Protein AF-A0A3M1TTT5-F1 (afdb_monomer_lite)

Radius of gyration: 32.61 Å; chains: 1; bounding box: 70×47×104 Å

Secondary structure (DSSP, 8-state):
-HHHHHHHHHHHHTT---------HHHHHHTGGGGGPPPPPTTGGG--EEEPPPEE-GGGS--------SPP-HHHHHHHHHHHHHHHS--SSS-SEEEPPTTS-HHHHHHHTT-SEEEEEEEEEEEEEEEEESS-----TTHHHHHT-TTS-GGGPPPEEEEEEEEEEEEEEETTT-PBP---HHHHEEEEE-SPPPTTTTTSGGG-SSPPPEEEE-HHHH---SS--SSTT---HHHHHHHHHHHHHHHHHHHHHHHHHHHHHHHHHHTTS-HHHHHHHH--EEEEEEE---SSS--TTHHHHHHHHHHHHHT-SPPB-TTSPBPSSPPPGGGSSSPPEEEEEEEEGGG--HHHHHHHHHHHHHH--TT-EEEEEEES-EEE-TTS-EEE-GGGGTS--EEHHHHHHHHTTS---EEEEEEE--SSSBTTEES-SSPPPTTHHHHHHHHHHTT-SEEEEEEEEES---HHHHHTTSS-HHHHHHHHIIIIIT-TTSS--BHHHHHHHHIIIIIHHHHHHSSS-EEEEEEES-TT-B--

Foldseek 3Di:
DVVVVVVVVVVCVVPPPDPPWPQDVVVLVVLVLLVLAAAQPDPLLQAAEEEEQEAEPQVVDDDDPALPLADDPRVVLSVLLQVSLCRHNVDDPDRSYYYDDNVDDRLLVCQVVVGFKYKYKYWRHWFKAWAAWPADDDFCQCVPVQVPDPPHPPVHHIFTKMFIWTWMAIFMATSQQRATQDFDPCLRIQTQDLYDDDPVCVVPPPPQSDHTDIIGDDCVQLDPDPRTDRDRPPDDSSSSNSVNVSHVSVVSNSSSNSNSVSVSVRSVVLVVDDPLVVLVRNAHEAEEFEFAQQAPQGLFLRLVLSVLVLCLLQVVDAQAELVLDHDVPTDDQNPALHRRHSHYHRAYAQRQALVNSLVSLVVQQVSGAQSYEYEYHGGAEWEQDPVRWIFAQTNRNPHDTHTLLNVLVSLVSRNHQEYEYEYNAEHDDESRYDDHLDARDPCVVVVSCCSRRVRHPWYKYKYWYWNHQHSVLQNVVSHRQQSVQLSSVSSPNLVNVVPAADLLSSQVSSQVRQQVCSVVRRVTGTHMDMDIPDRPHGSD

Structure (mmCIF, N/CA/C/O backbone):
data_AF-A0A3M1TTT5-F1
#
_entry.id   AF-A0A3M1TTT5-F1
#
loop_
_atom_site.group_PDB
_atom_site.id
_atom_site.type_symbol
_atom_site.label_atom_id
_atom_site.label_alt_id
_atom_site.label_comp_id
_atom_site.label_asym_id
_atom_site.label_entity_id
_atom_site.label_seq_id
_atom_site.pdbx_PDB_ins_code
_atom_site.Cartn_x
_atom_site.Cartn_y
_atom_site.Cartn_z
_atom_site.occupancy
_atom_site.B_iso_or_equiv
_atom_site.auth_seq_id
_atom_site.auth_comp_id
_atom_site.auth_asym_id
_atom_site.auth_atom_id
_atom_site.pdbx_PDB_model_num
ATOM 1 N N . MET A 1 1 ? 13.772 26.458 -65.124 1.00 40.12 1 MET A N 1
ATOM 2 C CA . MET A 1 1 ? 15.053 25.837 -64.714 1.00 40.12 1 MET A CA 1
ATOM 3 C C . MET A 1 1 ? 15.018 25.206 -63.315 1.00 40.12 1 MET A C 1
ATOM 5 O O . MET A 1 1 ? 15.691 24.204 -63.145 1.00 40.12 1 MET A O 1
ATOM 9 N N . GLY A 1 2 ? 14.217 25.683 -62.345 1.00 35.53 2 GLY A N 1
ATOM 10 C CA . GLY A 1 2 ? 14.184 25.102 -60.982 1.00 35.53 2 GLY A CA 1
ATOM 11 C C . GLY A 1 2 ? 13.501 23.729 -60.815 1.00 35.53 2 GLY A C 1
ATOM 12 O O . GLY A 1 2 ? 13.959 22.916 -60.024 1.00 35.53 2 GLY A O 1
ATOM 13 N N . ARG A 1 3 ? 12.447 23.409 -61.584 1.00 34.62 3 ARG A N 1
ATOM 14 C CA . ARG A 1 3 ? 11.709 22.128 -61.438 1.00 34.62 3 ARG A CA 1
ATOM 15 C C . ARG A 1 3 ? 12.432 20.916 -62.041 1.00 34.62 3 ARG A C 1
ATOM 17 O O . ARG A 1 3 ? 12.239 19.797 -61.587 1.00 34.62 3 ARG A O 1
ATOM 24 N N . THR A 1 4 ? 13.285 21.142 -63.035 1.00 40.41 4 THR A N 1
ATOM 25 C CA . THR A 1 4 ? 14.110 20.109 -63.679 1.00 40.41 4 THR A CA 1
ATOM 26 C C . THR A 1 4 ? 15.337 19.734 -62.852 1.00 40.41 4 THR A C 1
ATOM 28 O O . THR A 1 4 ? 15.767 18.591 -62.924 1.00 40.41 4 THR A O 1
ATOM 31 N N . LEU A 1 5 ? 15.863 20.653 -62.030 1.00 35.69 5 LEU A N 1
ATOM 32 C CA . LEU A 1 5 ? 16.965 20.353 -61.110 1.00 35.69 5 LEU A CA 1
ATOM 33 C C . LEU A 1 5 ? 16.491 19.484 -59.935 1.00 35.69 5 LEU A C 1
ATOM 35 O O . LEU A 1 5 ? 17.150 18.511 -59.598 1.00 35.69 5 LEU A O 1
ATOM 39 N N . ALA A 1 6 ? 15.312 19.782 -59.376 1.00 38.50 6 ALA A N 1
ATOM 40 C CA . ALA A 1 6 ? 14.711 18.991 -58.299 1.00 38.50 6 ALA A CA 1
ATOM 41 C C . ALA A 1 6 ? 14.341 17.564 -58.748 1.00 38.50 6 ALA A C 1
ATOM 43 O O . ALA A 1 6 ? 14.573 16.607 -58.019 1.00 38.50 6 ALA A O 1
ATOM 44 N N . ALA A 1 7 ? 13.824 17.405 -59.973 1.00 36.59 7 ALA A N 1
ATOM 45 C CA . ALA A 1 7 ? 13.523 16.089 -60.539 1.00 36.59 7 ALA A CA 1
ATOM 46 C C . ALA A 1 7 ? 14.791 15.294 -60.913 1.00 36.59 7 ALA A C 1
ATOM 48 O O . ALA A 1 7 ? 14.807 14.074 -60.772 1.00 36.59 7 ALA A O 1
ATOM 49 N N . ALA A 1 8 ? 15.858 15.971 -61.352 1.00 34.41 8 ALA A N 1
ATOM 50 C CA . ALA A 1 8 ? 17.150 15.339 -61.616 1.00 34.41 8 ALA A CA 1
ATOM 51 C C . ALA A 1 8 ? 17.868 14.919 -60.320 1.00 34.41 8 ALA A C 1
ATOM 53 O O . ALA A 1 8 ? 18.422 13.826 -60.283 1.00 34.41 8 ALA A O 1
ATOM 54 N N . LEU A 1 9 ? 17.792 15.717 -59.244 1.00 37.88 9 LEU A N 1
ATOM 55 C CA . LEU A 1 9 ? 18.284 15.318 -57.918 1.00 37.88 9 LEU A CA 1
ATOM 56 C C . LEU A 1 9 ? 17.505 14.117 -57.369 1.00 37.88 9 LEU A C 1
ATOM 58 O O . LEU A 1 9 ? 18.116 13.165 -56.902 1.00 37.88 9 LEU A O 1
ATOM 62 N N . ALA A 1 10 ? 16.173 14.116 -57.485 1.00 38.25 10 ALA A N 1
ATOM 63 C CA . ALA A 1 10 ? 15.342 12.995 -57.042 1.00 38.25 10 ALA A CA 1
ATOM 64 C C . ALA A 1 10 ? 15.630 11.693 -57.817 1.00 38.25 10 ALA A C 1
ATOM 66 O O . ALA A 1 10 ? 15.589 10.611 -57.241 1.00 38.25 10 ALA A O 1
ATOM 67 N N . ALA A 1 11 ? 15.960 11.785 -59.111 1.00 32.25 11 ALA A N 1
ATOM 68 C CA . ALA A 1 11 ? 16.322 10.627 -59.930 1.00 32.25 11 ALA A CA 1
ATOM 69 C C . ALA A 1 11 ? 17.745 10.105 -59.650 1.00 32.25 11 ALA A C 1
ATOM 71 O O . ALA A 1 11 ? 17.974 8.903 -59.753 1.00 32.25 11 ALA A O 1
ATOM 72 N N . VAL A 1 12 ? 18.687 10.977 -59.267 1.00 36.09 12 VAL A N 1
ATOM 73 C CA . VAL A 1 12 ? 20.035 10.578 -58.817 1.00 36.09 12 VAL A CA 1
ATOM 74 C C . VAL A 1 12 ? 19.982 9.956 -57.414 1.00 36.09 12 VAL A C 1
ATOM 76 O O . VAL A 1 12 ? 20.612 8.926 -57.194 1.00 36.09 12 VAL A O 1
ATOM 79 N N . LEU A 1 13 ? 19.142 10.485 -56.515 1.00 40.03 13 LEU A N 1
ATOM 80 C CA . LEU A 1 13 ? 18.870 9.911 -55.186 1.00 40.03 13 LEU A CA 1
ATOM 81 C C . LEU A 1 13 ? 18.169 8.540 -55.254 1.00 40.03 13 LEU A C 1
ATOM 83 O O . LEU A 1 13 ? 18.365 7.709 -54.377 1.00 40.03 13 LEU A O 1
ATOM 87 N N . ALA A 1 14 ? 17.387 8.273 -56.305 1.00 34.38 14 ALA A N 1
ATOM 88 C CA . ALA A 1 14 ? 16.720 6.983 -56.505 1.00 34.38 14 ALA A CA 1
ATOM 89 C C . ALA A 1 14 ? 17.584 5.923 -57.225 1.00 34.38 14 ALA A C 1
ATOM 91 O O . ALA A 1 14 ? 17.205 4.753 -57.247 1.00 34.38 14 ALA A O 1
ATOM 92 N N . ALA A 1 15 ? 18.711 6.310 -57.839 1.00 31.56 15 ALA A N 1
ATOM 93 C CA . ALA A 1 15 ? 19.535 5.431 -58.682 1.00 31.56 15 ALA A CA 1
ATOM 94 C C . ALA A 1 15 ? 20.978 5.214 -58.174 1.00 31.56 15 ALA A C 1
ATOM 96 O O . ALA A 1 15 ? 21.680 4.353 -58.704 1.00 31.56 15 ALA A O 1
ATOM 97 N N . GLY A 1 16 ? 21.420 5.948 -57.148 1.00 32.41 16 GLY A N 1
ATOM 98 C CA . GLY A 1 16 ? 22.697 5.741 -56.457 1.00 32.41 16 GLY A CA 1
ATOM 99 C C . GLY A 1 16 ? 22.561 4.763 -55.292 1.00 32.41 16 GLY A C 1
ATOM 100 O O . GLY A 1 16 ? 22.555 5.167 -54.136 1.00 32.41 16 GLY A O 1
ATOM 101 N N . GLY A 1 17 ? 22.413 3.474 -55.590 1.00 37.72 17 GLY A N 1
ATOM 102 C CA . GLY A 1 17 ? 22.441 2.433 -54.568 1.00 37.72 17 GLY A CA 1
ATOM 103 C C . GLY A 1 17 ? 23.834 2.293 -53.954 1.00 37.72 17 GLY A C 1
ATOM 104 O O . GLY A 1 17 ? 24.741 1.870 -54.660 1.00 37.72 17 GLY A O 1
ATOM 105 N N . SER A 1 18 ? 23.925 2.627 -52.660 1.00 37.81 18 SER A N 1
ATOM 106 C CA . SER A 1 18 ? 24.825 2.127 -51.599 1.00 37.81 18 SER A CA 1
ATOM 107 C C . SER A 1 18 ? 25.364 3.251 -50.699 1.00 37.81 18 SER A C 1
ATOM 109 O O . SER A 1 18 ? 26.575 3.406 -50.561 1.00 37.81 18 SER A O 1
ATOM 111 N N . GLY A 1 19 ? 24.466 4.037 -50.095 1.00 43.31 19 GLY A N 1
ATOM 112 C CA . GLY A 1 19 ? 24.723 4.590 -48.761 1.00 43.31 19 GLY A CA 1
ATOM 113 C C . GLY A 1 19 ? 24.428 3.477 -47.757 1.00 43.31 19 GLY A C 1
ATOM 114 O O . GLY A 1 19 ? 23.334 2.911 -47.778 1.00 43.31 19 GLY A O 1
ATOM 115 N N . CYS A 1 20 ? 25.422 3.069 -46.973 1.00 56.12 20 CYS A N 1
ATOM 116 C CA . CYS A 1 20 ? 25.383 1.902 -46.087 1.00 56.12 20 CYS A CA 1
ATOM 117 C C . CYS A 1 20 ? 24.674 2.198 -44.754 1.00 56.12 20 CYS A C 1
ATOM 119 O O . CYS A 1 20 ? 25.108 1.718 -43.708 1.00 56.12 20 CYS A O 1
ATOM 121 N N . SER A 1 21 ? 23.578 2.963 -44.779 1.00 63.19 21 SER A N 1
ATOM 122 C CA . SER A 1 21 ? 22.769 3.193 -43.583 1.00 63.19 21 SER A CA 1
ATOM 123 C C . SER A 1 21 ? 22.287 1.858 -43.026 1.00 63.19 21 SER A C 1
ATOM 125 O O . SER A 1 21 ? 21.679 1.047 -43.733 1.00 63.19 21 SER A O 1
ATOM 127 N N . SER A 1 22 ? 22.571 1.609 -41.749 1.00 71.38 22 SER A N 1
ATOM 128 C CA . SER A 1 22 ? 22.100 0.404 -41.062 1.00 71.38 22 SER A CA 1
ATOM 129 C C . SER A 1 22 ? 20.701 0.586 -40.465 1.00 71.38 22 SER A C 1
ATOM 131 O O . SER A 1 22 ? 20.235 -0.278 -39.720 1.00 71.38 22 SER A O 1
ATOM 133 N N . TYR A 1 23 ? 20.042 1.718 -40.732 1.00 76.62 23 TYR A N 1
ATOM 134 C CA . TYR A 1 23 ? 18.715 2.014 -40.210 1.00 76.62 23 TYR A CA 1
ATOM 135 C C . TYR A 1 23 ? 17.638 1.255 -41.000 1.00 76.62 23 TYR A C 1
ATOM 137 O O . TYR A 1 23 ? 17.335 1.579 -42.146 1.00 76.62 23 TYR A O 1
ATOM 145 N N . ASP A 1 24 ? 17.031 0.244 -40.368 1.00 76.75 24 ASP A N 1
ATOM 146 C CA . ASP A 1 24 ? 15.890 -0.503 -40.917 1.00 76.75 24 ASP A CA 1
ATOM 147 C C . ASP A 1 24 ? 14.604 -0.185 -40.122 1.00 76.75 24 ASP A C 1
ATOM 149 O O . ASP A 1 24 ? 14.334 -0.815 -39.091 1.00 76.75 24 ASP A O 1
ATOM 153 N N . PRO A 1 25 ? 13.747 0.744 -40.592 1.00 71.94 25 PRO A N 1
ATOM 154 C CA . PRO A 1 25 ? 12.461 1.015 -39.944 1.00 71.94 25 PRO A CA 1
ATOM 155 C C . PRO A 1 25 ? 11.514 -0.198 -39.996 1.00 71.94 25 PRO A C 1
ATOM 157 O O . PRO A 1 25 ? 10.607 -0.326 -39.169 1.00 71.94 25 PRO A O 1
ATOM 160 N N . GLY A 1 26 ? 11.722 -1.121 -40.939 1.00 70.88 26 GLY A N 1
ATOM 161 C CA . GLY A 1 26 ? 10.991 -2.377 -41.026 1.00 70.88 26 GLY A CA 1
ATOM 162 C C . GLY A 1 26 ? 11.345 -3.341 -39.894 1.00 70.88 26 GLY A C 1
ATOM 163 O O . GLY A 1 26 ? 10.442 -3.991 -39.371 1.00 70.88 26 GLY A O 1
ATOM 164 N N . ALA A 1 27 ? 12.614 -3.424 -39.479 1.00 71.62 27 ALA A N 1
ATOM 165 C CA . ALA A 1 27 ? 13.032 -4.208 -38.308 1.00 71.62 27 ALA A CA 1
ATOM 166 C C . ALA A 1 27 ? 12.340 -3.702 -37.040 1.00 71.62 27 ALA A C 1
ATOM 168 O O . ALA A 1 27 ? 11.742 -4.480 -36.290 1.00 71.62 27 ALA A O 1
ATOM 169 N N . LEU A 1 28 ? 12.285 -2.375 -36.889 1.00 71.00 28 LEU A N 1
ATOM 170 C CA . LEU A 1 28 ? 11.508 -1.741 -35.836 1.00 71.00 28 LEU A CA 1
ATOM 171 C C . LEU A 1 28 ? 10.019 -2.121 -35.927 1.00 71.00 28 LEU A C 1
ATOM 173 O O . LEU A 1 28 ? 9.412 -2.470 -34.924 1.00 71.00 28 LEU A O 1
ATOM 177 N N . ALA A 1 29 ? 9.397 -2.158 -37.099 1.00 71.69 29 ALA A N 1
ATOM 178 C CA . ALA A 1 29 ? 7.999 -2.588 -37.187 1.00 71.69 29 ALA A CA 1
ATOM 179 C C . ALA A 1 29 ? 7.780 -4.078 -36.827 1.00 71.69 29 ALA A C 1
ATOM 181 O O . ALA A 1 29 ? 6.723 -4.422 -36.296 1.00 71.69 29 ALA A O 1
ATOM 182 N N . ARG A 1 30 ? 8.758 -4.959 -37.094 1.00 77.50 30 ARG A N 1
ATOM 183 C CA . ARG A 1 30 ? 8.648 -6.415 -36.858 1.00 77.50 30 ARG A CA 1
ATOM 184 C C . ARG A 1 30 ? 8.734 -6.811 -35.380 1.00 77.50 30 ARG A C 1
ATOM 186 O O . ARG A 1 30 ? 8.112 -7.800 -34.998 1.00 77.50 30 ARG A O 1
ATOM 193 N N . GLY A 1 31 ? 9.451 -6.052 -34.547 1.00 74.06 31 GLY A N 1
ATOM 194 C CA . GLY A 1 31 ? 9.535 -6.320 -33.102 1.00 74.06 31 GLY A CA 1
ATOM 195 C C . GLY A 1 31 ? 10.307 -7.595 -32.750 1.00 74.06 31 GLY A C 1
ATOM 196 O O . GLY A 1 31 ? 9.989 -8.256 -31.760 1.00 74.06 31 GLY A O 1
ATOM 197 N N . GLU A 1 32 ? 11.289 -7.968 -33.572 1.00 79.31 32 GLU A N 1
ATOM 198 C CA . GLU A 1 32 ? 12.109 -9.174 -33.390 1.00 79.31 32 GLU A CA 1
ATOM 199 C C . GLU A 1 32 ? 12.866 -9.151 -32.056 1.00 79.31 32 GLU A C 1
ATOM 201 O O . GLU A 1 32 ? 13.060 -10.189 -31.435 1.00 79.31 32 GLU A O 1
ATOM 206 N N . GLU A 1 33 ? 13.191 -7.968 -31.538 1.00 81.62 33 GLU A N 1
ATOM 207 C CA . GLU A 1 33 ? 13.900 -7.790 -30.272 1.00 81.62 33 GLU A CA 1
ATOM 208 C C . GLU A 1 33 ? 13.086 -8.254 -29.060 1.00 81.62 33 GLU A C 1
ATOM 210 O O . GLU A 1 33 ? 13.661 -8.492 -28.006 1.00 81.62 33 GLU A O 1
ATOM 215 N N . PHE A 1 34 ? 11.764 -8.421 -29.177 1.00 83.38 34 PHE A N 1
ATOM 216 C CA . PHE A 1 34 ? 10.951 -9.002 -28.105 1.00 83.38 34 PHE A CA 1
ATOM 217 C C . PHE A 1 34 ? 11.060 -10.529 -28.029 1.00 83.38 34 PHE A C 1
ATOM 219 O O . PHE A 1 34 ? 10.626 -11.111 -27.038 1.00 83.38 34 PHE A O 1
ATOM 226 N N . SER A 1 35 ? 11.607 -11.205 -29.049 1.00 83.75 35 SER A N 1
ATOM 227 C CA . SER A 1 35 ? 11.670 -12.674 -29.076 1.00 83.75 35 SER A CA 1
ATOM 228 C C . SER A 1 35 ? 12.642 -13.265 -28.058 1.00 83.75 35 SER A C 1
ATOM 230 O O . SER A 1 35 ? 12.571 -14.455 -27.787 1.00 83.75 35 SER A O 1
ATOM 232 N N . VAL A 1 36 ? 13.552 -12.452 -27.518 1.00 86.62 36 VAL A N 1
ATOM 233 C CA . VAL A 1 36 ? 14.502 -12.853 -26.467 1.00 86.62 36 VAL A CA 1
ATOM 234 C C . VAL A 1 36 ? 13.852 -12.941 -25.082 1.00 86.62 36 VAL A C 1
ATOM 236 O O . VAL A 1 36 ? 14.466 -13.454 -24.149 1.00 86.62 36 VAL A O 1
ATOM 239 N N . LEU A 1 37 ? 12.638 -12.399 -24.923 1.00 88.69 37 LEU A N 1
ATOM 240 C CA . LEU A 1 37 ? 11.894 -12.447 -23.671 1.00 88.69 37 LEU A CA 1
ATOM 241 C C . LEU A 1 37 ? 11.118 -13.756 -23.575 1.00 88.69 37 LEU A C 1
ATOM 243 O O . LEU A 1 37 ? 10.230 -14.031 -24.383 1.00 88.69 37 LEU A O 1
ATOM 247 N N . GLU A 1 38 ? 11.429 -14.520 -22.536 1.00 87.56 38 GLU A N 1
ATOM 248 C CA . GLU A 1 38 ? 10.729 -15.754 -22.199 1.00 87.56 38 GLU A CA 1
ATOM 249 C C . GLU A 1 38 ? 9.602 -15.482 -21.188 1.00 87.56 38 GLU A C 1
ATOM 251 O O . GLU A 1 38 ? 9.787 -14.685 -20.257 1.00 87.56 38 GLU A O 1
ATOM 256 N N . PRO A 1 39 ? 8.445 -16.154 -21.318 1.00 87.69 39 PRO A N 1
ATOM 257 C CA . PRO A 1 39 ? 7.373 -16.051 -20.340 1.00 87.69 39 PRO A CA 1
ATOM 258 C C . PRO A 1 39 ? 7.798 -16.637 -18.988 1.00 87.69 39 PRO A C 1
ATOM 260 O O . PRO A 1 39 ? 8.446 -17.686 -18.907 1.00 87.69 39 PRO A O 1
ATOM 263 N N . LEU A 1 40 ? 7.380 -15.993 -17.899 1.00 86.44 40 LEU A N 1
ATOM 264 C CA . LEU A 1 40 ? 7.573 -16.515 -16.549 1.00 86.44 40 LEU A CA 1
ATOM 265 C C . LEU A 1 40 ? 6.772 -17.808 -16.362 1.00 86.44 40 LEU A C 1
ATOM 267 O O . LEU A 1 40 ? 5.547 -17.838 -16.477 1.00 86.44 40 LEU A O 1
ATOM 271 N N . ALA A 1 41 ? 7.464 -18.889 -16.010 1.00 75.06 41 ALA A N 1
ATOM 272 C CA . ALA A 1 41 ? 6.819 -20.150 -15.673 1.00 75.06 41 ALA A CA 1
ATOM 273 C C . ALA A 1 41 ? 6.150 -20.100 -14.284 1.00 75.06 41 ALA A C 1
ATOM 275 O O . ALA A 1 41 ? 6.622 -19.439 -13.360 1.00 75.06 41 ALA A O 1
ATOM 276 N N . GLY A 1 42 ? 5.090 -20.890 -14.095 1.00 73.56 42 GLY A N 1
ATOM 277 C CA . GLY A 1 42 ? 4.490 -21.118 -12.777 1.00 73.56 42 GLY A CA 1
ATOM 278 C C . GLY A 1 42 ? 3.528 -20.017 -12.320 1.00 73.56 42 GLY A C 1
ATOM 279 O O . GLY A 1 42 ? 2.703 -19.548 -13.100 1.00 73.56 42 GLY A O 1
ATOM 280 N N . LYS A 1 43 ? 3.562 -19.681 -11.022 1.00 66.12 43 LYS A N 1
ATOM 281 C CA . LYS A 1 43 ? 2.658 -18.682 -10.421 1.00 66.12 43 LYS A CA 1
ATOM 282 C C . LYS A 1 43 ? 3.047 -17.249 -10.800 1.00 66.12 43 LYS A C 1
ATOM 284 O O . LYS A 1 43 ? 2.143 -16.475 -11.082 1.00 66.12 43 LYS A O 1
ATOM 289 N N . GLY A 1 44 ? 4.342 -16.942 -10.912 1.00 63.34 44 GLY A N 1
ATOM 290 C CA . GLY A 1 44 ? 4.828 -15.610 -11.276 1.00 63.34 44 GLY A CA 1
ATOM 291 C C . GLY A 1 44 ? 4.349 -15.104 -12.637 1.00 63.34 44 GLY A C 1
ATOM 292 O O . GLY A 1 44 ? 4.094 -13.916 -12.792 1.00 63.34 44 GLY A O 1
ATOM 293 N N . GLY A 1 45 ? 4.127 -15.993 -13.610 1.00 70.31 45 GLY A N 1
ATOM 294 C CA . GLY A 1 45 ? 3.567 -15.619 -14.916 1.00 70.31 45 GLY A CA 1
ATOM 295 C C . GLY A 1 45 ? 2.085 -15.235 -14.892 1.00 70.31 45 GLY A C 1
ATOM 296 O O . GLY A 1 45 ? 1.565 -14.794 -15.909 1.00 70.31 45 GLY A O 1
ATOM 297 N N . ARG A 1 46 ? 1.396 -15.408 -13.754 1.00 81.50 46 ARG A N 1
ATOM 298 C CA . ARG A 1 46 ? -0.027 -15.066 -13.589 1.00 81.50 46 ARG A CA 1
ATOM 299 C C . ARG A 1 46 ? -0.249 -13.667 -13.031 1.00 81.50 46 ARG A C 1
ATOM 301 O O . ARG A 1 46 ? -1.402 -13.258 -12.938 1.00 81.50 46 ARG A O 1
ATOM 308 N N . HIS A 1 47 ? 0.818 -12.975 -12.633 1.00 87.06 47 HIS A N 1
ATOM 309 C CA . HIS A 1 47 ? 0.689 -11.626 -12.111 1.00 87.06 47 HIS A CA 1
ATOM 310 C C . HIS A 1 47 ? 0.163 -10.679 -13.180 1.00 87.06 47 HIS A C 1
ATOM 312 O O . HIS A 1 47 ? 0.637 -10.679 -14.319 1.00 87.06 47 HIS A O 1
ATOM 318 N N . ARG A 1 48 ? -0.792 -9.845 -12.779 1.00 92.00 48 ARG A N 1
ATOM 319 C CA . ARG A 1 48 ? -1.273 -8.725 -13.578 1.00 92.00 48 ARG A CA 1
ATOM 320 C C . ARG A 1 48 ? -0.484 -7.473 -13.206 1.00 92.00 48 ARG A C 1
ATOM 322 O O . ARG A 1 48 ? -0.366 -7.140 -12.027 1.00 92.00 48 ARG A O 1
ATOM 329 N N . VAL A 1 49 ? 0.068 -6.783 -14.197 1.00 94.44 49 VAL A N 1
ATOM 330 C CA . VAL A 1 49 ? 0.974 -5.644 -14.019 1.00 94.44 49 VAL A CA 1
ATOM 331 C C . VAL A 1 49 ? 0.380 -4.395 -14.659 1.00 94.44 49 VAL A C 1
ATOM 333 O O . VAL A 1 49 ? 0.091 -4.379 -15.850 1.00 94.44 49 VAL A O 1
ATOM 336 N N . LEU A 1 50 ? 0.252 -3.319 -13.892 1.00 96.75 50 LEU A N 1
ATOM 337 C CA . LEU A 1 50 ? -0.092 -2.007 -14.424 1.00 96.75 50 LEU A CA 1
ATOM 338 C C . LEU A 1 50 ? 1.181 -1.171 -14.602 1.00 96.75 50 LEU A C 1
ATOM 340 O O . LEU A 1 50 ? 1.943 -0.966 -13.659 1.00 96.75 50 LEU A O 1
ATOM 344 N N . VAL A 1 51 ? 1.431 -0.678 -15.811 1.00 97.38 51 VAL A N 1
ATOM 345 C CA . VAL A 1 51 ? 2.554 0.215 -16.113 1.00 97.38 51 VAL A CA 1
ATOM 346 C C . VAL A 1 51 ? 2.124 1.649 -15.822 1.00 97.38 51 VAL A C 1
ATOM 348 O O . VAL A 1 51 ? 1.232 2.184 -16.483 1.00 97.38 51 VAL A O 1
ATOM 351 N N . ALA A 1 52 ? 2.745 2.277 -14.827 1.00 96.44 52 ALA A N 1
ATOM 352 C CA . ALA A 1 52 ? 2.509 3.678 -14.508 1.00 96.44 52 ALA A CA 1
ATOM 353 C C . ALA A 1 52 ? 3.085 4.597 -15.606 1.00 96.44 52 ALA A C 1
ATOM 355 O O . ALA A 1 52 ? 4.009 4.199 -16.327 1.00 96.44 52 ALA A O 1
ATOM 356 N N . PRO A 1 53 ? 2.597 5.846 -15.730 1.00 95.25 53 PRO A N 1
ATOM 357 C CA . PRO A 1 53 ? 3.173 6.810 -16.658 1.00 95.25 53 PRO A CA 1
ATOM 358 C C . PRO A 1 53 ? 4.663 7.019 -16.374 1.00 95.25 53 PRO A C 1
ATOM 360 O O . PRO A 1 53 ? 5.068 7.231 -15.226 1.00 95.25 53 PRO A O 1
ATOM 363 N N . VAL A 1 54 ? 5.480 6.973 -17.427 1.00 95.38 54 VAL A N 1
ATOM 364 C CA . VAL A 1 54 ? 6.927 7.169 -17.313 1.00 95.38 54 VAL A CA 1
ATOM 365 C C . VAL A 1 54 ? 7.211 8.601 -16.867 1.00 95.38 54 VAL A C 1
ATOM 367 O O . VAL A 1 54 ? 6.734 9.554 -17.485 1.00 95.38 54 VAL A O 1
ATOM 370 N N . ARG A 1 55 ? 8.010 8.758 -15.807 1.00 92.94 55 ARG A N 1
ATOM 371 C CA . ARG A 1 55 ? 8.415 10.077 -15.300 1.00 92.94 55 ARG A CA 1
ATOM 372 C C . ARG A 1 55 ? 9.749 10.499 -15.902 1.00 92.94 55 ARG A C 1
ATOM 374 O O . ARG A 1 55 ? 10.687 9.705 -15.962 1.00 92.94 55 ARG A O 1
ATOM 381 N N . ASP A 1 56 ? 9.844 11.761 -16.294 1.00 89.56 56 ASP A N 1
ATOM 382 C CA . ASP A 1 56 ? 11.100 12.378 -16.712 1.00 89.56 56 ASP A CA 1
ATOM 383 C C . ASP A 1 56 ? 11.825 12.949 -15.487 1.00 89.56 56 ASP A C 1
ATOM 385 O O . ASP A 1 56 ? 11.343 13.893 -14.864 1.00 89.56 56 ASP A O 1
ATOM 389 N N . ALA A 1 57 ? 12.959 12.352 -15.124 1.00 83.38 57 ALA A N 1
ATOM 390 C CA . ALA A 1 57 ? 13.791 12.757 -13.992 1.00 83.38 57 ALA A CA 1
ATOM 391 C C . ALA A 1 57 ? 15.175 13.258 -14.448 1.00 83.38 57 ALA A C 1
ATOM 393 O O . ALA A 1 57 ? 16.109 13.321 -13.646 1.00 83.38 57 ALA A O 1
ATOM 394 N N . ARG A 1 58 ? 15.328 13.626 -15.732 1.00 79.75 58 ARG A N 1
ATOM 395 C CA . ARG A 1 58 ? 16.603 14.095 -16.306 1.00 79.75 58 ARG A CA 1
ATOM 396 C C . ARG A 1 58 ? 17.124 15.381 -15.650 1.00 79.75 58 ARG A C 1
ATOM 398 O O . ARG A 1 58 ? 18.329 15.588 -15.613 1.00 79.75 58 ARG A O 1
ATOM 405 N N . GLY A 1 59 ? 16.239 16.213 -15.092 1.00 61.50 59 GLY A N 1
ATOM 406 C CA . GLY A 1 59 ? 16.597 17.446 -14.373 1.00 61.50 59 GLY A CA 1
ATOM 407 C C . GLY A 1 59 ? 17.064 17.254 -12.922 1.00 61.50 59 GLY A C 1
ATOM 408 O O . GLY A 1 59 ? 17.479 18.221 -12.292 1.00 61.50 59 GLY A O 1
ATOM 409 N N . GLU A 1 60 ? 16.991 16.033 -12.385 1.00 64.88 60 GLU A N 1
ATOM 410 C CA . GLU A 1 60 ? 17.447 15.688 -11.027 1.00 64.88 60 GLU A CA 1
ATOM 411 C C . GLU A 1 60 ? 18.854 15.059 -11.013 1.00 64.88 60 GLU A C 1
ATOM 413 O O . GLU A 1 60 ? 19.381 14.741 -9.948 1.00 64.88 60 GLU A O 1
ATOM 418 N N . ALA A 1 61 ? 19.441 14.813 -12.187 1.00 52.53 61 ALA A N 1
ATOM 419 C CA . ALA A 1 61 ? 20.758 14.205 -12.333 1.00 52.53 61 ALA A CA 1
ATOM 420 C C . ALA A 1 61 ? 21.888 15.247 -12.208 1.00 52.53 61 ALA A C 1
ATOM 422 O O . ALA A 1 61 ? 21.700 16.421 -12.525 1.00 52.53 61 ALA A O 1
ATOM 423 N N . GLU A 1 62 ? 23.075 14.803 -11.771 1.00 48.53 62 GLU A N 1
ATOM 424 C CA . GLU A 1 62 ? 24.318 15.586 -11.855 1.00 48.53 62 GLU A CA 1
ATOM 425 C C . GLU A 1 62 ? 24.485 16.140 -13.286 1.00 48.53 62 GLU A C 1
ATOM 427 O O . GLU A 1 62 ? 24.244 15.395 -14.244 1.00 48.53 62 GLU A O 1
ATOM 432 N N . PRO A 1 63 ? 24.883 17.414 -13.456 1.00 44.62 63 PRO A N 1
ATOM 433 C CA . PRO A 1 63 ? 24.963 18.077 -14.753 1.00 44.62 63 PRO A CA 1
ATOM 434 C C . PRO A 1 63 ? 26.139 17.531 -15.577 1.00 44.62 63 PRO A C 1
ATOM 436 O O . PRO A 1 63 ? 27.170 18.178 -15.736 1.00 44.62 63 PRO A O 1
ATOM 439 N N . ALA A 1 64 ? 25.991 16.328 -16.124 1.00 49.97 64 ALA A N 1
ATOM 440 C CA . ALA A 1 64 ? 26.656 15.981 -17.368 1.00 49.97 64 ALA A CA 1
ATOM 441 C C . ALA A 1 64 ? 25.936 16.747 -18.482 1.00 49.97 64 ALA A C 1
ATOM 443 O O . ALA A 1 64 ? 24.708 16.833 -18.466 1.00 49.97 64 ALA A O 1
ATOM 444 N N . GLU A 1 65 ? 26.683 17.323 -19.422 1.00 53.06 65 GLU A N 1
ATOM 445 C CA . GLU A 1 65 ? 26.143 18.023 -20.591 1.00 53.06 65 GLU A CA 1
ATOM 446 C C . GLU A 1 65 ? 25.228 17.078 -21.393 1.00 53.06 65 GLU A C 1
ATOM 448 O O . GLU A 1 65 ? 25.673 16.348 -22.278 1.00 53.06 65 GLU A O 1
ATOM 453 N N . LEU A 1 66 ? 23.939 17.043 -21.045 1.00 55.53 66 LEU A N 1
ATOM 454 C CA . LEU A 1 66 ? 22.907 16.401 -21.844 1.00 55.53 66 LEU A CA 1
ATOM 455 C C . LEU A 1 66 ? 22.823 17.200 -23.138 1.00 55.53 66 LEU A C 1
ATOM 457 O O . LEU A 1 66 ? 22.335 18.333 -23.141 1.00 55.53 66 LEU A O 1
ATOM 461 N N . ARG A 1 67 ? 23.270 16.602 -24.244 1.00 62.09 67 ARG A N 1
ATOM 462 C CA . ARG A 1 67 ? 23.112 17.191 -25.579 1.00 62.09 67 ARG A CA 1
ATOM 463 C C . ARG A 1 67 ? 21.630 17.299 -25.934 1.00 62.09 67 ARG A C 1
ATOM 465 O O . ARG A 1 67 ? 21.264 18.101 -26.783 1.00 62.09 67 ARG A O 1
ATOM 472 N N . SER A 1 68 ? 20.778 16.543 -25.226 1.00 64.75 68 SER A N 1
ATOM 473 C CA . SER A 1 68 ? 19.319 16.530 -25.378 1.00 64.75 68 SER A CA 1
ATOM 474 C C . SER A 1 68 ? 18.901 16.181 -26.807 1.00 64.75 68 SER A C 1
ATOM 476 O O . SER A 1 68 ? 17.834 16.589 -27.266 1.00 64.75 68 SER A O 1
ATOM 478 N N . ALA A 1 69 ? 19.736 15.398 -27.498 1.00 75.38 69 ALA A N 1
ATOM 479 C CA . ALA A 1 69 ? 19.542 15.030 -28.892 1.00 75.38 69 ALA A CA 1
ATOM 480 C C . ALA A 1 69 ? 18.288 14.160 -29.053 1.00 75.38 69 ALA A C 1
ATOM 482 O O . ALA A 1 69 ? 17.534 14.294 -30.016 1.00 75.38 69 ALA A O 1
ATOM 483 N N . MET A 1 70 ? 18.017 13.295 -28.069 1.00 88.25 70 MET A N 1
ATOM 484 C CA . MET A 1 70 ? 16.819 12.460 -28.040 1.00 88.25 70 MET A CA 1
ATOM 485 C C . MET A 1 70 ? 15.688 13.093 -27.221 1.00 88.25 70 MET A C 1
ATOM 487 O O . MET A 1 70 ? 15.777 13.283 -26.003 1.00 88.25 70 MET A O 1
ATOM 491 N N . ARG A 1 71 ? 14.554 13.341 -27.884 1.00 88.81 71 ARG A N 1
ATOM 492 C CA . ARG A 1 71 ? 13.305 13.735 -27.219 1.00 88.81 71 ARG A CA 1
ATOM 493 C C . ARG A 1 71 ? 12.643 12.510 -26.595 1.00 88.81 71 ARG A C 1
ATOM 495 O O . ARG A 1 71 ? 12.372 11.541 -27.288 1.00 88.81 71 ARG A O 1
ATOM 502 N N . LEU A 1 72 ? 12.360 12.553 -25.296 1.00 90.19 72 LEU A N 1
ATOM 503 C CA . LEU A 1 72 ? 11.659 11.468 -24.611 1.00 90.19 72 LEU A CA 1
ATOM 504 C C . LEU A 1 72 ? 10.167 11.475 -24.980 1.00 90.19 72 LEU A C 1
ATOM 506 O O . LEU A 1 72 ? 9.450 12.407 -24.617 1.00 90.19 72 LEU A O 1
ATOM 510 N N . ASP A 1 73 ? 9.690 10.410 -25.624 1.00 93.50 73 ASP A N 1
ATOM 511 C CA . ASP A 1 73 ? 8.261 10.109 -25.753 1.00 93.50 73 ASP A CA 1
ATOM 512 C C . ASP A 1 73 ? 7.844 9.137 -24.634 1.00 93.50 73 ASP A C 1
ATOM 514 O O . ASP A 1 73 ? 7.903 7.911 -24.764 1.00 93.50 73 ASP A O 1
ATOM 518 N N . ALA A 1 74 ? 7.479 9.703 -23.479 1.00 93.50 74 ALA A N 1
ATOM 519 C CA . ALA A 1 74 ? 7.095 8.937 -22.293 1.00 93.50 74 ALA A CA 1
ATOM 520 C C . ALA A 1 74 ? 5.875 8.013 -22.526 1.00 93.50 74 ALA A C 1
ATOM 522 O O . ALA A 1 74 ? 5.953 6.843 -22.133 1.00 93.50 74 ALA A O 1
ATOM 523 N N . PRO A 1 75 ? 4.781 8.456 -23.185 1.00 95.56 75 PRO A N 1
ATOM 524 C CA . PRO A 1 75 ? 3.676 7.571 -23.560 1.00 95.56 75 PRO A CA 1
ATOM 525 C C . PRO A 1 75 ? 4.105 6.408 -24.458 1.00 95.56 75 PRO A C 1
ATOM 527 O O . PRO A 1 75 ? 3.703 5.267 -24.213 1.00 95.56 75 PRO A O 1
ATOM 530 N N . ALA A 1 76 ? 4.946 6.658 -25.466 1.00 94.75 76 ALA A N 1
ATOM 531 C CA . ALA A 1 76 ? 5.446 5.585 -26.315 1.00 94.75 76 ALA A CA 1
ATOM 532 C C . ALA A 1 76 ? 6.306 4.595 -25.517 1.00 94.75 76 ALA A C 1
ATOM 534 O O . ALA A 1 76 ? 6.173 3.385 -25.709 1.00 94.75 76 ALA A O 1
ATOM 535 N N . LEU A 1 77 ? 7.166 5.070 -24.603 1.00 95.81 77 LEU A N 1
ATOM 536 C CA . LEU A 1 77 ? 7.995 4.200 -23.755 1.00 95.81 77 LEU A CA 1
ATOM 537 C C . LEU A 1 77 ? 7.147 3.337 -22.819 1.00 95.81 77 LEU A C 1
ATOM 539 O O . LEU A 1 77 ? 7.408 2.139 -22.711 1.00 95.81 77 LEU A O 1
ATOM 543 N N . ALA A 1 78 ? 6.087 3.889 -22.225 1.00 96.50 78 ALA A N 1
ATOM 544 C CA . ALA A 1 78 ? 5.117 3.103 -21.461 1.00 96.50 78 ALA A CA 1
ATOM 545 C C . ALA A 1 78 ? 4.455 2.013 -22.327 1.00 96.50 78 ALA A C 1
ATOM 547 O O . ALA A 1 78 ? 4.318 0.867 -21.893 1.00 96.50 78 ALA A O 1
ATOM 548 N N . ALA A 1 79 ? 4.096 2.336 -23.575 1.00 95.44 79 ALA A N 1
ATOM 549 C CA . ALA A 1 79 ? 3.497 1.379 -24.503 1.00 95.44 79 ALA A CA 1
ATOM 550 C C . ALA A 1 79 ? 4.462 0.250 -24.912 1.00 95.44 79 ALA A C 1
ATOM 552 O O . ALA A 1 79 ? 4.032 -0.901 -25.025 1.00 95.44 79 ALA A O 1
ATOM 553 N N . GLU A 1 80 ? 5.751 0.548 -25.110 1.00 95.25 80 GLU A N 1
ATOM 554 C CA . GLU A 1 80 ? 6.767 -0.477 -25.390 1.00 95.25 80 GLU A CA 1
ATOM 555 C C . GLU A 1 80 ? 7.073 -1.331 -24.153 1.00 95.25 80 GLU A C 1
ATOM 557 O O . GLU A 1 80 ? 7.192 -2.549 -24.277 1.00 95.25 80 GLU A O 1
ATOM 562 N N . LEU A 1 81 ? 7.116 -0.742 -22.949 1.00 96.56 81 LEU A N 1
ATOM 563 C CA . LEU A 1 81 ? 7.219 -1.496 -21.692 1.00 96.56 81 LEU A CA 1
ATOM 564 C C . LEU A 1 81 ? 6.049 -2.469 -21.536 1.00 96.56 81 LEU A C 1
ATOM 566 O O . LEU A 1 81 ? 6.271 -3.645 -21.256 1.00 96.56 81 LEU A O 1
ATOM 570 N N . ARG A 1 82 ? 4.816 -2.014 -21.794 1.00 96.19 82 ARG A N 1
ATOM 571 C CA . ARG A 1 82 ? 3.619 -2.869 -21.806 1.00 96.19 82 ARG A CA 1
ATOM 572 C C . ARG A 1 82 ? 3.792 -4.044 -22.774 1.00 96.19 82 ARG A C 1
ATOM 574 O O . ARG A 1 82 ? 3.641 -5.185 -22.358 1.00 96.19 82 ARG A O 1
ATOM 581 N N . ARG A 1 83 ? 4.175 -3.786 -24.033 1.00 93.75 83 ARG A N 1
ATOM 582 C CA . ARG A 1 83 ? 4.404 -4.837 -25.053 1.00 93.75 83 ARG A CA 1
ATOM 583 C C . ARG A 1 83 ? 5.482 -5.842 -24.645 1.00 93.75 83 ARG A C 1
ATOM 585 O O . ARG A 1 83 ? 5.320 -7.039 -24.867 1.00 93.75 83 ARG A O 1
ATOM 592 N N . ALA A 1 84 ? 6.578 -5.367 -24.056 1.00 93.94 84 ALA A N 1
ATOM 593 C CA . ALA A 1 84 ? 7.655 -6.221 -23.571 1.00 93.94 84 ALA A CA 1
ATOM 594 C C . ALA A 1 84 ? 7.178 -7.116 -22.415 1.00 93.94 84 ALA A C 1
ATOM 596 O O . ALA A 1 84 ? 7.419 -8.322 -22.408 1.00 93.94 84 ALA A O 1
ATOM 597 N N . LEU A 1 85 ? 6.452 -6.540 -21.457 1.00 94.69 85 LEU A N 1
ATOM 598 C CA . LEU A 1 85 ? 5.912 -7.254 -20.302 1.00 94.69 85 LEU A CA 1
ATOM 599 C C . LEU A 1 85 ? 4.815 -8.252 -20.682 1.00 94.69 85 LEU A C 1
ATOM 601 O O . LEU A 1 85 ? 4.753 -9.305 -20.061 1.00 94.69 85 LEU A O 1
ATOM 605 N N . GLU A 1 86 ? 4.007 -7.999 -21.717 1.00 93.06 86 GLU A N 1
ATOM 606 C CA . GLU A 1 86 ? 3.028 -8.973 -22.238 1.00 93.06 86 GLU A CA 1
ATOM 607 C C . GLU A 1 86 ? 3.688 -10.300 -22.656 1.00 93.06 86 GLU A C 1
ATOM 609 O O . GLU A 1 86 ? 3.057 -11.355 -22.593 1.00 93.06 86 GLU A O 1
ATOM 614 N N . ARG A 1 87 ? 4.970 -10.281 -23.055 1.00 91.56 87 ARG A N 1
ATOM 615 C CA . ARG A 1 87 ? 5.736 -11.510 -23.328 1.00 91.56 87 ARG A CA 1
ATOM 616 C C . ARG A 1 87 ? 6.140 -12.251 -22.059 1.00 91.56 87 ARG A C 1
ATOM 618 O O . ARG A 1 87 ? 6.177 -13.476 -22.060 1.00 91.56 87 ARG A O 1
ATOM 625 N N . VAL A 1 88 ? 6.446 -11.509 -20.998 1.00 91.69 88 VAL A N 1
ATOM 626 C CA . VAL A 1 88 ? 6.879 -12.043 -19.700 1.00 91.69 88 VAL A CA 1
ATOM 627 C C . VAL A 1 88 ? 5.689 -12.577 -18.897 1.00 91.69 88 VAL A C 1
ATOM 629 O O . VAL A 1 88 ? 5.789 -13.635 -18.277 1.00 91.69 88 VAL A O 1
ATOM 632 N N . PHE A 1 89 ? 4.563 -11.870 -18.937 1.00 91.31 89 PHE A N 1
ATOM 633 C CA . PHE A 1 89 ? 3.310 -12.199 -18.264 1.00 91.31 89 PHE A CA 1
ATOM 634 C C . PHE A 1 89 ? 2.259 -12.524 -19.326 1.00 91.31 89 PHE A C 1
ATOM 636 O O . PHE A 1 89 ? 1.443 -11.661 -19.647 1.00 91.31 89 PHE A O 1
ATOM 643 N N . PRO A 1 90 ? 2.275 -13.723 -19.932 1.00 78.62 90 PRO A N 1
ATOM 644 C CA . PRO A 1 90 ? 1.285 -14.075 -20.940 1.00 78.62 90 PRO A CA 1
ATOM 645 C C . PRO A 1 90 ? -0.110 -14.100 -20.299 1.00 78.62 90 PRO A C 1
ATOM 647 O O . PRO A 1 90 ? -0.383 -14.907 -19.410 1.00 78.62 90 PRO A O 1
ATOM 650 N N . GLY A 1 91 ? -0.978 -13.184 -20.730 1.00 68.88 91 GLY A N 1
ATOM 651 C CA . GLY A 1 91 ? -2.365 -13.114 -20.275 1.00 68.88 91 GLY A CA 1
ATOM 652 C C . GLY A 1 91 ? -3.173 -14.352 -20.672 1.00 68.88 91 GLY A C 1
ATOM 653 O O . GLY A 1 91 ? -2.820 -15.076 -21.606 1.00 68.88 91 GLY A O 1
ATOM 654 N N . GLY A 1 92 ? -4.254 -14.598 -19.931 1.00 69.94 92 GLY A N 1
ATOM 655 C CA . GLY A 1 92 ? -5.302 -15.540 -20.326 1.00 69.94 92 GLY A CA 1
ATOM 656 C C . GLY A 1 92 ? -6.305 -14.856 -21.257 1.00 69.94 92 GLY A C 1
ATOM 657 O O . GLY A 1 92 ? -5.918 -14.200 -22.218 1.00 69.94 92 GLY A O 1
ATOM 658 N N . ASP A 1 93 ? -7.596 -14.969 -20.941 1.00 64.25 93 ASP A N 1
ATOM 659 C CA . ASP A 1 93 ? -8.659 -14.261 -21.674 1.00 64.25 93 ASP A CA 1
ATOM 660 C C . ASP A 1 93 ? -8.693 -12.746 -21.373 1.00 64.25 93 ASP A C 1
ATOM 662 O O . ASP A 1 93 ? -9.220 -11.967 -22.165 1.00 64.25 93 ASP A O 1
ATOM 666 N N . GLU A 1 94 ? -8.110 -12.319 -20.247 1.00 71.19 94 GLU A N 1
ATOM 667 C CA . GLU A 1 94 ? -7.972 -10.913 -19.847 1.00 71.19 94 GLU A CA 1
ATOM 668 C C . GLU A 1 94 ? -6.523 -10.421 -20.000 1.00 71.19 94 GLU A C 1
ATOM 670 O O . GLU A 1 94 ? -5.581 -11.201 -19.793 1.00 71.19 94 GLU A O 1
ATOM 675 N N . PRO A 1 95 ? -6.320 -9.126 -20.316 1.00 76.31 95 PRO A N 1
ATOM 676 C CA . PRO A 1 95 ? -4.989 -8.547 -20.396 1.00 76.31 95 PRO A CA 1
ATOM 677 C C . PRO A 1 95 ? -4.300 -8.604 -19.027 1.00 76.31 95 PRO A C 1
ATOM 679 O O . PRO A 1 95 ? -4.802 -8.131 -18.003 1.00 76.31 95 PRO A O 1
ATOM 682 N N . SER A 1 96 ? -3.114 -9.202 -19.025 1.00 86.06 96 SER A N 1
ATOM 683 C CA . SER A 1 96 ? -2.216 -9.253 -17.874 1.00 86.06 96 SER A CA 1
ATOM 684 C C . SER A 1 96 ? -1.441 -7.956 -17.689 1.00 86.06 96 SER A C 1
ATOM 686 O O . SER A 1 96 ? -0.967 -7.706 -16.587 1.00 86.06 96 SER A O 1
ATOM 688 N N . VAL A 1 97 ? -1.289 -7.135 -18.733 1.00 93.19 97 VAL A N 1
ATOM 689 C CA . VAL A 1 97 ? -0.498 -5.905 -18.669 1.00 93.19 97 VAL A CA 1
ATOM 690 C C . VAL A 1 97 ? -1.206 -4.751 -19.369 1.00 93.19 97 VAL A C 1
ATOM 692 O O . VAL A 1 97 ? -1.506 -4.822 -20.560 1.00 93.19 97 VAL A O 1
ATOM 695 N N . GLU A 1 98 ? -1.401 -3.649 -18.651 1.00 95.56 98 GLU A N 1
ATOM 696 C CA . GLU A 1 98 ? -1.985 -2.412 -19.182 1.00 95.56 98 GLU A CA 1
ATOM 697 C C . GLU A 1 98 ? -1.168 -1.184 -18.775 1.00 95.56 98 GLU A C 1
ATOM 699 O O . GLU A 1 98 ? -0.282 -1.263 -17.926 1.00 95.56 98 GLU A O 1
ATOM 704 N N . VAL A 1 99 ? -1.440 -0.044 -19.412 1.00 96.06 99 VAL A N 1
ATOM 705 C CA . VAL A 1 99 ? -0.860 1.254 -19.040 1.00 96.06 99 VAL A CA 1
ATOM 706 C C . VAL A 1 99 ? -1.923 2.042 -18.287 1.00 96.06 99 VAL A C 1
ATOM 708 O O . VAL A 1 99 ? -3.053 2.147 -18.758 1.00 96.06 99 VAL A O 1
ATOM 711 N N . ALA A 1 100 ? -1.554 2.585 -17.131 1.00 95.25 100 ALA A N 1
ATOM 712 C CA . ALA A 1 100 ? -2.441 3.393 -16.305 1.00 95.25 100 ALA A CA 1
ATOM 713 C C . ALA A 1 100 ? -2.847 4.698 -17.010 1.00 95.25 100 ALA A C 1
ATOM 715 O O . ALA A 1 100 ? -2.051 5.300 -17.737 1.00 95.25 100 ALA A O 1
ATOM 716 N N . ASP A 1 101 ? -4.056 5.181 -16.723 1.00 92.62 101 ASP A N 1
ATOM 717 C CA . ASP A 1 101 ? -4.471 6.533 -17.086 1.00 92.62 101 ASP A CA 1
ATOM 718 C C . ASP A 1 101 ? -3.550 7.547 -16.381 1.00 92.62 101 ASP A C 1
ATOM 720 O O . ASP A 1 101 ? -3.412 7.493 -15.153 1.00 92.62 101 ASP A O 1
ATOM 724 N N . PRO A 1 102 ? -2.907 8.476 -17.112 1.00 89.69 102 PRO A N 1
ATOM 725 C CA . PRO A 1 102 ? -1.997 9.451 -16.520 1.00 89.69 102 PRO A CA 1
ATOM 726 C C . PRO A 1 102 ? -2.673 10.483 -15.609 1.00 89.69 102 PRO A C 1
ATOM 728 O O . PRO A 1 102 ? -1.976 11.202 -14.895 1.00 89.69 102 PRO A O 1
ATOM 731 N N . THR A 1 103 ? -4.002 10.590 -15.634 1.00 89.75 103 THR A N 1
ATOM 732 C CA . THR A 1 103 ? -4.772 11.550 -14.829 1.00 89.75 103 THR A CA 1
ATOM 733 C C . THR A 1 103 ? -5.099 11.052 -13.423 1.00 89.75 103 THR A C 1
ATOM 735 O O . THR A 1 103 ? -5.482 11.856 -12.572 1.00 89.75 103 THR A O 1
ATOM 738 N N . LEU A 1 104 ? -4.925 9.754 -13.157 1.00 87.44 104 LEU A N 1
ATOM 739 C CA . LEU A 1 104 ? -5.280 9.113 -11.892 1.00 87.44 104 LEU A CA 1
ATOM 740 C C . LEU A 1 104 ? -4.060 8.420 -11.255 1.00 87.44 104 LEU A C 1
ATOM 742 O O . LEU A 1 104 ? -3.139 8.005 -11.962 1.00 87.44 104 LEU A O 1
ATOM 746 N N . PRO A 1 105 ? -4.028 8.225 -9.924 1.00 87.75 105 PRO A N 1
ATOM 747 C CA . PRO A 1 105 ? -2.950 7.483 -9.273 1.00 87.75 105 PRO A CA 1
ATOM 748 C C . PRO A 1 105 ? -2.884 6.026 -9.757 1.00 87.75 105 PRO A C 1
ATOM 750 O O . PRO A 1 105 ? -3.858 5.281 -9.662 1.00 87.75 105 PRO A O 1
ATOM 753 N N . ALA A 1 106 ? -1.719 5.588 -10.244 1.00 90.31 106 ALA A N 1
ATOM 754 C CA . ALA A 1 106 ? -1.551 4.234 -10.783 1.00 90.31 106 ALA A CA 1
ATOM 755 C C . ALA A 1 106 ? -1.806 3.134 -9.733 1.00 90.31 106 ALA A C 1
ATOM 757 O O . ALA A 1 106 ? -2.362 2.093 -10.061 1.00 90.31 106 ALA A O 1
ATOM 758 N N . ALA A 1 107 ? -1.450 3.366 -8.465 1.00 86.00 107 ALA A N 1
ATOM 759 C CA . ALA A 1 107 ? -1.679 2.404 -7.384 1.00 86.00 107 ALA A CA 1
ATOM 760 C C . ALA A 1 107 ? -3.167 2.179 -7.063 1.00 86.00 107 ALA A C 1
ATOM 762 O O . ALA A 1 107 ? -3.557 1.071 -6.696 1.00 86.00 107 ALA A O 1
ATOM 763 N N . GLU A 1 108 ? -3.995 3.215 -7.203 1.00 85.88 108 GLU A N 1
ATOM 764 C CA . GLU A 1 108 ? -5.445 3.134 -7.008 1.00 85.88 108 GLU A CA 1
ATOM 765 C C . GLU A 1 108 ? -6.095 2.397 -8.180 1.00 85.88 108 GLU A C 1
ATOM 767 O O . GLU A 1 108 ? -6.794 1.408 -7.971 1.00 85.88 108 GLU A O 1
ATOM 772 N N . GLN A 1 109 ? -5.746 2.784 -9.413 1.00 91.69 109 GLN A N 1
ATOM 773 C CA . GLN A 1 109 ? -6.194 2.100 -10.629 1.00 91.69 109 GLN A CA 1
ATOM 774 C C . GLN A 1 109 ? -5.815 0.616 -10.633 1.00 91.69 109 GLN A C 1
ATOM 776 O O . GLN A 1 109 ? -6.622 -0.233 -11.006 1.00 91.69 109 GLN A O 1
ATOM 781 N N . ALA A 1 110 ? -4.593 0.290 -10.206 1.00 90.88 110 ALA A N 1
ATOM 782 C CA . ALA A 1 110 ? -4.126 -1.086 -10.133 1.00 90.88 110 ALA A CA 1
ATOM 783 C C . ALA A 1 110 ? -4.976 -1.903 -9.160 1.00 90.88 110 ALA A C 1
ATOM 785 O O . ALA A 1 110 ? -5.440 -2.986 -9.506 1.00 90.88 110 ALA A O 1
ATOM 786 N N . TRP A 1 111 ? -5.230 -1.357 -7.972 1.00 86.25 111 TRP A N 1
ATOM 787 C CA . TRP A 1 111 ? -6.058 -2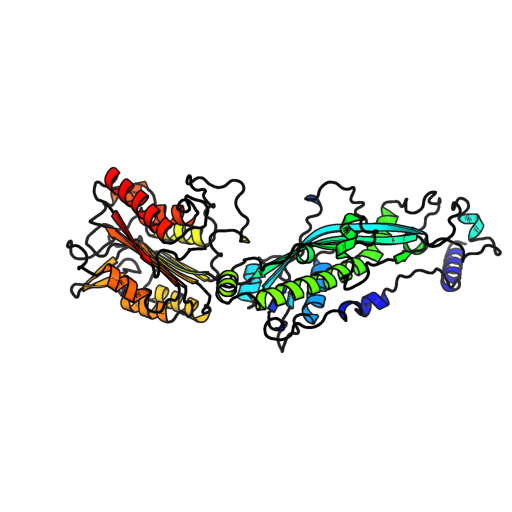.016 -6.973 1.00 86.25 111 TRP A CA 1
ATOM 788 C C . TRP A 1 111 ? -7.501 -2.224 -7.455 1.00 86.25 111 TRP A C 1
ATOM 790 O O . TRP A 1 111 ? -8.020 -3.337 -7.378 1.00 86.25 111 TRP A O 1
ATOM 800 N N . GLU A 1 112 ? -8.144 -1.185 -7.993 1.00 86.75 112 GLU A N 1
ATOM 801 C CA . GLU A 1 112 ? -9.528 -1.269 -8.477 1.00 86.75 112 GLU A CA 1
ATOM 802 C C . GLU A 1 112 ? -9.674 -2.165 -9.713 1.00 86.75 112 GLU A C 1
ATOM 804 O O . GLU A 1 112 ? -10.667 -2.882 -9.844 1.00 86.75 112 GLU A O 1
ATOM 809 N N . GLY A 1 113 ? -8.668 -2.167 -10.590 1.00 88.25 113 GLY A N 1
ATOM 810 C CA . GLY A 1 113 ? -8.602 -3.015 -11.778 1.00 88.25 113 GLY A CA 1
ATOM 811 C C . GLY A 1 113 ? -8.205 -4.468 -11.498 1.00 88.25 113 GLY A C 1
ATOM 812 O O . GLY A 1 113 ? -8.191 -5.284 -12.424 1.00 88.25 113 GLY A O 1
ATOM 813 N N . GLY A 1 114 ? -7.883 -4.815 -10.245 1.00 87.81 114 GLY A N 1
ATOM 814 C CA . GLY A 1 114 ? -7.451 -6.158 -9.851 1.00 87.81 114 GLY A CA 1
ATOM 815 C C . GLY A 1 114 ? -6.074 -6.545 -10.400 1.00 87.81 114 GLY A C 1
ATOM 816 O O . GLY A 1 114 ? -5.852 -7.711 -10.729 1.00 87.81 114 GLY A O 1
ATOM 817 N N . TYR A 1 115 ? -5.185 -5.567 -10.568 1.00 90.69 115 TYR A N 1
ATOM 818 C CA . TYR A 1 115 ? -3.774 -5.772 -10.877 1.00 90.69 115 TYR A CA 1
ATOM 819 C C . TYR A 1 115 ? -2.999 -6.096 -9.598 1.00 90.69 115 TYR A C 1
ATOM 821 O O . TYR A 1 115 ? -3.297 -5.564 -8.531 1.00 90.69 115 TYR A O 1
ATOM 829 N N . ASP A 1 116 ? -1.983 -6.950 -9.702 1.00 88.81 116 ASP A N 1
ATOM 830 C CA . ASP A 1 116 ? -1.157 -7.357 -8.562 1.00 88.81 116 ASP A CA 1
ATOM 831 C C . ASP A 1 116 ? 0.020 -6.404 -8.337 1.00 88.81 116 ASP A C 1
ATOM 833 O O . ASP A 1 116 ? 0.435 -6.173 -7.200 1.00 88.81 116 ASP A O 1
ATOM 837 N N . LEU A 1 117 ? 0.582 -5.872 -9.427 1.00 92.62 117 LEU A N 1
ATOM 838 C CA . LEU A 1 117 ? 1.832 -5.118 -9.427 1.00 92.62 117 LEU A CA 1
ATOM 839 C C . LEU A 1 117 ? 1.697 -3.802 -10.196 1.00 92.62 117 LEU A C 1
ATOM 841 O O . LEU A 1 117 ? 0.977 -3.723 -11.189 1.00 92.62 117 LEU A O 1
ATOM 845 N N . VAL A 1 118 ? 2.460 -2.793 -9.779 1.00 95.12 118 VAL A N 1
ATOM 846 C CA . VAL A 1 118 ? 2.606 -1.510 -10.475 1.00 95.12 118 VAL A CA 1
ATOM 847 C C . VAL A 1 118 ? 4.067 -1.306 -10.846 1.00 95.12 118 VAL A C 1
ATOM 849 O O . VAL A 1 118 ? 4.931 -1.304 -9.972 1.00 95.12 118 VAL A O 1
ATOM 852 N N . LEU A 1 119 ? 4.353 -1.126 -12.133 1.00 96.81 119 LEU A N 1
ATOM 853 C CA . LEU A 1 119 ? 5.683 -0.753 -12.605 1.00 96.81 119 LEU A CA 1
ATOM 854 C C . LEU A 1 119 ? 5.774 0.768 -12.732 1.00 96.81 119 LEU A C 1
ATOM 856 O O . LEU A 1 119 ? 5.155 1.352 -13.619 1.00 96.81 119 LEU A O 1
ATOM 860 N N . GLU A 1 120 ? 6.593 1.397 -11.895 1.00 95.50 120 GLU A N 1
ATOM 861 C CA . GLU A 1 120 ? 7.038 2.772 -12.098 1.00 95.50 120 GLU A CA 1
ATOM 862 C C . GLU A 1 120 ? 8.385 2.792 -12.822 1.00 95.50 120 GLU A C 1
ATOM 864 O O . GLU A 1 120 ? 9.304 2.041 -12.486 1.00 95.50 120 GLU A O 1
ATOM 869 N N . ALA A 1 121 ? 8.517 3.691 -13.795 1.00 95.38 121 ALA A N 1
ATOM 870 C CA . ALA A 1 121 ? 9.752 3.898 -14.533 1.00 95.38 121 ALA A CA 1
ATOM 871 C C . ALA A 1 121 ? 10.107 5.391 -14.560 1.00 95.38 121 ALA A C 1
ATOM 873 O O . ALA A 1 121 ? 9.268 6.234 -14.896 1.00 95.38 121 ALA A O 1
ATOM 874 N N . ARG A 1 122 ? 11.348 5.723 -14.191 1.00 94.50 122 ARG A N 1
ATOM 875 C CA . ARG A 1 122 ? 11.878 7.092 -14.167 1.00 94.50 122 ARG A CA 1
ATOM 876 C C . ARG A 1 122 ? 13.095 7.194 -15.071 1.00 94.50 122 ARG A C 1
ATOM 878 O O . ARG A 1 122 ? 14.073 6.473 -14.896 1.00 94.50 122 ARG A O 1
ATOM 885 N N . VAL A 1 123 ? 13.045 8.095 -16.041 1.00 93.12 123 VAL A N 1
ATOM 886 C CA . VAL A 1 123 ? 14.134 8.304 -16.997 1.00 93.12 123 VAL A CA 1
ATOM 887 C C . VAL A 1 123 ? 15.152 9.259 -16.383 1.00 93.12 123 VAL A C 1
ATOM 889 O O . VAL A 1 123 ? 14.847 10.428 -16.163 1.00 93.12 123 VAL A O 1
ATOM 892 N N . ARG A 1 124 ? 16.358 8.759 -16.097 1.00 89.25 124 ARG A N 1
ATOM 893 C CA . ARG A 1 124 ? 17.476 9.547 -15.546 1.00 89.25 124 ARG A CA 1
ATOM 894 C C . ARG A 1 124 ? 18.384 10.086 -16.645 1.00 89.25 124 ARG A C 1
ATOM 896 O O . ARG A 1 124 ? 18.865 11.208 -16.545 1.00 89.25 124 ARG A O 1
ATOM 903 N N . ARG A 1 125 ? 18.593 9.298 -17.703 1.00 88.81 125 ARG A N 1
ATOM 904 C CA . ARG A 1 125 ? 19.363 9.685 -18.892 1.00 88.81 125 ARG A CA 1
ATOM 905 C C . ARG A 1 125 ? 18.679 9.163 -20.148 1.00 88.81 125 ARG A C 1
ATOM 907 O O . ARG A 1 125 ? 18.186 8.037 -20.143 1.00 88.81 125 ARG A O 1
ATOM 914 N N . TRP A 1 126 ? 18.635 9.984 -21.193 1.00 91.44 126 TRP A N 1
ATOM 915 C CA . TRP A 1 126 ? 18.013 9.650 -22.475 1.00 91.44 126 TRP A CA 1
ATOM 916 C C . TRP A 1 126 ? 18.668 10.471 -23.579 1.00 91.44 126 TRP A C 1
ATOM 918 O O . TRP A 1 126 ? 18.237 11.593 -23.843 1.00 91.44 126 TRP A O 1
ATOM 928 N N . ASP A 1 127 ? 19.761 9.963 -24.145 1.00 90.19 127 ASP A N 1
ATOM 929 C CA . ASP A 1 127 ? 20.523 10.719 -25.137 1.00 90.19 127 ASP A CA 1
ATOM 930 C C . ASP A 1 127 ? 21.163 9.835 -26.212 1.00 90.19 127 ASP A C 1
ATOM 932 O O . ASP A 1 127 ? 21.379 8.632 -26.016 1.00 90.19 127 ASP A O 1
ATOM 936 N N . ALA A 1 128 ? 21.483 10.471 -27.338 1.00 89.62 128 ALA A N 1
ATOM 937 C CA . ALA A 1 128 ? 22.285 9.892 -28.405 1.00 89.62 128 ALA A CA 1
ATOM 938 C C . ALA A 1 128 ? 23.765 10.222 -28.185 1.00 89.62 128 ALA A C 1
ATOM 940 O O . ALA A 1 128 ? 24.122 11.275 -27.655 1.00 89.62 128 ALA A O 1
ATOM 941 N N . VAL A 1 129 ? 24.641 9.315 -28.605 1.00 89.06 129 VAL A N 1
ATOM 942 C CA . VAL A 1 129 ? 26.092 9.453 -28.460 1.00 89.06 129 VAL A CA 1
ATOM 943 C C . VAL A 1 129 ? 26.781 9.117 -29.772 1.00 89.06 129 VAL A C 1
ATOM 945 O O . VAL A 1 129 ? 26.423 8.151 -30.444 1.00 89.06 129 VAL A O 1
ATOM 948 N N . PHE A 1 130 ? 27.784 9.911 -30.130 1.00 87.56 130 PHE A N 1
ATOM 949 C CA . PHE A 1 130 ? 28.716 9.568 -31.198 1.00 87.56 130 PHE A CA 1
ATOM 950 C C . PHE A 1 130 ? 29.705 8.523 -30.671 1.00 87.56 130 PHE A C 1
ATOM 952 O O . PHE A 1 130 ? 30.195 8.653 -29.547 1.00 87.56 130 PHE A O 1
ATOM 959 N N . LEU A 1 131 ? 29.964 7.479 -31.455 1.00 84.69 131 LEU A N 1
ATOM 960 C CA . LEU A 1 131 ? 30.836 6.371 -31.070 1.00 84.69 131 LEU A CA 1
ATOM 961 C C . LEU A 1 131 ? 32.154 6.411 -31.836 1.00 84.69 131 LEU A C 1
ATOM 963 O O . LEU A 1 131 ? 33.213 6.389 -31.215 1.00 84.69 131 LEU A O 1
ATOM 967 N N . ASP A 1 132 ? 32.080 6.412 -33.166 1.00 82.31 132 ASP A N 1
ATOM 968 C CA . ASP A 1 132 ? 33.246 6.342 -34.049 1.00 82.31 132 ASP A CA 1
ATOM 969 C C . ASP A 1 132 ? 32.840 6.645 -35.505 1.00 82.31 132 ASP A C 1
ATOM 971 O O . ASP A 1 132 ? 31.688 6.963 -35.789 1.00 82.31 132 ASP A O 1
ATOM 975 N N . THR A 1 133 ? 33.766 6.489 -36.445 1.00 74.94 133 THR A N 1
ATOM 9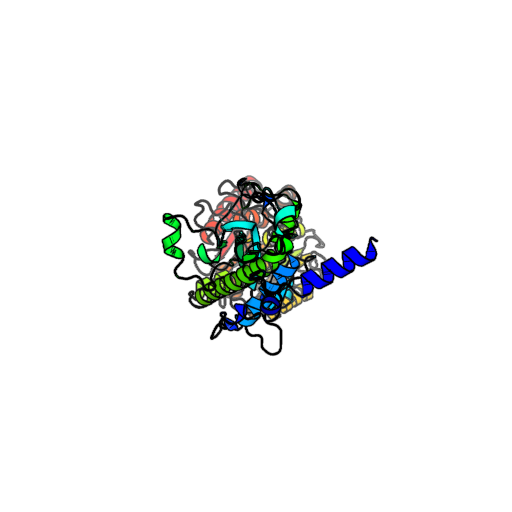76 C CA . THR A 1 133 ? 33.515 6.469 -37.892 1.00 74.94 133 THR A CA 1
ATOM 977 C C . THR A 1 133 ? 33.899 5.111 -38.483 1.00 74.94 133 THR A C 1
ATOM 979 O O . THR A 1 133 ? 34.869 4.494 -38.049 1.00 74.94 133 THR A O 1
ATOM 982 N N . ASN A 1 134 ? 33.162 4.612 -39.479 1.00 65.69 134 ASN A N 1
ATOM 983 C CA . ASN A 1 134 ? 33.402 3.278 -40.058 1.00 65.69 134 ASN A CA 1
ATOM 984 C C . ASN A 1 134 ? 34.349 3.271 -41.288 1.00 65.69 134 ASN A C 1
ATOM 986 O O . ASN A 1 134 ? 34.355 2.303 -42.053 1.00 65.69 134 ASN A O 1
ATOM 990 N N . GLY A 1 135 ? 35.185 4.303 -41.478 1.00 61.78 135 GLY A N 1
ATOM 991 C CA . GLY A 1 135 ? 36.009 4.466 -42.685 1.00 61.78 135 GLY A CA 1
ATOM 992 C C . GLY A 1 135 ? 37.182 5.450 -42.567 1.00 61.78 135 GLY A C 1
ATOM 993 O O . GLY A 1 135 ? 37.554 5.887 -41.483 1.00 61.78 135 GLY A O 1
ATOM 994 N N . TRP A 1 136 ? 37.806 5.788 -43.704 1.00 55.53 136 TRP A N 1
ATOM 995 C CA . TRP A 1 136 ? 38.887 6.782 -43.765 1.00 55.53 136 TRP A CA 1
ATOM 996 C C . TRP A 1 136 ? 38.294 8.191 -43.829 1.00 55.53 136 TRP A C 1
ATOM 998 O O . TRP A 1 136 ? 37.744 8.586 -44.854 1.00 55.53 136 TRP A O 1
ATOM 1008 N N . TRP A 1 137 ? 38.446 8.969 -42.760 1.00 51.28 137 TRP A N 1
ATOM 1009 C CA . TRP A 1 137 ? 37.984 10.354 -42.730 1.00 51.28 137 TRP A CA 1
ATOM 1010 C C . TRP A 1 137 ? 38.975 11.283 -43.460 1.00 51.28 137 TRP A C 1
ATOM 1012 O O . TRP A 1 137 ? 40.075 11.550 -42.970 1.00 51.28 137 TRP A O 1
ATOM 1022 N N . LEU A 1 138 ? 38.605 11.770 -44.651 1.00 55.47 138 LEU A N 1
ATOM 1023 C CA . LEU A 1 138 ? 39.222 12.956 -45.259 1.00 55.47 138 LEU A CA 1
ATOM 1024 C C . LEU A 1 138 ? 38.337 14.175 -44.947 1.00 55.47 138 LEU A C 1
ATOM 1026 O O . LEU A 1 138 ? 37.129 14.080 -45.158 1.00 55.47 138 LEU A O 1
ATOM 1030 N N . PRO A 1 139 ? 38.902 15.323 -44.520 1.00 51.59 139 PRO A N 1
ATOM 1031 C CA . PRO A 1 139 ? 38.125 16.528 -44.254 1.00 51.59 139 PRO A CA 1
ATOM 1032 C C . PRO A 1 139 ? 37.244 16.871 -45.453 1.00 51.59 139 PRO A C 1
ATOM 1034 O O . PRO A 1 139 ? 37.746 17.041 -46.570 1.00 51.59 139 PRO A O 1
ATOM 1037 N N . ASN A 1 140 ? 35.940 17.000 -45.217 1.00 47.12 140 ASN A N 1
ATOM 1038 C CA . ASN A 1 140 ? 34.907 17.197 -46.235 1.00 47.12 140 ASN A CA 1
ATOM 1039 C C . ASN A 1 140 ? 34.924 18.629 -46.832 1.00 47.12 140 ASN A C 1
ATOM 1041 O O . ASN A 1 140 ? 33.899 19.192 -47.201 1.00 47.12 140 ASN A O 1
ATOM 1045 N N . ALA A 1 141 ? 36.109 19.237 -46.966 1.00 44.47 141 ALA A N 1
ATOM 1046 C CA . ALA A 1 141 ? 36.358 20.619 -47.392 1.00 44.47 141 ALA A CA 1
ATOM 1047 C C . ALA A 1 141 ? 35.924 20.936 -48.839 1.00 44.47 141 ALA A C 1
ATOM 1049 O O . ALA A 1 141 ? 36.135 22.042 -49.337 1.00 44.47 141 ALA A O 1
ATOM 1050 N N . LEU A 1 142 ? 35.375 19.953 -49.552 1.00 48.03 142 LEU A N 1
ATOM 1051 C CA . LEU A 1 142 ? 35.074 20.007 -50.977 1.00 48.03 142 LEU A CA 1
ATOM 1052 C C . LEU A 1 142 ? 33.724 19.343 -51.301 1.00 48.03 142 LEU A C 1
ATOM 1054 O O . LEU A 1 142 ? 33.561 18.851 -52.411 1.00 48.03 142 LEU A O 1
ATOM 1058 N N . PHE A 1 143 ? 32.756 19.330 -50.374 1.00 47.28 143 PHE A N 1
ATOM 1059 C CA . PHE A 1 143 ? 31.424 18.700 -50.507 1.00 47.28 143 PHE A CA 1
ATOM 1060 C C . PHE A 1 143 ? 30.770 18.862 -51.907 1.00 47.28 143 PHE A C 1
ATOM 1062 O O . PHE A 1 143 ? 30.273 17.901 -52.493 1.00 47.28 143 PHE A O 1
ATOM 1069 N N . LEU A 1 144 ? 30.877 20.048 -52.529 1.00 46.75 144 LEU A N 1
ATOM 1070 C CA . LEU A 1 144 ? 30.381 20.322 -53.892 1.00 46.75 144 LEU A CA 1
ATOM 1071 C C . LEU A 1 144 ? 31.260 19.793 -55.043 1.00 46.75 144 LEU A C 1
ATOM 1073 O O . LEU A 1 144 ? 30.768 19.614 -56.152 1.00 46.75 144 LEU A O 1
ATOM 1077 N N . ALA A 1 145 ? 32.552 19.558 -54.842 1.00 50.03 145 ALA A N 1
ATOM 1078 C CA . ALA A 1 145 ? 33.425 19.016 -55.884 1.00 50.03 145 ALA A CA 1
ATOM 1079 C C . ALA A 1 145 ? 33.262 17.496 -56.049 1.00 50.03 145 ALA A C 1
ATOM 1081 O O . ALA A 1 145 ? 33.467 16.982 -57.146 1.00 50.03 145 ALA A O 1
ATOM 1082 N N . TRP A 1 146 ? 32.867 16.781 -54.991 1.00 50.81 146 TRP A N 1
ATOM 1083 C CA . TRP A 1 146 ? 32.807 15.314 -54.987 1.00 50.81 146 TRP A CA 1
ATOM 1084 C C . TRP A 1 146 ? 31.515 14.750 -55.585 1.00 50.81 146 TRP A C 1
ATOM 1086 O O . TRP A 1 146 ? 31.579 13.803 -56.363 1.00 50.81 146 TRP A O 1
ATOM 1096 N N . TYR A 1 147 ? 30.357 15.359 -55.307 1.00 50.31 147 TYR A N 1
ATOM 1097 C CA . TYR A 1 147 ? 29.063 14.878 -55.822 1.00 50.31 147 TYR A CA 1
ATOM 1098 C C . TYR A 1 147 ? 28.878 15.113 -57.333 1.00 50.31 147 TYR A C 1
ATOM 1100 O O . TYR A 1 147 ? 28.102 14.427 -57.994 1.00 50.31 147 TYR A O 1
ATOM 1108 N N . PHE A 1 148 ? 29.603 16.088 -57.894 1.00 51.84 148 PHE A N 1
ATOM 1109 C CA . PHE A 1 148 ? 29.498 16.494 -59.299 1.00 51.84 148 PHE A CA 1
ATOM 1110 C C . PHE A 1 148 ? 30.669 16.002 -60.171 1.00 51.84 148 PHE A C 1
ATOM 1112 O O . PHE A 1 148 ? 30.690 16.288 -61.371 1.00 51.84 148 PHE A O 1
ATOM 1119 N N . TRP A 1 149 ? 31.625 15.245 -59.609 1.00 48.69 149 TRP A N 1
ATOM 1120 C CA . TRP A 1 149 ? 32.752 14.671 -60.352 1.00 48.69 149 TRP A CA 1
ATOM 1121 C C . TRP A 1 149 ? 32.577 13.155 -60.573 1.00 48.69 149 TRP A C 1
ATOM 1123 O O . TRP A 1 149 ? 32.566 12.392 -59.609 1.00 48.69 149 TRP A O 1
ATOM 1133 N N . PRO A 1 150 ? 32.514 12.660 -61.824 1.00 49.03 150 PRO A N 1
ATOM 1134 C CA . PRO A 1 150 ? 32.137 11.273 -62.133 1.00 49.03 150 PRO A CA 1
ATOM 1135 C C . PRO A 1 150 ? 33.227 10.211 -61.851 1.00 49.03 150 PRO A C 1
ATOM 1137 O O . PRO A 1 150 ? 33.179 9.124 -62.419 1.00 49.03 150 PRO A O 1
ATOM 1140 N N . ILE A 1 151 ? 34.239 10.507 -61.023 1.00 46.25 151 ILE A N 1
ATOM 1141 C CA . ILE A 1 151 ? 35.421 9.639 -60.800 1.00 46.25 151 ILE A CA 1
ATOM 1142 C C . ILE A 1 151 ? 35.781 9.501 -59.299 1.00 46.25 151 ILE A C 1
ATOM 1144 O O . ILE A 1 151 ? 36.826 8.959 -58.952 1.00 46.25 151 ILE A O 1
ATOM 1148 N N . GLY A 1 152 ? 34.942 9.984 -58.377 1.00 51.47 152 GLY A N 1
ATOM 1149 C CA . GLY A 1 152 ? 35.182 9.856 -56.934 1.00 51.47 152 GLY A CA 1
ATOM 1150 C C . GLY A 1 152 ? 34.620 8.550 -56.345 1.00 51.47 152 GLY A C 1
ATOM 1151 O O . GLY A 1 152 ? 33.501 8.161 -56.697 1.00 51.47 152 GLY A O 1
ATOM 1152 N N . PRO A 1 153 ? 35.343 7.862 -55.441 1.00 48.91 153 PRO A N 1
ATOM 1153 C CA . PRO A 1 153 ? 34.837 6.686 -54.750 1.00 48.91 153 PRO A CA 1
ATOM 1154 C C . PRO A 1 153 ? 33.785 7.103 -53.704 1.00 48.91 153 PRO A C 1
ATOM 1156 O O . PRO A 1 153 ? 34.080 7.265 -52.531 1.00 48.91 153 PRO A O 1
ATOM 1159 N N . HIS A 1 154 ? 32.541 7.270 -54.136 1.00 47.16 154 HIS A N 1
ATOM 1160 C CA . HIS A 1 154 ? 31.355 7.521 -53.305 1.00 47.16 154 HIS A CA 1
ATOM 1161 C C . HIS A 1 154 ? 31.146 6.449 -52.212 1.00 47.16 154 HIS A C 1
ATOM 1163 O O . HIS A 1 154 ? 30.607 6.747 -51.160 1.00 47.16 154 HIS A O 1
ATOM 1169 N N . TRP A 1 155 ? 31.672 5.239 -52.416 1.00 51.38 155 TRP A N 1
ATOM 1170 C CA . TRP A 1 155 ? 31.795 4.133 -51.448 1.00 51.38 155 TRP A CA 1
ATOM 1171 C C . TRP A 1 155 ? 32.943 4.263 -50.407 1.00 51.38 155 TRP A C 1
ATOM 1173 O O . TRP A 1 155 ? 33.258 3.287 -49.735 1.00 51.38 155 TRP A O 1
ATOM 1183 N N . VAL A 1 156 ? 33.626 5.417 -50.304 1.00 48.91 156 VAL A N 1
ATOM 1184 C CA . VAL A 1 156 ? 34.736 5.682 -49.344 1.00 48.91 156 VAL A CA 1
ATOM 1185 C C . VAL A 1 156 ? 34.378 6.784 -48.330 1.00 48.91 156 VAL A C 1
ATOM 1187 O O . VAL A 1 156 ? 35.202 7.160 -47.501 1.00 48.91 156 VAL A O 1
ATOM 1190 N N . ILE A 1 157 ? 33.150 7.303 -48.364 1.00 52.50 157 ILE A N 1
ATOM 1191 C CA . ILE A 1 157 ? 32.677 8.272 -47.370 1.00 52.50 157 ILE A CA 1
ATOM 1192 C C . ILE A 1 157 ? 32.493 7.524 -46.042 1.00 52.50 157 ILE A C 1
ATOM 1194 O O . ILE A 1 157 ? 31.887 6.458 -46.021 1.00 52.50 157 ILE A O 1
ATOM 1198 N N . ALA A 1 158 ? 33.099 8.032 -44.967 1.00 56.41 158 ALA A N 1
ATOM 1199 C CA . ALA A 1 158 ? 32.993 7.425 -43.647 1.00 56.41 158 ALA A CA 1
ATOM 1200 C C . ALA A 1 158 ? 31.605 7.724 -43.070 1.00 56.41 158 ALA A C 1
ATOM 1202 O O . ALA A 1 158 ? 31.282 8.895 -42.875 1.00 56.41 158 ALA A O 1
ATOM 1203 N N . ASP A 1 159 ? 30.814 6.689 -42.787 1.00 69.38 159 ASP A N 1
ATOM 1204 C CA . ASP A 1 159 ? 29.582 6.867 -42.026 1.00 69.38 159 ASP A CA 1
ATOM 1205 C C . ASP A 1 159 ? 29.952 7.111 -40.563 1.00 69.38 159 ASP A C 1
ATOM 1207 O O . ASP A 1 159 ? 30.901 6.523 -40.017 1.00 69.38 159 ASP A O 1
ATOM 1211 N N . GLU A 1 160 ? 29.174 7.968 -39.916 1.00 79.56 160 GLU A N 1
ATOM 1212 C CA . GLU A 1 160 ? 29.295 8.184 -38.487 1.00 79.56 160 GLU A CA 1
ATOM 1213 C C . GLU A 1 160 ? 28.499 7.103 -37.755 1.00 79.56 160 GLU A C 1
ATOM 1215 O O . GLU A 1 160 ? 27.346 6.797 -38.070 1.00 79.56 160 GLU A O 1
ATOM 1220 N N . LEU A 1 161 ? 29.150 6.480 -36.779 1.00 85.06 161 LEU A N 1
ATOM 1221 C CA . LEU A 1 161 ? 28.559 5.467 -35.933 1.00 85.06 161 LEU A CA 1
ATOM 1222 C C . LEU A 1 161 ? 28.029 6.138 -34.674 1.00 85.06 161 LEU A C 1
ATOM 1224 O O . LEU A 1 161 ? 28.790 6.683 -33.874 1.00 85.06 161 LEU A O 1
ATOM 1228 N N . TYR A 1 162 ? 26.727 6.026 -34.465 1.00 88.19 162 TYR A N 1
ATOM 1229 C CA . TYR A 1 162 ? 26.057 6.532 -33.280 1.00 88.19 162 TYR A CA 1
ATOM 1230 C C . TYR A 1 162 ? 25.496 5.393 -32.443 1.00 88.19 162 TYR A C 1
ATOM 1232 O O . TYR A 1 162 ? 25.304 4.266 -32.901 1.00 88.19 162 TYR A O 1
ATOM 1240 N N . GLY A 1 163 ? 25.200 5.701 -31.194 1.00 90.56 163 GLY A N 1
ATOM 1241 C CA . GLY A 1 163 ? 24.458 4.825 -30.314 1.00 90.56 163 GLY A CA 1
ATOM 1242 C C . GLY A 1 163 ? 23.705 5.624 -29.273 1.00 90.56 163 GLY A C 1
ATOM 1243 O O . GLY A 1 163 ? 23.478 6.823 -29.416 1.00 90.56 163 GLY A O 1
ATOM 1244 N N . VAL A 1 164 ? 23.319 4.939 -28.209 1.00 91.25 164 VAL A N 1
ATOM 1245 C CA . VAL A 1 164 ? 22.474 5.497 -27.151 1.00 91.25 164 VAL A CA 1
ATOM 1246 C C . VAL A 1 164 ? 23.170 5.412 -25.798 1.00 91.25 164 VAL A C 1
ATOM 1248 O O . VAL A 1 164 ? 23.938 4.475 -25.547 1.00 91.25 164 VAL A O 1
ATOM 1251 N N . ASP A 1 165 ? 22.873 6.373 -24.928 1.00 90.25 165 ASP A N 1
ATOM 1252 C CA . ASP A 1 165 ? 23.159 6.328 -23.495 1.00 90.25 165 ASP A CA 1
ATOM 1253 C C . ASP A 1 165 ? 21.869 6.642 -22.733 1.00 90.25 165 ASP A C 1
ATOM 1255 O O . ASP A 1 165 ? 21.445 7.792 -22.594 1.00 90.25 165 ASP A O 1
ATOM 1259 N N . CYS A 1 166 ? 21.199 5.576 -22.307 1.00 90.62 166 CYS A N 1
ATOM 1260 C CA . CYS A 1 166 ? 19.929 5.629 -21.602 1.00 90.62 166 CYS A CA 1
ATOM 1261 C C . CYS A 1 166 ? 20.063 4.965 -20.229 1.00 90.62 166 CYS A C 1
ATOM 1263 O O . CYS A 1 166 ? 20.660 3.894 -20.103 1.00 90.62 166 CYS A O 1
ATOM 1265 N N . ASP A 1 167 ? 19.470 5.581 -19.210 1.00 91.00 167 ASP A N 1
ATOM 1266 C CA . ASP A 1 167 ? 19.407 5.064 -17.841 1.00 91.00 167 ASP A CA 1
ATOM 1267 C C . ASP A 1 167 ? 17.972 5.203 -17.330 1.00 91.00 167 ASP A C 1
ATOM 1269 O O . ASP A 1 167 ? 17.460 6.316 -17.150 1.00 91.00 167 ASP A O 1
ATOM 1273 N N . LEU A 1 168 ? 17.321 4.056 -17.155 1.00 92.25 168 LEU A N 1
ATOM 1274 C CA . LEU A 1 168 ? 15.952 3.930 -16.686 1.00 92.25 168 LEU A CA 1
ATOM 1275 C C . LEU A 1 168 ? 15.958 3.334 -15.279 1.00 92.25 168 LEU A C 1
ATOM 1277 O O . LEU A 1 168 ? 16.400 2.206 -15.066 1.00 92.25 168 LEU A O 1
ATOM 1281 N N . GLU A 1 169 ? 15.435 4.084 -14.318 1.00 94.12 169 GLU A N 1
ATOM 1282 C CA . GLU A 1 169 ? 15.241 3.616 -12.954 1.00 94.12 169 GLU A CA 1
ATOM 1283 C C . GLU A 1 169 ? 13.853 2.978 -12.815 1.00 94.12 169 GLU A C 1
ATOM 1285 O O . GLU A 1 169 ? 12.836 3.635 -13.039 1.00 94.12 169 GLU A O 1
ATOM 1290 N N . LEU A 1 170 ? 13.807 1.698 -12.450 1.00 94.56 170 LEU A N 1
ATOM 1291 C CA . LEU A 1 170 ? 12.585 0.923 -12.275 1.00 94.56 170 LEU A CA 1
ATOM 1292 C C . LEU A 1 170 ? 12.242 0.736 -10.800 1.00 94.56 170 LEU A C 1
ATOM 1294 O O . LEU A 1 170 ? 13.110 0.517 -9.956 1.00 94.56 170 LEU A O 1
ATOM 1298 N N . SER A 1 171 ? 10.950 0.759 -10.497 1.00 93.19 171 SER A N 1
ATOM 1299 C CA . SER A 1 171 ? 10.390 0.359 -9.206 1.00 93.19 171 SER A CA 1
ATOM 1300 C C . SER A 1 171 ? 9.154 -0.499 -9.445 1.00 93.19 171 SER A C 1
ATOM 1302 O O . SER A 1 171 ? 8.269 -0.120 -10.205 1.00 93.19 171 SER A O 1
ATOM 1304 N N . LEU A 1 172 ? 9.106 -1.675 -8.821 1.00 93.62 172 LEU A N 1
ATOM 1305 C CA . LEU A 1 172 ? 7.984 -2.603 -8.942 1.00 93.62 172 LEU A CA 1
ATOM 1306 C C . LEU A 1 172 ? 7.267 -2.661 -7.600 1.00 93.62 172 LEU A C 1
ATOM 1308 O O . LEU A 1 172 ? 7.830 -3.176 -6.640 1.00 93.62 172 LEU A O 1
ATOM 1312 N N . LEU A 1 173 ? 6.060 -2.118 -7.523 1.00 91.94 173 LEU A N 1
ATOM 1313 C CA . LEU A 1 173 ? 5.283 -2.024 -6.291 1.00 91.94 173 LEU A CA 1
ATOM 1314 C C . LEU A 1 173 ? 4.190 -3.095 -6.265 1.00 91.94 173 LEU A C 1
ATOM 1316 O O . LEU A 1 173 ? 3.633 -3.438 -7.304 1.00 91.94 173 LEU A O 1
ATOM 1320 N N . SER A 1 174 ? 3.840 -3.591 -5.081 1.00 89.50 174 SER A N 1
ATOM 1321 C CA . SER A 1 174 ? 2.593 -4.336 -4.873 1.00 89.50 174 SER A CA 1
ATOM 1322 C C . SER A 1 174 ? 1.402 -3.381 -4.961 1.00 89.50 174 SER A C 1
ATOM 1324 O O . SER A 1 174 ? 1.392 -2.351 -4.291 1.00 89.50 174 SER A O 1
ATOM 1326 N N . ALA A 1 175 ? 0.374 -3.714 -5.740 1.00 88.19 175 ALA A N 1
ATOM 1327 C CA . ALA A 1 175 ? -0.824 -2.880 -5.853 1.00 88.19 175 ALA A CA 1
ATOM 1328 C C . ALA A 1 175 ? -1.570 -2.747 -4.513 1.00 88.19 175 ALA A C 1
ATOM 1330 O O . ALA A 1 175 ? -2.131 -1.692 -4.217 1.00 88.19 175 ALA A O 1
ATOM 1331 N N . GLY A 1 176 ? -1.545 -3.799 -3.685 1.00 83.00 176 GLY A N 1
ATOM 1332 C CA . GLY A 1 176 ? -2.237 -3.842 -2.395 1.00 83.00 176 GLY A CA 1
ATOM 1333 C C . GLY A 1 176 ? -1.543 -3.054 -1.289 1.00 83.00 176 GLY A C 1
ATOM 1334 O O . GLY A 1 176 ? -2.199 -2.310 -0.566 1.00 83.00 176 GLY A O 1
ATOM 1335 N N . SER A 1 177 ? -0.223 -3.179 -1.163 1.00 82.88 177 SER A N 1
ATOM 1336 C CA . SER A 1 177 ? 0.530 -2.551 -0.067 1.00 82.88 177 SER A CA 1
ATOM 1337 C C . SER A 1 177 ? 1.278 -1.278 -0.475 1.00 82.88 177 SER A C 1
ATOM 1339 O O . SER A 1 177 ? 1.768 -0.565 0.397 1.00 82.88 177 SER A O 1
ATOM 1341 N N . GLU A 1 178 ? 1.418 -1.028 -1.782 1.00 86.12 178 GLU A N 1
ATOM 1342 C CA . GLU A 1 178 ? 2.300 -0.012 -2.384 1.00 86.12 178 GLU A CA 1
ATOM 1343 C C . GLU A 1 178 ? 3.787 -0.180 -2.034 1.00 86.12 178 GLU A C 1
ATOM 1345 O O . GLU A 1 178 ? 4.605 0.697 -2.305 1.00 86.12 178 GLU A O 1
ATOM 1350 N N . ARG A 1 179 ? 4.170 -1.328 -1.461 1.00 85.19 179 ARG A N 1
ATOM 1351 C CA . ARG A 1 179 ? 5.561 -1.612 -1.104 1.00 85.19 179 ARG A CA 1
ATOM 1352 C C . ARG A 1 179 ? 6.354 -2.098 -2.315 1.00 85.19 179 ARG A C 1
ATOM 1354 O O . ARG A 1 179 ? 5.839 -2.917 -3.083 1.00 85.19 179 ARG A O 1
ATOM 1361 N N . PRO A 1 180 ? 7.617 -1.668 -2.461 1.00 88.12 180 PRO A N 1
ATOM 1362 C CA . PRO A 1 180 ? 8.494 -2.136 -3.510 1.00 88.12 180 PRO A CA 1
ATOM 1363 C C . PRO A 1 180 ? 8.876 -3.590 -3.270 1.00 88.12 180 PRO A C 1
ATOM 1365 O O . PRO A 1 180 ? 9.266 -3.995 -2.174 1.00 88.12 180 PRO A O 1
ATOM 1368 N N . LEU A 1 181 ? 8.796 -4.375 -4.334 1.00 89.00 181 LEU A N 1
ATOM 1369 C CA . LEU A 1 181 ? 9.414 -5.684 -4.403 1.00 89.00 181 LEU A CA 1
ATOM 1370 C C . LEU A 1 181 ? 10.945 -5.515 -4.426 1.00 89.00 181 LEU A C 1
ATOM 1372 O O . LEU A 1 181 ? 11.458 -4.513 -4.932 1.00 89.00 181 LEU A O 1
ATOM 1376 N N . PRO A 1 182 ? 11.704 -6.493 -3.902 1.00 83.00 182 PRO A N 1
ATOM 1377 C CA . PRO A 1 182 ? 13.154 -6.388 -3.791 1.00 83.00 182 PRO A CA 1
ATOM 1378 C C . PRO A 1 182 ? 13.844 -6.519 -5.159 1.00 83.00 182 PRO A C 1
ATOM 1380 O O . PRO A 1 182 ? 14.206 -7.619 -5.598 1.00 83.00 182 PRO A O 1
ATOM 1383 N N . LEU A 1 183 ? 14.066 -5.380 -5.816 1.00 80.62 183 LEU A N 1
ATOM 1384 C CA . LEU A 1 183 ? 14.938 -5.252 -6.984 1.00 80.62 183 LEU A CA 1
ATOM 1385 C C . LEU A 1 183 ? 16.393 -5.098 -6.529 1.00 80.62 183 LEU A C 1
ATOM 1387 O O . LEU A 1 183 ? 16.691 -4.398 -5.563 1.00 80.62 183 LEU A O 1
ATOM 1391 N N . ARG A 1 184 ? 17.323 -5.742 -7.240 1.00 84.44 184 ARG A N 1
ATOM 1392 C CA . ARG A 1 184 ? 18.762 -5.471 -7.074 1.00 84.44 184 ARG A CA 1
ATOM 1393 C C . ARG A 1 184 ? 19.165 -4.286 -7.949 1.00 84.44 184 ARG A C 1
ATOM 1395 O O . ARG A 1 184 ? 18.519 -4.039 -8.958 1.00 84.44 184 ARG A O 1
ATOM 1402 N N . GLU A 1 185 ? 20.271 -3.617 -7.626 1.00 79.31 185 GLU A N 1
ATOM 1403 C CA . GLU A 1 185 ? 20.823 -2.510 -8.433 1.00 79.31 185 GLU A CA 1
ATOM 1404 C C . GLU A 1 185 ? 20.795 -2.735 -9.964 1.00 79.31 185 GLU A C 1
ATOM 1406 O O . GLU A 1 185 ? 20.242 -1.882 -10.654 1.00 79.31 185 GLU A O 1
ATOM 1411 N N . PRO A 1 186 ? 21.257 -3.873 -10.532 1.00 76.44 186 PRO A N 1
ATOM 1412 C CA . PRO A 1 186 ? 21.200 -4.091 -11.985 1.00 76.44 186 PRO A CA 1
ATOM 1413 C C . PRO A 1 186 ? 19.780 -4.224 -12.565 1.00 76.44 186 PRO A C 1
ATOM 1415 O O . PRO A 1 186 ? 19.590 -4.050 -13.762 1.00 76.44 186 PRO A O 1
ATOM 1418 N N . GLU A 1 187 ? 18.779 -4.555 -11.748 1.00 83.50 187 GLU A N 1
ATOM 1419 C CA . GLU A 1 187 ? 17.368 -4.608 -12.163 1.00 83.50 187 GLU A CA 1
ATOM 1420 C C . GLU A 1 187 ? 16.678 -3.258 -11.970 1.00 83.50 187 GLU A C 1
ATOM 1422 O O . GLU A 1 187 ? 15.785 -2.896 -12.731 1.00 83.50 187 GLU A O 1
ATOM 1427 N N . ARG A 1 188 ? 17.100 -2.516 -10.942 1.00 87.69 188 ARG A N 1
ATOM 1428 C CA . ARG A 1 188 ? 16.613 -1.176 -10.636 1.00 87.69 188 ARG A CA 1
ATOM 1429 C C . ARG A 1 188 ? 17.125 -0.158 -11.649 1.00 87.69 188 ARG A C 1
ATOM 1431 O O . ARG A 1 188 ? 16.371 0.725 -12.024 1.00 87.69 188 ARG A O 1
ATOM 1438 N N . ARG A 1 189 ? 18.382 -0.251 -12.086 1.00 89.38 189 ARG A N 1
ATOM 1439 C CA . ARG A 1 189 ? 19.022 0.680 -13.031 1.00 89.38 189 ARG A CA 1
ATOM 1440 C C . ARG A 1 189 ? 19.232 -0.005 -14.375 1.00 89.38 189 ARG A C 1
ATOM 1442 O O . ARG A 1 189 ? 20.279 -0.594 -14.639 1.00 89.38 189 ARG A O 1
ATOM 1449 N N . VAL A 1 190 ? 18.225 0.082 -15.235 1.00 89.56 190 VAL A N 1
ATOM 1450 C CA . VAL A 1 190 ? 18.265 -0.473 -16.586 1.00 89.56 190 VAL A CA 1
ATOM 1451 C C . VAL A 1 190 ? 19.007 0.492 -17.497 1.00 89.56 190 VAL A C 1
ATOM 1453 O O . VAL A 1 190 ? 18.474 1.511 -17.934 1.00 89.56 190 VAL A O 1
ATOM 1456 N N . ARG A 1 191 ? 20.263 0.152 -17.786 1.00 89.56 191 ARG A N 1
ATOM 1457 C CA . ARG A 1 191 ? 21.131 0.940 -18.660 1.00 89.56 191 ARG A CA 1
ATOM 1458 C C . ARG A 1 191 ? 21.168 0.345 -20.060 1.00 89.56 191 ARG A C 1
ATOM 1460 O O . ARG A 1 191 ? 21.302 -0.869 -20.222 1.00 89.56 191 ARG A O 1
ATOM 1467 N N . VAL A 1 192 ? 21.091 1.206 -21.068 1.00 89.44 192 VAL A N 1
ATOM 1468 C CA . VAL A 1 192 ? 21.368 0.880 -22.471 1.00 89.44 192 VAL A CA 1
ATOM 1469 C C . VAL A 1 192 ? 22.458 1.842 -22.922 1.00 89.44 192 VAL A C 1
ATOM 1471 O O . VAL A 1 192 ? 22.178 3.009 -23.182 1.00 89.44 192 VAL A O 1
ATOM 1474 N N . ARG A 1 193 ? 23.709 1.373 -22.945 1.00 88.25 193 ARG A N 1
ATOM 1475 C CA . ARG A 1 193 ? 24.882 2.195 -23.263 1.00 88.25 193 ARG A CA 1
ATOM 1476 C C . ARG A 1 193 ? 25.664 1.586 -24.405 1.00 88.25 193 ARG A C 1
ATOM 1478 O O . ARG A 1 193 ? 26.022 0.418 -24.355 1.00 88.25 193 ARG A O 1
ATOM 1485 N N . SER A 1 194 ? 25.919 2.392 -25.425 1.00 86.69 194 SER A N 1
ATOM 1486 C CA . SER A 1 194 ? 26.638 1.956 -26.630 1.00 86.69 194 SER A CA 1
ATOM 1487 C C . SER A 1 194 ? 28.126 2.307 -26.590 1.00 86.69 194 SER A C 1
ATOM 1489 O O . SER A 1 194 ? 28.923 1.694 -27.311 1.00 86.69 194 SER A O 1
ATOM 1491 N N . LEU A 1 195 ? 28.482 3.260 -25.720 1.00 80.38 195 LEU A N 1
ATOM 1492 C CA . LEU A 1 195 ? 29.853 3.577 -25.330 1.00 80.38 195 LEU A CA 1
ATOM 1493 C C . LEU A 1 195 ? 30.481 2.381 -24.610 1.00 80.38 195 LEU A C 1
ATOM 1495 O O . LEU A 1 195 ? 29.788 1.631 -23.920 1.00 80.38 195 LEU A O 1
ATOM 1499 N N . ALA A 1 196 ? 31.789 2.197 -24.792 1.00 64.44 196 ALA A N 1
ATOM 1500 C CA . ALA A 1 196 ? 32.518 1.158 -24.080 1.00 64.44 196 ALA A CA 1
ATOM 1501 C C . ALA A 1 196 ? 32.420 1.410 -22.561 1.00 64.44 196 ALA A C 1
ATOM 1503 O O . ALA A 1 196 ? 32.593 2.556 -22.143 1.00 64.44 196 ALA A O 1
ATOM 1504 N N . PRO A 1 197 ? 32.122 0.382 -21.747 1.00 58.25 197 PRO A N 1
ATOM 1505 C CA . PRO A 1 197 ? 32.165 0.521 -20.297 1.00 58.25 197 PRO A CA 1
ATOM 1506 C C . PRO A 1 197 ? 33.600 0.830 -19.849 1.00 58.25 197 PRO A C 1
ATOM 1508 O O . PRO A 1 197 ? 34.554 0.329 -20.449 1.00 58.25 197 PRO A O 1
ATOM 1511 N N . ASP A 1 198 ? 33.760 1.609 -18.779 1.00 54.59 198 ASP A N 1
ATOM 1512 C CA . ASP A 1 198 ? 35.062 1.778 -18.125 1.00 54.59 198 ASP A CA 1
ATOM 1513 C C . ASP A 1 198 ? 35.600 0.409 -17.635 1.00 54.59 198 ASP A C 1
ATOM 1515 O O . ASP A 1 198 ? 34.836 -0.548 -17.443 1.00 54.59 198 ASP A O 1
ATOM 1519 N N . GLU A 1 199 ? 36.917 0.285 -17.411 1.00 48.03 199 GLU A N 1
ATOM 1520 C CA . GLU A 1 199 ? 37.560 -0.983 -16.997 1.00 48.03 199 GLU A CA 1
ATOM 1521 C C . GLU A 1 199 ? 36.923 -1.598 -15.727 1.00 48.03 199 GLU A C 1
ATOM 1523 O O . GLU A 1 199 ? 36.890 -2.822 -15.584 1.00 48.03 199 GLU A O 1
ATOM 1528 N N . GLU A 1 200 ? 36.336 -0.778 -14.846 1.00 48.31 200 GLU A N 1
ATOM 1529 C CA . GLU A 1 200 ? 35.626 -1.211 -13.631 1.00 48.31 200 GLU A CA 1
ATOM 1530 C C . GLU A 1 200 ? 34.183 -1.719 -13.883 1.00 48.31 200 GLU A C 1
ATOM 1532 O O . GLU A 1 200 ? 33.697 -2.564 -13.129 1.00 48.31 200 GLU A O 1
ATOM 1537 N N . GLU A 1 201 ? 33.497 -1.287 -14.953 1.00 49.81 201 GLU A N 1
ATOM 1538 C CA . GLU A 1 201 ? 32.112 -1.699 -15.290 1.00 49.81 201 GLU A CA 1
ATOM 1539 C C . GLU A 1 201 ? 32.052 -2.997 -16.131 1.00 49.81 201 GLU A C 1
ATOM 1541 O O . GLU A 1 201 ? 31.003 -3.641 -16.245 1.00 49.81 201 GLU A O 1
ATOM 1546 N N . SER A 1 202 ? 33.188 -3.441 -16.678 1.00 47.28 202 SER A N 1
ATOM 1547 C CA . SER A 1 202 ? 33.285 -4.587 -17.598 1.00 47.28 202 SER A CA 1
ATOM 1548 C C . SER A 1 202 ? 32.940 -5.951 -16.972 1.00 47.28 202 SER A C 1
ATOM 1550 O O . SER A 1 202 ? 32.625 -6.900 -17.691 1.00 47.28 202 SER A O 1
ATOM 1552 N N . ALA A 1 203 ? 32.931 -6.071 -15.640 1.00 42.81 203 ALA A N 1
ATOM 1553 C CA . ALA A 1 203 ? 32.592 -7.319 -14.945 1.00 42.81 203 ALA A CA 1
ATOM 1554 C C . ALA A 1 203 ? 31.091 -7.693 -15.019 1.00 42.81 203 ALA A C 1
ATOM 1556 O O . ALA A 1 203 ? 30.743 -8.847 -14.766 1.00 42.81 203 ALA A O 1
ATOM 1557 N N . GLY A 1 204 ? 30.206 -6.748 -15.375 1.00 43.16 204 GLY A N 1
ATOM 1558 C CA . GLY A 1 204 ? 28.755 -6.961 -15.512 1.00 43.16 204 GLY A CA 1
ATOM 1559 C C . GLY A 1 204 ? 28.237 -7.083 -16.954 1.00 43.16 204 GLY A C 1
ATOM 1560 O O . GLY A 1 204 ? 27.095 -7.489 -17.154 1.00 43.16 204 GLY A O 1
ATOM 1561 N N . ALA A 1 205 ? 29.064 -6.770 -17.958 1.00 45.47 205 ALA A N 1
ATOM 1562 C CA . ALA A 1 205 ? 28.669 -6.691 -19.372 1.00 45.47 205 ALA A CA 1
ATOM 1563 C C . ALA A 1 205 ? 28.446 -8.060 -20.057 1.00 45.47 205 ALA A C 1
ATOM 1565 O O . ALA A 1 205 ? 27.960 -8.123 -21.183 1.00 45.47 205 ALA A O 1
ATOM 1566 N N . ALA A 1 206 ? 28.787 -9.170 -19.395 1.00 41.38 206 ALA A N 1
ATOM 1567 C CA . ALA A 1 206 ? 28.688 -10.516 -19.967 1.00 41.38 206 ALA A CA 1
ATOM 1568 C C . ALA A 1 206 ? 27.254 -11.100 -20.007 1.00 41.38 206 ALA A C 1
ATOM 1570 O O . ALA A 1 206 ? 27.060 -12.153 -20.608 1.00 41.38 206 ALA A O 1
ATOM 1571 N N . ASP A 1 207 ? 26.263 -10.439 -19.388 1.00 50.12 207 ASP A N 1
ATOM 1572 C CA . ASP A 1 207 ? 24.858 -10.895 -19.280 1.00 50.12 207 ASP A CA 1
ATOM 1573 C C . ASP A 1 207 ? 23.875 -9.931 -19.986 1.00 50.12 207 ASP A C 1
ATOM 1575 O O . ASP A 1 207 ? 22.737 -9.734 -19.550 1.00 50.12 207 ASP A O 1
ATOM 1579 N N . GLU A 1 208 ? 24.315 -9.261 -21.058 1.00 63.53 208 GLU A N 1
ATOM 1580 C CA . GLU A 1 208 ? 23.445 -8.373 -21.835 1.00 63.53 208 GLU A CA 1
ATOM 1581 C C . GLU A 1 208 ? 22.537 -9.165 -22.789 1.00 63.53 208 GLU A C 1
ATOM 1583 O O . GLU A 1 208 ? 22.980 -9.740 -23.780 1.00 63.53 208 GLU A O 1
ATOM 1588 N N . LEU A 1 209 ? 21.232 -9.149 -22.498 1.00 72.94 209 LEU A N 1
ATOM 1589 C CA . LEU A 1 209 ? 20.182 -9.847 -23.258 1.00 72.94 209 LEU A CA 1
ATOM 1590 C C . LEU A 1 209 ? 20.090 -9.416 -24.736 1.00 72.94 209 LEU A C 1
ATOM 1592 O O . LEU A 1 209 ? 19.692 -10.196 -25.596 1.00 72.94 209 LEU A O 1
ATOM 1596 N N . LEU A 1 210 ? 20.437 -8.158 -25.011 1.00 79.12 210 LEU A N 1
ATOM 1597 C CA . LEU A 1 210 ? 20.523 -7.557 -26.340 1.00 79.12 210 LEU A CA 1
ATOM 1598 C C . LEU A 1 210 ? 21.765 -6.678 -26.377 1.00 79.12 210 LEU A C 1
ATOM 1600 O O . LEU A 1 210 ? 21.950 -5.874 -25.461 1.00 79.12 210 LEU A O 1
ATOM 1604 N N . ALA A 1 211 ? 22.554 -6.763 -27.447 1.00 81.31 211 ALA A N 1
ATOM 1605 C CA . ALA A 1 211 ? 23.650 -5.827 -27.674 1.00 81.31 211 ALA A CA 1
ATOM 1606 C C . ALA A 1 211 ? 23.114 -4.378 -27.723 1.00 81.31 211 ALA A C 1
ATOM 1608 O O . ALA A 1 211 ? 22.000 -4.154 -28.213 1.00 81.31 211 ALA A O 1
ATOM 1609 N N . PRO A 1 212 ? 23.857 -3.389 -27.200 1.00 81.25 212 PRO A N 1
ATOM 1610 C CA . PRO A 1 212 ? 23.429 -2.002 -27.249 1.00 81.25 212 PRO A CA 1
ATOM 1611 C C . PRO A 1 212 ? 23.403 -1.525 -28.708 1.00 81.25 212 PRO A C 1
ATOM 1613 O O . PRO A 1 212 ? 24.259 -1.929 -29.503 1.00 81.25 212 PRO A O 1
ATOM 1616 N N . PRO A 1 213 ? 22.411 -0.704 -29.087 1.00 84.19 213 PRO A N 1
ATOM 1617 C CA . PRO A 1 213 ? 22.189 -0.367 -30.481 1.00 84.19 213 PRO A CA 1
ATOM 1618 C C . PRO A 1 213 ? 23.316 0.518 -31.011 1.00 84.19 213 PRO A C 1
ATOM 1620 O O . PRO A 1 213 ? 23.692 1.515 -30.398 1.00 84.19 213 PRO A O 1
ATOM 1623 N N . ARG A 1 214 ? 23.837 0.155 -32.181 1.00 86.81 214 ARG A N 1
ATOM 1624 C CA . ARG A 1 214 ? 24.827 0.934 -32.922 1.00 86.81 214 ARG A CA 1
ATOM 1625 C C . ARG A 1 214 ? 24.298 1.155 -34.325 1.00 86.81 214 ARG A C 1
ATOM 1627 O O . ARG A 1 214 ? 23.930 0.189 -34.990 1.00 86.81 214 ARG A O 1
ATOM 1634 N N . LEU A 1 215 ? 24.235 2.411 -34.741 1.00 86.06 215 LEU A N 1
ATOM 1635 C CA . LEU A 1 215 ? 23.614 2.826 -35.987 1.00 86.06 215 LEU A CA 1
ATOM 1636 C C . LEU A 1 215 ? 24.624 3.609 -36.819 1.00 86.06 215 LEU A C 1
ATOM 1638 O O . LEU A 1 215 ? 25.094 4.656 -36.379 1.00 86.06 215 LEU A O 1
ATOM 1642 N N . ALA A 1 216 ? 24.974 3.077 -37.988 1.00 84.44 216 ALA A N 1
ATOM 1643 C CA . ALA A 1 216 ? 25.743 3.808 -38.985 1.00 84.44 216 ALA A CA 1
ATOM 1644 C C . ALA A 1 216 ? 24.776 4.706 -39.761 1.00 84.44 216 ALA A C 1
ATOM 1646 O O . ALA A 1 216 ? 23.812 4.195 -40.341 1.00 84.44 216 ALA A O 1
ATOM 1647 N N . LEU A 1 217 ? 25.015 6.016 -39.715 1.00 81.50 217 LEU A N 1
ATOM 1648 C CA . LEU A 1 217 ? 24.207 7.028 -40.389 1.00 81.50 217 LEU A CA 1
ATOM 1649 C C . LEU A 1 217 ? 25.070 7.799 -41.382 1.00 81.50 217 LEU A C 1
ATOM 1651 O O . LEU A 1 217 ? 26.183 8.222 -41.054 1.00 81.50 217 LEU A O 1
ATOM 1655 N N . ASP A 1 218 ? 24.526 7.996 -42.579 1.00 76.81 218 ASP A N 1
ATOM 1656 C CA . ASP A 1 218 ? 25.155 8.823 -43.601 1.00 76.81 218 ASP A CA 1
ATOM 1657 C C . ASP A 1 218 ? 24.759 10.311 -43.461 1.00 76.81 218 ASP A C 1
ATOM 1659 O O . ASP A 1 218 ? 23.955 10.705 -42.609 1.00 76.81 218 ASP A O 1
ATOM 1663 N N . ASP A 1 219 ? 25.342 11.167 -44.306 1.00 71.50 219 ASP A N 1
ATOM 1664 C CA . ASP A 1 219 ? 25.092 12.617 -44.315 1.00 71.50 219 ASP A CA 1
ATOM 1665 C C . ASP A 1 219 ? 23.638 12.993 -44.668 1.00 71.50 219 ASP A C 1
ATOM 1667 O O . ASP A 1 219 ? 23.184 14.091 -44.339 1.00 71.50 219 ASP A O 1
ATOM 1671 N N . LEU A 1 220 ? 22.893 12.115 -45.351 1.00 71.62 220 LEU A N 1
ATOM 1672 C CA . LEU A 1 220 ? 21.478 12.340 -45.657 1.00 71.62 220 LEU A CA 1
ATOM 1673 C C . LEU A 1 220 ? 20.609 12.025 -44.436 1.00 71.62 220 LEU A C 1
ATOM 1675 O O . LEU A 1 220 ? 19.643 12.745 -44.166 1.00 71.62 220 LEU A O 1
ATOM 1679 N N . ASP A 1 221 ? 20.982 10.992 -43.685 1.00 75.94 221 ASP A N 1
ATOM 1680 C CA . ASP A 1 221 ? 20.267 10.527 -42.503 1.00 75.94 221 ASP A CA 1
ATOM 1681 C C . ASP A 1 221 ? 20.443 11.436 -41.284 1.00 75.94 221 ASP A C 1
ATOM 1683 O O . ASP A 1 221 ? 19.492 11.590 -40.519 1.00 75.94 221 ASP A O 1
ATOM 1687 N N . ARG A 1 222 ? 21.622 12.044 -41.086 1.00 75.25 222 ARG A N 1
ATOM 1688 C CA . ARG A 1 222 ? 21.911 12.935 -39.938 1.00 75.25 222 ARG A CA 1
ATOM 1689 C C . ARG A 1 222 ? 21.642 14.421 -40.198 1.00 75.25 222 ARG A C 1
ATOM 1691 O O . ARG A 1 222 ? 21.687 15.205 -39.259 1.00 75.25 222 ARG A O 1
ATOM 1698 N N . GLY A 1 223 ? 21.375 14.795 -41.450 1.00 70.88 223 GLY A N 1
ATOM 1699 C CA . GLY A 1 223 ? 21.115 16.173 -41.873 1.00 70.88 223 GLY A CA 1
ATOM 1700 C C . GLY A 1 223 ? 22.250 16.761 -42.713 1.00 70.88 223 GLY A C 1
ATOM 1701 O O . GLY A 1 223 ? 23.425 16.664 -42.356 1.00 70.88 223 GLY A O 1
ATOM 1702 N N . LEU A 1 224 ? 21.875 17.388 -43.837 1.00 64.69 224 LEU A N 1
ATOM 1703 C CA . LEU A 1 224 ? 22.806 17.886 -44.854 1.00 64.69 224 LEU A CA 1
ATOM 1704 C C . LEU A 1 224 ? 23.753 18.952 -44.301 1.00 64.69 224 LEU A C 1
ATOM 1706 O O . LEU A 1 224 ? 23.354 20.087 -44.043 1.00 64.69 224 LEU A O 1
ATOM 1710 N N . ASP A 1 225 ? 25.035 18.618 -44.266 1.00 62.66 225 ASP A N 1
ATOM 1711 C CA . ASP A 1 225 ? 26.090 19.547 -43.897 1.00 62.66 225 ASP A CA 1
ATOM 1712 C C . ASP A 1 225 ? 26.702 20.222 -45.135 1.00 62.66 225 ASP A C 1
ATOM 1714 O O . ASP A 1 225 ? 27.679 19.760 -45.725 1.00 62.66 225 ASP A O 1
ATOM 1718 N N . LEU A 1 226 ? 26.098 21.333 -45.567 1.00 54.34 226 LEU A N 1
ATOM 1719 C CA . LEU A 1 226 ? 26.519 22.045 -46.781 1.00 54.34 226 LEU A CA 1
ATOM 1720 C C . LEU A 1 226 ? 27.911 22.693 -46.678 1.00 54.34 226 LEU A C 1
ATOM 1722 O O . LEU A 1 226 ? 28.501 23.007 -47.716 1.00 54.34 226 LEU A O 1
ATOM 1726 N N . PHE A 1 227 ? 28.419 22.928 -45.464 1.00 54.22 227 PHE A N 1
ATOM 1727 C CA . PHE A 1 227 ? 29.697 23.612 -45.226 1.00 54.22 227 PHE A CA 1
ATOM 1728 C C . PHE A 1 227 ? 30.786 22.698 -44.656 1.00 54.22 227 PHE A C 1
ATOM 1730 O O . PHE A 1 227 ? 31.947 23.113 -44.604 1.00 54.22 227 PHE A O 1
ATOM 1737 N N . GLY A 1 228 ? 30.430 21.452 -44.351 1.00 52.47 228 GLY A N 1
ATOM 1738 C CA . GLY A 1 228 ? 31.331 20.396 -43.937 1.00 52.47 228 GLY A CA 1
ATOM 1739 C C . GLY A 1 228 ? 31.700 20.498 -42.462 1.00 52.47 228 GLY A C 1
ATOM 1740 O O . GLY A 1 228 ? 32.274 21.484 -41.998 1.00 52.47 228 GLY A O 1
ATOM 1741 N N . THR A 1 229 ? 31.456 19.409 -41.749 1.00 54.72 229 THR A N 1
ATOM 1742 C CA . THR A 1 229 ? 31.933 19.169 -40.396 1.00 54.72 229 THR A CA 1
ATOM 1743 C C . THR A 1 229 ? 33.418 18.855 -40.505 1.00 54.72 229 THR A C 1
ATOM 1745 O O . THR A 1 229 ? 33.837 17.895 -41.158 1.00 54.72 229 THR A O 1
ATOM 1748 N N . TRP A 1 230 ? 34.249 19.708 -39.906 1.00 55.62 230 TRP A N 1
ATOM 1749 C CA . TRP A 1 230 ? 35.703 19.521 -39.875 1.00 55.62 230 TRP A CA 1
ATOM 1750 C C . TRP A 1 230 ? 36.140 18.498 -38.820 1.00 55.62 230 TRP A C 1
ATOM 1752 O O . TRP A 1 230 ? 37.321 18.174 -38.759 1.00 55.62 230 TRP A O 1
ATOM 1762 N N . THR A 1 231 ? 35.207 17.982 -38.017 1.00 65.50 231 THR A N 1
ATOM 1763 C CA . THR A 1 231 ? 35.450 16.984 -36.974 1.00 65.50 231 THR A CA 1
ATOM 1764 C C . THR A 1 231 ? 34.263 16.010 -36.934 1.00 65.50 231 THR A C 1
ATOM 1766 O O . THR A 1 231 ? 33.128 16.482 -36.867 1.00 65.50 231 THR A O 1
ATOM 1769 N N . PRO A 1 232 ? 34.477 14.680 -36.970 1.00 69.19 232 PRO A N 1
ATOM 1770 C CA . PRO A 1 232 ? 33.402 13.706 -36.768 1.00 69.19 232 PRO A CA 1
ATOM 1771 C C . PRO A 1 232 ? 32.653 13.926 -35.450 1.00 69.19 232 PRO A C 1
ATOM 1773 O O . PRO A 1 232 ? 33.281 14.204 -34.426 1.00 69.19 232 PRO A O 1
ATOM 1776 N N . GLY A 1 233 ? 31.326 13.787 -35.465 1.00 70.88 233 GLY A N 1
ATOM 1777 C CA . GLY A 1 233 ? 30.490 13.938 -34.270 1.00 70.88 233 GLY A CA 1
ATOM 1778 C C . GLY A 1 233 ? 30.305 15.378 -33.765 1.00 70.88 233 GLY A C 1
ATOM 1779 O O . GLY A 1 233 ? 29.661 15.574 -32.728 1.00 70.88 233 GLY A O 1
ATOM 1780 N N . ASP A 1 234 ? 30.832 16.379 -34.479 1.00 77.94 234 ASP A N 1
ATOM 1781 C CA . ASP A 1 234 ? 30.663 17.816 -34.204 1.00 77.94 234 ASP A CA 1
ATOM 1782 C C . ASP A 1 234 ? 29.410 18.368 -34.905 1.00 77.94 234 ASP A C 1
ATOM 1784 O O . ASP A 1 234 ? 29.474 19.277 -35.728 1.00 77.94 234 ASP A O 1
ATOM 1788 N N . LEU A 1 235 ? 28.266 17.734 -34.636 1.00 78.00 235 LEU A N 1
ATOM 1789 C CA . LEU A 1 235 ? 26.978 18.100 -35.227 1.00 78.00 235 LEU A CA 1
ATOM 1790 C C . LEU A 1 235 ? 26.367 19.330 -34.552 1.00 78.00 235 LEU A C 1
ATOM 1792 O O . LEU A 1 235 ? 26.506 19.516 -33.337 1.00 78.00 235 LEU A O 1
ATOM 1796 N N . ASP A 1 236 ? 25.598 20.102 -35.318 1.00 81.38 236 ASP A N 1
ATOM 1797 C CA . ASP A 1 236 ? 24.723 21.130 -34.758 1.00 81.38 236 ASP A CA 1
ATOM 1798 C C . ASP A 1 236 ? 23.473 20.539 -34.066 1.00 81.38 236 ASP A C 1
ATOM 1800 O O . ASP A 1 236 ? 23.237 19.327 -34.046 1.00 81.38 236 ASP A O 1
ATOM 1804 N N . GLU A 1 237 ? 22.670 21.403 -33.438 1.00 81.88 237 GLU A N 1
ATOM 1805 C CA . GLU A 1 237 ? 21.474 21.001 -32.685 1.00 81.88 237 GLU A CA 1
ATOM 1806 C C . GLU A 1 237 ? 20.398 20.341 -33.572 1.00 81.88 237 GLU A C 1
ATOM 1808 O O . GLU A 1 237 ? 19.719 19.410 -33.131 1.00 81.88 237 GLU A O 1
ATOM 1813 N N . GLU A 1 238 ? 20.243 20.785 -34.824 1.00 82.19 238 GLU A N 1
ATOM 1814 C CA . GLU A 1 238 ? 19.246 20.241 -35.754 1.00 82.19 238 GLU A CA 1
ATOM 1815 C C . GLU A 1 238 ? 19.649 18.834 -36.206 1.00 82.19 238 GLU A C 1
ATOM 1817 O O . GLU A 1 238 ? 18.835 17.907 -36.167 1.00 82.19 238 GLU A O 1
ATOM 1822 N N . GLN A 1 239 ? 20.928 18.654 -36.529 1.00 84.94 239 GLN A N 1
ATOM 1823 C CA . GLN A 1 239 ? 21.510 17.363 -36.875 1.00 84.94 239 GLN A CA 1
ATOM 1824 C C . GLN A 1 239 ? 21.447 16.375 -35.701 1.00 84.94 239 GLN A C 1
ATOM 1826 O O . GLN A 1 239 ? 21.006 15.235 -35.868 1.00 84.94 239 GLN A O 1
ATOM 1831 N N . TRP A 1 240 ? 21.791 16.806 -34.480 1.00 86.88 240 TRP A N 1
ATOM 1832 C CA . TRP A 1 240 ? 21.616 15.977 -33.280 1.00 86.88 240 TRP A CA 1
ATOM 1833 C C . TRP A 1 240 ? 20.151 15.597 -33.052 1.00 86.88 240 TRP A C 1
ATOM 1835 O O . TRP A 1 240 ? 19.862 14.447 -32.716 1.00 86.88 240 TRP A O 1
ATOM 1845 N N . SER A 1 241 ? 19.213 16.517 -33.284 1.00 86.25 241 SER A N 1
ATOM 1846 C CA . SER A 1 241 ? 17.779 16.222 -33.203 1.00 86.25 241 SER A CA 1
ATOM 1847 C C . SER A 1 241 ? 17.336 15.194 -34.254 1.00 86.25 241 SER A C 1
ATOM 1849 O O . SER A 1 241 ? 16.445 14.380 -33.980 1.00 86.25 241 SER A O 1
ATOM 1851 N N . GLN A 1 242 ? 17.925 15.205 -35.453 1.00 86.88 242 GLN A N 1
ATOM 1852 C CA . GLN A 1 242 ? 17.635 14.226 -36.502 1.00 86.88 242 GLN A CA 1
ATOM 1853 C C . GLN A 1 242 ? 18.173 12.837 -36.133 1.00 86.88 242 GLN A C 1
ATOM 1855 O O . GLN A 1 242 ? 17.410 11.867 -36.129 1.00 86.88 242 GLN A O 1
ATOM 1860 N N . VAL A 1 243 ? 19.440 12.752 -35.714 1.00 88.38 243 VAL A N 1
ATOM 1861 C CA . VAL A 1 243 ? 20.059 11.518 -35.194 1.00 88.38 243 VAL A CA 1
ATOM 1862 C C . VAL A 1 243 ? 19.247 10.954 -34.026 1.00 88.38 243 VAL A C 1
ATOM 1864 O O . VAL A 1 243 ? 18.924 9.763 -33.992 1.00 88.38 243 VAL A O 1
ATOM 1867 N N . GLY A 1 244 ? 18.840 11.818 -33.094 1.00 89.50 244 GLY A N 1
ATOM 1868 C CA . GLY A 1 244 ? 18.003 11.438 -31.965 1.00 89.50 244 GLY A CA 1
ATOM 1869 C C . GLY A 1 244 ? 16.642 10.886 -32.387 1.00 89.50 244 GLY A C 1
ATOM 1870 O O . GLY A 1 244 ? 16.185 9.909 -31.805 1.00 89.50 244 GLY A O 1
ATOM 1871 N N . THR A 1 245 ? 16.017 11.432 -33.434 1.00 90.06 245 THR A N 1
ATOM 1872 C CA . THR A 1 245 ? 14.730 10.934 -33.960 1.00 90.06 245 THR A CA 1
ATOM 1873 C C . THR A 1 245 ? 14.841 9.511 -34.519 1.00 90.06 245 THR A C 1
ATOM 1875 O O . THR A 1 245 ? 13.910 8.719 -34.369 1.00 90.06 245 THR A O 1
ATOM 1878 N N . LEU A 1 246 ? 15.976 9.161 -35.131 1.00 90.38 246 LEU A N 1
ATOM 1879 C CA . LEU A 1 246 ? 16.222 7.816 -35.662 1.00 90.38 246 LEU A CA 1
ATOM 1880 C C . LEU A 1 246 ? 16.547 6.807 -34.552 1.00 90.38 246 LEU A C 1
ATOM 1882 O O . LEU A 1 246 ? 16.068 5.671 -34.582 1.00 90.38 246 LEU A O 1
ATOM 1886 N N . LEU A 1 247 ? 17.339 7.220 -33.560 1.00 90.94 247 LEU A N 1
ATOM 1887 C CA . LEU A 1 247 ? 17.775 6.355 -32.461 1.00 90.94 247 LEU A CA 1
ATOM 1888 C C . LEU A 1 247 ? 16.713 6.152 -31.382 1.00 90.94 247 LEU A C 1
ATOM 1890 O O . LEU A 1 247 ? 16.683 5.092 -30.758 1.00 90.94 247 LEU A O 1
ATOM 1894 N N . GLU A 1 248 ? 15.838 7.128 -31.149 1.00 91.81 248 GLU A N 1
ATOM 1895 C CA . GLU A 1 248 ? 14.889 7.096 -30.036 1.00 91.81 248 GLU A CA 1
ATOM 1896 C C . GLU A 1 248 ? 13.950 5.878 -30.056 1.00 91.81 248 GLU A C 1
ATOM 1898 O O . GLU A 1 248 ? 13.849 5.216 -29.017 1.00 91.81 248 GLU A O 1
ATOM 1903 N N . PRO A 1 249 ? 13.349 5.471 -31.193 1.00 92.44 249 PRO A N 1
ATOM 1904 C CA . PRO A 1 249 ? 12.520 4.270 -31.229 1.00 92.44 249 PRO A CA 1
ATOM 1905 C C . PRO A 1 249 ? 13.293 2.990 -30.886 1.00 92.44 249 PRO A C 1
ATOM 1907 O O . PRO A 1 249 ? 12.746 2.095 -30.235 1.00 92.44 249 PRO A O 1
ATOM 1910 N N . ILE A 1 250 ? 14.567 2.914 -31.291 1.00 90.44 250 ILE A N 1
ATOM 1911 C CA . ILE A 1 250 ? 15.461 1.787 -30.995 1.00 90.44 250 ILE A CA 1
ATOM 1912 C C . ILE A 1 250 ? 15.809 1.792 -29.501 1.00 90.44 250 ILE A C 1
ATOM 1914 O O . ILE A 1 250 ? 15.656 0.776 -28.820 1.00 90.44 250 ILE A O 1
ATOM 1918 N N . ALA A 1 251 ? 16.209 2.947 -28.965 1.00 91.44 251 ALA A N 1
ATOM 1919 C CA . ALA A 1 251 ? 16.537 3.131 -27.554 1.00 91.44 251 ALA A CA 1
ATOM 1920 C C . ALA A 1 251 ? 15.371 2.727 -26.649 1.00 91.44 251 ALA A C 1
ATOM 1922 O O . ALA A 1 251 ? 15.535 1.929 -25.724 1.00 91.44 251 ALA A O 1
ATOM 1923 N N . ARG A 1 252 ? 14.172 3.225 -26.973 1.00 92.88 252 ARG A N 1
ATOM 1924 C CA . ARG A 1 252 ? 12.925 2.920 -26.277 1.00 92.88 252 ARG A CA 1
ATOM 1925 C C . ARG A 1 252 ? 12.665 1.421 -26.220 1.00 92.88 252 ARG A C 1
ATOM 1927 O O . ARG A 1 252 ? 12.360 0.891 -25.153 1.00 92.88 252 ARG A O 1
ATOM 1934 N N . ARG A 1 253 ? 12.817 0.727 -27.349 1.00 91.94 253 ARG A N 1
ATOM 1935 C CA . ARG A 1 253 ? 12.621 -0.722 -27.413 1.00 91.94 253 ARG A CA 1
ATOM 1936 C C . ARG A 1 253 ? 13.650 -1.489 -26.596 1.00 91.94 253 ARG A C 1
ATOM 1938 O O . ARG A 1 253 ? 13.269 -2.362 -25.822 1.00 91.94 253 ARG A O 1
ATOM 1945 N N . HIS A 1 254 ? 14.932 -1.164 -26.739 1.00 92.00 254 HIS A N 1
ATOM 1946 C CA . HIS A 1 254 ? 15.991 -1.827 -25.976 1.00 92.00 254 HIS A CA 1
ATOM 1947 C C . HIS A 1 254 ? 15.799 -1.615 -24.469 1.00 92.00 254 HIS A C 1
ATOM 1949 O O . HIS A 1 254 ? 15.923 -2.567 -23.696 1.00 92.00 254 HIS A O 1
ATOM 1955 N N . ALA A 1 255 ? 15.430 -0.399 -24.051 1.00 92.56 255 ALA A N 1
ATOM 1956 C CA . ALA A 1 255 ? 15.101 -0.095 -22.663 1.00 92.56 255 ALA A CA 1
ATOM 1957 C C . ALA A 1 255 ? 13.889 -0.905 -22.179 1.00 92.56 255 ALA A C 1
ATOM 1959 O O . ALA A 1 255 ? 13.937 -1.477 -21.091 1.00 92.56 255 ALA A O 1
ATOM 1960 N N . ALA A 1 256 ? 12.839 -1.024 -22.997 1.00 94.56 256 ALA A N 1
ATOM 1961 C CA . ALA A 1 256 ? 11.655 -1.808 -22.665 1.00 94.56 256 ALA A CA 1
ATOM 1962 C C . ALA A 1 256 ? 11.952 -3.309 -22.523 1.00 94.56 256 ALA A C 1
ATOM 1964 O O . ALA A 1 256 ? 11.512 -3.927 -21.555 1.00 94.56 256 ALA A O 1
ATOM 1965 N N . VAL A 1 257 ? 12.740 -3.894 -23.433 1.00 92.81 257 VAL A N 1
ATOM 1966 C CA . VAL A 1 257 ? 13.141 -5.310 -23.363 1.00 92.81 257 VAL A CA 1
ATOM 1967 C C . VAL A 1 257 ? 13.996 -5.575 -22.127 1.00 92.81 257 VAL A C 1
ATOM 1969 O O . VAL A 1 257 ? 13.688 -6.479 -21.348 1.00 92.81 257 VAL A O 1
ATOM 1972 N N . ARG A 1 258 ? 15.043 -4.769 -21.894 1.00 92.19 258 ARG A N 1
ATOM 1973 C CA . ARG A 1 258 ? 15.886 -4.922 -20.697 1.00 92.19 258 ARG A CA 1
ATOM 1974 C C . ARG A 1 258 ? 15.076 -4.691 -19.414 1.00 92.19 258 ARG A C 1
ATOM 1976 O O . ARG A 1 258 ? 15.266 -5.419 -18.442 1.00 92.19 258 ARG A O 1
ATOM 1983 N N . GLY A 1 259 ? 14.132 -3.750 -19.430 1.00 93.38 259 GLY A N 1
ATOM 1984 C CA . GLY A 1 259 ? 13.224 -3.483 -18.317 1.00 93.38 259 GLY A CA 1
ATOM 1985 C C . GLY A 1 259 ? 12.283 -4.642 -18.007 1.00 93.38 259 GLY A C 1
ATOM 1986 O O . GLY A 1 259 ? 12.197 -5.067 -16.858 1.00 93.38 259 GLY A O 1
ATOM 1987 N N . ALA A 1 260 ? 11.645 -5.227 -19.020 1.00 93.88 260 ALA A N 1
ATOM 1988 C CA . ALA A 1 260 ? 10.804 -6.407 -18.841 1.00 93.88 260 ALA A CA 1
ATOM 1989 C C . ALA A 1 260 ? 11.605 -7.610 -18.318 1.00 93.88 260 ALA A C 1
ATOM 1991 O O . ALA A 1 260 ? 11.139 -8.313 -17.423 1.00 93.88 260 ALA A O 1
ATOM 1992 N N . ALA A 1 261 ? 12.836 -7.812 -18.800 1.00 91.75 261 ALA A N 1
ATOM 1993 C CA . ALA A 1 261 ? 13.723 -8.851 -18.279 1.00 91.75 261 ALA A CA 1
ATOM 1994 C C . ALA A 1 261 ? 14.114 -8.610 -16.808 1.00 91.75 261 ALA A C 1
ATOM 1996 O O . ALA A 1 261 ? 14.144 -9.554 -16.014 1.00 91.75 261 ALA A O 1
ATOM 1997 N N . ALA A 1 262 ? 14.379 -7.359 -16.419 1.00 91.31 262 ALA A N 1
ATOM 1998 C CA . ALA A 1 262 ? 14.643 -6.988 -15.029 1.00 91.31 262 ALA A CA 1
ATOM 1999 C C . ALA A 1 262 ? 13.433 -7.271 -14.124 1.00 91.31 262 ALA A C 1
ATOM 2001 O O . ALA A 1 262 ? 13.583 -7.898 -13.072 1.00 91.31 262 ALA A O 1
ATOM 2002 N N . VAL A 1 263 ? 12.226 -6.903 -14.568 1.00 92.69 263 VAL A N 1
ATOM 2003 C CA . VAL A 1 263 ? 10.967 -7.225 -13.876 1.00 92.69 263 VAL A CA 1
ATOM 2004 C C . VAL A 1 263 ? 10.776 -8.739 -13.763 1.00 92.69 263 VAL A C 1
ATOM 2006 O O . VAL A 1 263 ? 10.447 -9.229 -12.685 1.00 92.69 263 VAL A O 1
ATOM 2009 N N . ALA A 1 264 ? 11.057 -9.502 -14.824 1.00 91.19 264 ALA A N 1
ATOM 2010 C CA . ALA A 1 264 ? 10.973 -10.960 -14.800 1.00 91.19 264 ALA A CA 1
ATOM 2011 C C . ALA A 1 264 ? 11.897 -11.573 -13.732 1.00 91.19 264 ALA A C 1
ATOM 2013 O O . ALA A 1 264 ? 11.469 -12.416 -12.939 1.00 91.19 264 ALA A O 1
ATOM 2014 N N . LYS A 1 265 ? 13.157 -11.116 -13.667 1.00 89.56 265 LYS A N 1
ATOM 2015 C CA . LYS A 1 265 ? 14.132 -11.539 -12.646 1.00 89.56 265 LYS A CA 1
ATOM 2016 C C . LYS A 1 265 ? 13.657 -11.168 -11.230 1.00 89.56 265 LYS A C 1
ATOM 2018 O O . LYS A 1 265 ? 13.780 -11.992 -10.318 1.00 89.56 265 LYS A O 1
ATOM 2023 N N . ALA A 1 266 ? 13.079 -9.978 -11.050 1.00 89.56 266 ALA A N 1
ATOM 2024 C CA . ALA A 1 266 ? 12.548 -9.514 -9.769 1.00 89.56 266 ALA A CA 1
ATOM 2025 C C . ALA A 1 266 ? 11.346 -10.350 -9.294 1.00 89.56 266 ALA A C 1
ATOM 2027 O O . ALA A 1 266 ? 11.340 -10.816 -8.154 1.00 89.56 266 ALA A O 1
ATOM 2028 N N . VAL A 1 267 ? 10.375 -10.626 -10.169 1.00 90.12 267 VAL A N 1
ATOM 2029 C CA . VAL A 1 267 ? 9.204 -11.460 -9.844 1.00 90.12 267 VAL A CA 1
ATOM 2030 C C . VAL A 1 267 ? 9.606 -12.909 -9.570 1.00 90.12 267 VAL A C 1
ATOM 2032 O O . VAL A 1 267 ? 9.188 -13.487 -8.569 1.00 90.12 267 VAL A O 1
ATOM 2035 N N . ALA A 1 268 ? 10.501 -13.491 -10.374 1.00 87.88 268 ALA A N 1
ATOM 2036 C CA . ALA A 1 268 ? 11.009 -14.840 -10.120 1.00 87.88 268 ALA A CA 1
ATOM 2037 C C . ALA A 1 268 ? 11.741 -14.957 -8.770 1.00 87.88 268 ALA A C 1
ATOM 2039 O O . ALA A 1 268 ? 11.769 -16.033 -8.168 1.00 87.88 268 ALA A O 1
ATOM 2040 N N . ARG A 1 269 ? 12.364 -13.871 -8.293 1.00 87.81 269 ARG A N 1
ATOM 2041 C CA . ARG A 1 269 ? 12.949 -13.807 -6.948 1.00 87.81 269 ARG A CA 1
ATOM 2042 C C . ARG A 1 269 ? 11.874 -13.680 -5.881 1.00 87.81 269 ARG A C 1
ATOM 2044 O O . ARG A 1 269 ? 11.948 -14.402 -4.893 1.00 87.81 269 ARG A O 1
ATOM 2051 N N . PHE A 1 270 ? 10.907 -12.790 -6.084 1.00 87.06 270 PHE A N 1
ATOM 2052 C CA . PHE A 1 270 ? 9.774 -12.608 -5.185 1.00 87.06 270 PHE A CA 1
ATOM 2053 C C . PHE A 1 270 ? 9.050 -13.939 -4.914 1.00 87.06 270 PHE A C 1
ATOM 2055 O O . PHE A 1 270 ? 8.833 -14.304 -3.761 1.00 87.06 270 PHE A O 1
ATOM 2062 N N . ASP A 1 271 ? 8.817 -14.743 -5.953 1.00 85.06 271 ASP A N 1
ATOM 2063 C CA . ASP A 1 271 ? 8.210 -16.077 -5.847 1.00 85.06 271 ASP A CA 1
ATOM 2064 C C . ASP A 1 271 ? 8.993 -17.060 -4.958 1.00 85.06 271 ASP A C 1
ATOM 2066 O O . ASP A 1 271 ? 8.418 -18.019 -4.432 1.00 85.06 271 ASP A O 1
ATOM 2070 N N . ARG A 1 272 ? 10.298 -16.835 -4.768 1.00 87.25 272 ARG A N 1
ATOM 2071 C CA . ARG A 1 272 ? 11.183 -17.672 -3.941 1.00 87.25 272 ARG A CA 1
ATOM 2072 C C . ARG A 1 272 ? 11.324 -17.176 -2.504 1.00 87.25 272 ARG A C 1
ATOM 2074 O O . ARG A 1 272 ? 11.957 -17.874 -1.714 1.00 87.25 272 ARG A O 1
ATOM 2081 N N . LEU A 1 273 ? 10.783 -16.002 -2.172 1.00 87.31 273 LEU A N 1
ATOM 2082 C CA . LEU A 1 273 ? 10.767 -15.508 -0.796 1.00 87.31 273 LEU A CA 1
ATOM 2083 C C . LEU A 1 273 ? 9.949 -16.444 0.099 1.00 87.31 273 LEU A C 1
ATOM 2085 O O . LEU A 1 273 ? 9.085 -17.192 -0.376 1.00 87.31 273 LEU A O 1
ATOM 2089 N N . ASP A 1 274 ? 10.224 -16.401 1.399 1.00 88.50 274 ASP A N 1
ATOM 2090 C CA . ASP A 1 274 ? 9.395 -17.113 2.360 1.00 88.50 274 ASP A CA 1
ATOM 2091 C C . ASP A 1 274 ? 7.981 -16.507 2.427 1.00 88.50 274 ASP A C 1
ATOM 2093 O O . ASP A 1 274 ? 7.741 -15.358 2.047 1.00 88.50 274 ASP A O 1
ATOM 2097 N N . GLU A 1 275 ? 7.014 -17.301 2.886 1.00 82.12 275 GLU A N 1
ATOM 2098 C CA . GLU A 1 275 ? 5.614 -16.869 2.915 1.00 82.12 275 GLU A CA 1
ATOM 2099 C C . GLU A 1 275 ? 5.385 -15.676 3.855 1.00 82.12 275 GLU A C 1
ATOM 2101 O O . GLU A 1 275 ? 4.556 -14.826 3.552 1.00 82.12 275 GLU A O 1
ATOM 2106 N N . ARG A 1 276 ? 6.153 -15.533 4.946 1.00 79.25 276 ARG A N 1
ATOM 2107 C CA . ARG A 1 276 ? 5.994 -14.400 5.877 1.00 79.25 276 ARG A CA 1
ATOM 2108 C C . ARG A 1 276 ? 6.421 -13.085 5.234 1.00 79.25 276 ARG A C 1
ATOM 2110 O O . ARG A 1 276 ? 5.772 -12.057 5.432 1.00 79.25 276 ARG A O 1
ATOM 2117 N N . GLU A 1 277 ? 7.509 -13.110 4.475 1.00 81.44 277 GLU A N 1
ATOM 2118 C CA . GLU A 1 277 ? 8.025 -11.955 3.757 1.00 81.44 277 GLU A CA 1
ATOM 2119 C C . GLU A 1 277 ? 7.118 -11.577 2.584 1.00 81.44 277 GLU A C 1
ATOM 2121 O O . GLU A 1 277 ? 6.819 -10.394 2.409 1.00 81.44 277 GLU A O 1
ATOM 2126 N N . LYS A 1 278 ? 6.595 -12.565 1.845 1.00 82.75 278 LYS A N 1
ATOM 2127 C CA . LYS A 1 278 ? 5.570 -12.331 0.816 1.00 82.75 278 LYS A CA 1
ATOM 2128 C C . LYS A 1 278 ? 4.311 -11.716 1.402 1.00 82.75 278 LYS A C 1
ATOM 2130 O O . LYS A 1 278 ? 3.848 -10.706 0.886 1.00 82.75 278 LYS A O 1
ATOM 2135 N N . GLU A 1 279 ? 3.785 -12.276 2.492 1.00 79.62 279 GLU A N 1
ATOM 2136 C CA . GLU A 1 279 ? 2.631 -11.710 3.192 1.00 79.62 279 GLU A CA 1
ATOM 2137 C C . GLU A 1 279 ? 2.897 -10.253 3.576 1.00 79.62 279 GLU A C 1
ATOM 2139 O O . GLU A 1 279 ? 2.078 -9.391 3.293 1.00 79.62 279 GLU A O 1
ATOM 2144 N N . ARG A 1 280 ? 4.070 -9.939 4.141 1.00 78.38 280 ARG A N 1
ATOM 2145 C CA . ARG A 1 280 ? 4.439 -8.563 4.514 1.00 78.38 280 ARG A CA 1
ATOM 2146 C C . ARG A 1 280 ? 4.496 -7.605 3.315 1.00 78.38 280 ARG A C 1
ATOM 2148 O O . ARG A 1 280 ? 4.181 -6.424 3.471 1.00 78.38 280 ARG A O 1
ATOM 2155 N N . LEU A 1 281 ? 4.949 -8.074 2.155 1.00 80.62 281 LEU A N 1
ATOM 2156 C CA . LEU A 1 281 ? 5.033 -7.270 0.933 1.00 80.62 281 LEU A CA 1
ATOM 2157 C C . LEU A 1 281 ? 3.681 -7.137 0.226 1.00 80.62 281 LEU A C 1
ATOM 2159 O O . LEU A 1 281 ? 3.452 -6.129 -0.431 1.00 80.62 281 LEU A O 1
ATOM 2163 N N . LEU A 1 282 ? 2.786 -8.116 0.347 1.00 82.88 282 LEU A N 1
ATOM 2164 C CA . LEU A 1 282 ? 1.495 -8.122 -0.346 1.00 82.88 282 LEU A CA 1
ATOM 2165 C C . LEU A 1 282 ? 0.331 -7.595 0.495 1.00 82.88 282 LEU A C 1
ATOM 2167 O O . LEU A 1 282 ? -0.653 -7.157 -0.090 1.00 82.88 282 LEU A O 1
ATOM 2171 N N . ALA A 1 283 ? 0.433 -7.639 1.826 1.00 84.12 283 ALA A N 1
ATOM 2172 C CA . ALA A 1 283 ? -0.655 -7.307 2.739 1.00 84.12 283 ALA A CA 1
ATOM 2173 C C . ALA A 1 283 ? -1.201 -5.898 2.488 1.00 84.12 283 ALA A C 1
ATOM 2175 O O . ALA A 1 283 ? -0.528 -4.900 2.763 1.00 84.12 283 ALA A O 1
ATOM 2176 N N . ALA A 1 284 ? -2.442 -5.827 2.011 1.00 86.94 284 ALA A N 1
ATOM 2177 C CA . ALA A 1 284 ? -3.203 -4.592 2.004 1.00 86.94 284 ALA A CA 1
ATOM 2178 C C . ALA A 1 284 ? -3.759 -4.314 3.408 1.00 86.94 284 ALA A C 1
ATOM 2180 O O . ALA A 1 284 ? -4.031 -5.232 4.188 1.00 86.94 284 ALA A O 1
ATOM 2181 N N . THR A 1 285 ? -3.978 -3.037 3.715 1.00 87.75 285 THR A N 1
ATOM 2182 C CA . THR A 1 285 ? -4.691 -2.628 4.930 1.00 87.75 285 THR A CA 1
ATOM 2183 C C . THR A 1 285 ? -6.140 -2.300 4.577 1.00 87.75 285 THR A C 1
ATOM 2185 O O . THR A 1 285 ? -6.411 -1.498 3.685 1.00 87.75 285 THR A O 1
ATOM 2188 N N . HIS A 1 286 ? -7.091 -2.879 5.302 1.00 91.44 286 HIS A N 1
ATOM 2189 C CA . HIS A 1 286 ? -8.512 -2.527 5.245 1.00 91.44 286 HIS A CA 1
ATOM 2190 C C . HIS A 1 286 ? -8.926 -1.946 6.588 1.00 91.44 286 HIS A C 1
ATOM 2192 O O . HIS A 1 286 ? -8.472 -2.431 7.623 1.00 91.44 286 HIS A O 1
ATOM 2198 N N . ALA A 1 287 ? -9.784 -0.930 6.599 1.00 93.50 287 ALA A N 1
ATOM 2199 C CA . ALA A 1 287 ? -10.156 -0.248 7.829 1.00 93.50 287 ALA A CA 1
ATOM 2200 C C . ALA A 1 287 ? -11.644 0.106 7.896 1.00 93.50 287 ALA A C 1
ATOM 2202 O O . ALA A 1 287 ? -12.230 0.622 6.946 1.00 93.50 287 ALA A O 1
ATOM 2203 N N . VAL A 1 288 ? -12.241 -0.110 9.065 1.00 96.69 288 VAL A N 1
ATOM 2204 C CA . VAL A 1 288 ? -13.538 0.460 9.442 1.00 96.69 288 VAL A CA 1
ATOM 2205 C C . VAL A 1 288 ? -13.302 1.328 10.669 1.00 96.69 288 VAL A C 1
ATOM 2207 O O . VAL A 1 288 ? -12.912 0.830 11.725 1.00 96.69 288 VAL A O 1
ATOM 2210 N N . VAL A 1 289 ? -13.490 2.633 10.503 1.00 97.19 289 VAL A N 1
ATOM 2211 C CA . VAL A 1 289 ? -13.190 3.664 11.495 1.00 97.19 289 VAL A CA 1
ATOM 2212 C C . VAL A 1 289 ? -14.494 4.359 11.857 1.00 97.19 289 VAL A C 1
ATOM 2214 O O . VAL A 1 289 ? -15.183 4.901 10.994 1.00 97.19 289 VAL A O 1
ATOM 2217 N N . VAL A 1 290 ? -14.863 4.303 13.131 1.00 97.44 290 VAL A N 1
ATOM 2218 C CA . VAL A 1 290 ? -16.168 4.745 13.618 1.00 97.44 290 VAL A CA 1
ATOM 2219 C C . VAL A 1 290 ? -15.979 5.795 14.704 1.00 97.44 290 VAL A C 1
ATOM 2221 O O . VAL A 1 290 ? -15.299 5.540 15.696 1.00 97.44 290 VAL A O 1
ATOM 2224 N N . GLY A 1 291 ? -16.603 6.956 14.526 1.00 96.00 291 GLY A N 1
ATOM 2225 C CA . GLY A 1 291 ? -16.570 8.054 15.489 1.00 96.00 291 GLY A CA 1
ATOM 2226 C C . GLY A 1 291 ? -17.967 8.581 15.762 1.00 96.00 291 GLY A C 1
ATOM 2227 O O . GLY A 1 291 ? -18.689 8.957 14.839 1.00 96.00 291 GLY A O 1
ATOM 2228 N N . VAL A 1 292 ? -18.382 8.599 17.024 1.00 94.44 292 VAL A N 1
ATOM 2229 C CA . VAL A 1 292 ? -19.713 9.085 17.406 1.00 94.44 292 VAL A CA 1
ATOM 2230 C C . VAL A 1 292 ? -19.559 10.051 18.564 1.00 94.44 292 VAL A C 1
ATOM 2232 O O . VAL A 1 292 ? -19.227 9.626 19.664 1.00 94.44 292 VAL A O 1
ATOM 2235 N N . SER A 1 293 ? -19.821 11.331 18.322 1.00 91.94 293 SER A N 1
ATOM 2236 C CA . SER A 1 293 ? -19.857 12.390 19.337 1.00 91.94 293 SER A CA 1
ATOM 2237 C C . SER A 1 293 ? -21.291 12.852 19.629 1.00 91.94 293 SER A C 1
ATOM 2239 O O . SER A 1 293 ? -21.611 13.214 20.763 1.00 91.94 293 SER A O 1
ATOM 2241 N N . ALA A 1 294 ? -22.175 12.770 18.628 1.00 90.62 294 ALA A N 1
ATOM 2242 C CA . ALA A 1 294 ? -23.550 13.269 18.640 1.00 90.62 294 ALA A CA 1
ATOM 2243 C C . ALA A 1 294 ? -24.547 12.342 19.368 1.00 90.62 294 ALA A C 1
ATOM 2245 O O . ALA A 1 294 ? -25.534 11.889 18.789 1.00 90.62 294 ALA A O 1
ATOM 2246 N N . TYR A 1 295 ? -24.284 12.046 20.639 1.00 88.31 295 TYR A N 1
ATOM 2247 C CA . TYR A 1 295 ? -25.255 11.418 21.542 1.00 88.31 295 TYR A CA 1
ATOM 2248 C C . TYR A 1 295 ? -26.187 12.468 22.162 1.00 88.31 295 TYR A C 1
ATOM 2250 O O . TYR A 1 295 ? -25.874 13.659 22.165 1.00 88.31 295 TYR A O 1
ATOM 2258 N N . ALA A 1 296 ? -27.291 12.021 22.771 1.00 86.69 296 ALA A N 1
ATOM 2259 C CA . ALA A 1 296 ? -28.165 12.890 23.569 1.00 86.69 296 ALA A CA 1
ATOM 2260 C C . ALA A 1 296 ? -27.397 13.655 24.669 1.00 86.69 296 ALA A C 1
ATOM 2262 O O . ALA A 1 296 ? -27.633 14.841 24.887 1.00 86.69 296 ALA A O 1
ATOM 2263 N N . GLU A 1 297 ? -26.447 12.981 25.321 1.00 83.56 297 GLU A N 1
ATOM 2264 C CA . GLU A 1 297 ? -25.384 13.601 26.115 1.00 83.56 297 GLU A CA 1
ATOM 2265 C C . GLU A 1 297 ? -24.073 13.499 25.319 1.00 83.56 297 GLU A C 1
ATOM 2267 O O . GLU A 1 297 ? -23.546 12.389 25.198 1.00 83.56 297 GLU A O 1
ATOM 2272 N N . PRO A 1 298 ? -23.555 14.600 24.749 1.00 82.31 298 PRO A N 1
ATOM 2273 C CA . PRO A 1 298 ? -22.446 14.544 23.802 1.00 82.31 298 PRO A CA 1
ATOM 2274 C C . PRO A 1 298 ? -21.196 13.836 24.339 1.00 82.31 298 PRO A C 1
ATOM 2276 O O . PRO A 1 298 ? -20.797 14.025 25.483 1.00 82.31 298 PRO A O 1
ATOM 2279 N N . CYS A 1 299 ? -20.541 13.056 23.479 1.00 83.38 299 CYS A N 1
ATOM 2280 C CA . CYS A 1 299 ? -19.240 12.445 23.749 1.00 83.38 299 CYS A CA 1
ATOM 2281 C C . CYS A 1 299 ? -18.163 13.261 23.027 1.00 83.38 299 CYS A C 1
ATOM 2283 O O . CYS A 1 299 ? -17.884 13.025 21.850 1.00 83.38 299 CYS A O 1
ATOM 2285 N N . ALA A 1 300 ? -17.601 14.261 23.706 1.00 81.69 300 ALA A N 1
ATOM 2286 C CA . ALA A 1 300 ? -16.704 15.237 23.090 1.00 81.69 300 ALA A CA 1
ATOM 2287 C C . ALA A 1 300 ? -15.503 14.585 22.369 1.00 81.69 300 ALA A C 1
ATOM 2289 O O . ALA A 1 300 ? -14.833 13.703 22.913 1.00 81.69 300 ALA A O 1
ATOM 2290 N N . GLY A 1 301 ? -15.247 15.037 21.136 1.00 85.69 301 GLY A N 1
ATOM 2291 C CA . GLY A 1 301 ? -14.061 14.698 20.340 1.00 85.69 301 GLY A CA 1
ATOM 2292 C C . GLY A 1 301 ? -14.050 13.313 19.687 1.00 85.69 301 GLY A C 1
ATOM 2293 O O . GLY A 1 301 ? -13.110 13.010 18.969 1.00 85.69 301 GLY A O 1
ATOM 2294 N N . ALA A 1 302 ? -15.061 12.463 19.890 1.00 90.00 302 ALA A N 1
ATOM 2295 C CA . ALA A 1 302 ? -15.039 11.083 19.391 1.00 90.00 302 ALA A CA 1
ATOM 2296 C C . ALA A 1 302 ? -15.110 10.946 17.852 1.00 90.00 302 ALA A C 1
ATOM 2298 O O . ALA A 1 302 ? -14.603 9.981 17.287 1.00 90.00 302 ALA A O 1
ATOM 2299 N N . ASP A 1 303 ? -15.731 11.892 17.155 1.00 93.19 303 ASP A N 1
ATOM 2300 C CA . ASP A 1 303 ? -15.677 11.996 15.692 1.00 93.19 303 ASP A CA 1
ATOM 2301 C C . ASP A 1 303 ? -14.323 12.522 15.203 1.00 93.19 303 ASP A C 1
ATOM 2303 O O . ASP A 1 303 ? -13.728 11.912 14.316 1.00 93.19 303 ASP A O 1
ATOM 2307 N N . ALA A 1 304 ? -13.791 13.570 15.837 1.00 92.00 304 ALA A N 1
ATOM 2308 C CA . ALA A 1 304 ? -12.448 14.085 15.557 1.00 92.00 304 ALA A CA 1
ATOM 2309 C C . ALA A 1 304 ? -11.348 13.030 15.802 1.00 92.00 304 ALA A C 1
ATOM 2311 O O . ALA A 1 304 ? -10.367 12.954 15.065 1.00 92.00 304 ALA A O 1
ATOM 2312 N N . ASP A 1 305 ? -11.519 12.181 16.815 1.00 92.19 305 ASP A N 1
ATOM 2313 C CA . ASP A 1 305 ? -10.662 11.029 17.104 1.00 92.19 305 ASP A CA 1
ATOM 2314 C C . ASP A 1 305 ? -10.630 10.029 15.939 1.00 92.19 305 ASP A C 1
ATOM 2316 O O . ASP A 1 305 ? -9.561 9.609 15.486 1.00 92.19 305 ASP A O 1
ATOM 2320 N N . ALA A 1 306 ? -11.808 9.681 15.414 1.00 94.56 306 ALA A N 1
ATOM 2321 C CA . ALA A 1 306 ? -11.939 8.809 14.254 1.00 94.56 306 ALA A CA 1
ATOM 2322 C C . ALA A 1 306 ? -11.315 9.430 12.995 1.00 94.56 306 ALA A C 1
ATOM 2324 O O . ALA A 1 306 ? -10.623 8.733 12.253 1.00 94.56 306 ALA A O 1
ATOM 2325 N N . GLU A 1 307 ? -11.501 10.731 12.768 1.00 94.25 307 GLU A N 1
ATOM 2326 C CA . GLU A 1 307 ? -10.860 11.454 11.663 1.00 94.25 307 GLU A CA 1
ATOM 2327 C C . GLU A 1 307 ? -9.330 11.437 11.777 1.00 94.25 307 GLU A C 1
ATOM 2329 O O . GLU A 1 307 ? -8.648 11.111 10.805 1.00 94.25 307 GLU A O 1
ATOM 2334 N N . ALA 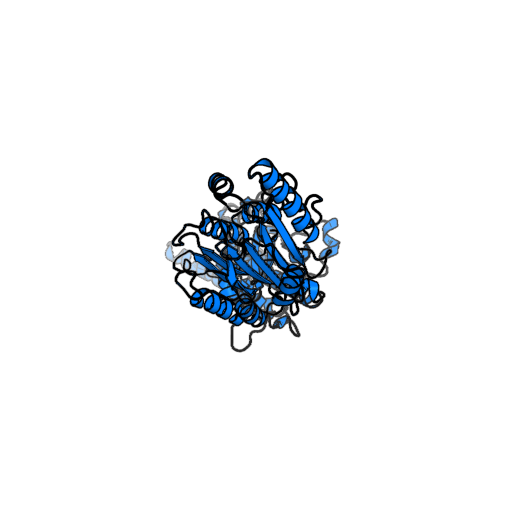A 1 308 ? -8.779 11.704 12.964 1.00 92.06 308 ALA A N 1
ATOM 2335 C CA . ALA A 1 308 ? -7.335 11.673 13.198 1.00 92.06 308 ALA A CA 1
ATOM 2336 C C . ALA A 1 308 ? -6.741 10.275 12.973 1.00 92.06 308 ALA A C 1
ATOM 2338 O O . ALA A 1 308 ? -5.679 10.133 12.360 1.00 92.06 308 ALA A O 1
ATOM 2339 N N . PHE A 1 309 ? -7.435 9.227 13.423 1.00 91.81 309 PHE A N 1
ATOM 2340 C CA . PHE A 1 309 ? -7.005 7.854 13.184 1.00 91.81 309 PHE A CA 1
ATOM 2341 C C . PHE A 1 309 ? -7.101 7.470 11.698 1.00 91.81 309 PHE A C 1
ATOM 2343 O O . PHE A 1 309 ? -6.195 6.827 11.168 1.00 91.81 309 PHE A O 1
ATOM 2350 N N . ALA A 1 310 ? -8.151 7.899 10.990 1.00 92.06 310 ALA A N 1
ATOM 2351 C CA . ALA A 1 310 ? -8.273 7.686 9.548 1.00 92.06 310 ALA A CA 1
ATOM 2352 C C . ALA A 1 310 ? -7.166 8.411 8.758 1.00 92.06 310 ALA A C 1
ATOM 2354 O O . ALA A 1 310 ? -6.578 7.812 7.858 1.00 92.06 310 ALA A O 1
ATOM 2355 N N . ALA A 1 311 ? -6.828 9.647 9.137 1.00 89.62 311 ALA A N 1
ATOM 2356 C CA . ALA A 1 311 ? -5.733 10.418 8.546 1.00 89.62 311 ALA A CA 1
ATOM 2357 C C . ALA A 1 311 ? -4.364 9.754 8.773 1.00 89.62 311 ALA A C 1
ATOM 2359 O O . ALA A 1 311 ? -3.524 9.727 7.872 1.00 89.62 311 ALA A O 1
ATOM 2360 N N . LEU A 1 312 ? -4.137 9.158 9.952 1.00 88.19 312 LEU A N 1
ATOM 2361 C CA . LEU A 1 312 ? -2.941 8.350 10.201 1.00 88.19 312 LEU A CA 1
ATOM 2362 C C . LEU A 1 312 ? -2.855 7.185 9.215 1.00 88.19 312 LEU A C 1
ATOM 2364 O O . LEU A 1 312 ? -1.802 6.980 8.611 1.00 88.19 312 LEU A O 1
ATOM 2368 N N . LEU A 1 313 ? -3.943 6.423 9.060 1.00 86.38 313 LEU A N 1
ATOM 2369 C CA . LEU A 1 313 ? -3.961 5.277 8.154 1.00 86.38 313 LEU A CA 1
ATOM 2370 C C . LEU A 1 313 ? -3.701 5.720 6.708 1.00 86.38 313 LEU A C 1
ATOM 2372 O O . LEU A 1 313 ? -2.878 5.110 6.036 1.00 86.38 313 LEU A O 1
ATOM 2376 N N . ALA A 1 314 ? -4.322 6.813 6.254 1.00 82.69 314 ALA A N 1
ATOM 2377 C CA . ALA A 1 314 ? -4.092 7.393 4.926 1.00 82.69 314 ALA A CA 1
ATOM 2378 C C . ALA A 1 314 ? -2.650 7.905 4.707 1.00 82.69 314 ALA A C 1
ATOM 2380 O O . ALA A 1 314 ? -2.234 8.142 3.572 1.00 82.69 314 ALA A O 1
ATOM 2381 N N . GLY A 1 315 ? -1.859 8.039 5.779 1.00 80.12 315 GLY A N 1
ATOM 2382 C CA . GLY A 1 315 ? -0.502 8.575 5.735 1.00 80.12 315 GLY A CA 1
ATOM 2383 C C . GLY A 1 315 ? -0.454 10.104 5.676 1.00 80.12 315 GLY A C 1
ATOM 2384 O O . GLY A 1 315 ? 0.562 10.663 5.260 1.00 80.12 315 GLY A O 1
ATOM 2385 N N . ASP A 1 316 ? -1.525 10.783 6.078 1.00 84.69 316 ASP A N 1
ATOM 2386 C CA . ASP A 1 316 ? -1.581 12.247 6.144 1.00 84.69 316 ASP A CA 1
ATOM 2387 C C . ASP A 1 316 ? -0.918 12.786 7.421 1.00 84.69 316 ASP A C 1
ATOM 2389 O O . ASP A 1 316 ? -0.522 13.950 7.490 1.00 84.69 316 ASP A O 1
ATOM 2393 N N . VAL A 1 317 ? -0.738 11.923 8.427 1.00 85.31 317 VAL A N 1
ATOM 2394 C CA . VAL A 1 317 ? 0.045 12.227 9.629 1.00 85.31 317 VAL A CA 1
ATOM 2395 C C . VAL A 1 317 ? 1.541 12.072 9.316 1.00 85.31 317 VAL A C 1
ATOM 2397 O O . VAL A 1 317 ? 1.951 11.013 8.827 1.00 85.31 317 VAL A O 1
ATOM 2400 N N . PRO A 1 318 ? 2.379 13.090 9.597 1.00 86.69 318 PRO A N 1
ATOM 2401 C CA . PRO A 1 318 ? 3.812 13.013 9.343 1.00 86.69 318 PRO A CA 1
ATOM 2402 C C . PRO A 1 318 ? 4.458 11.905 10.175 1.00 86.69 318 PRO A C 1
ATOM 2404 O O . PRO A 1 318 ? 4.114 11.698 11.340 1.00 86.69 318 PRO A O 1
ATOM 2407 N N . ALA A 1 319 ? 5.446 11.227 9.593 1.00 85.88 319 ALA A N 1
ATOM 2408 C CA . ALA A 1 319 ? 6.267 10.282 10.331 1.00 85.88 319 ALA A CA 1
ATOM 2409 C C . ALA A 1 319 ? 7.046 11.027 11.421 1.00 85.88 319 ALA A C 1
ATOM 2411 O O . ALA A 1 319 ? 7.649 12.076 11.158 1.00 85.88 319 ALA A O 1
ATOM 2412 N N . LEU A 1 320 ? 7.027 10.468 12.629 1.00 88.38 320 LEU A N 1
ATOM 2413 C CA . LEU A 1 320 ? 7.672 11.038 13.805 1.00 88.38 320 LEU A CA 1
ATOM 2414 C C . LEU A 1 320 ? 8.955 10.277 14.143 1.00 88.38 320 LEU A C 1
ATOM 2416 O O . LEU A 1 320 ? 9.036 9.056 13.974 1.00 88.38 320 LEU A O 1
ATOM 2420 N N . GLY A 1 321 ? 9.949 11.012 14.636 1.00 86.06 321 GLY A N 1
ATOM 2421 C CA . GLY A 1 321 ? 11.134 10.442 15.265 1.00 86.06 321 GLY A CA 1
ATOM 2422 C C . GLY A 1 321 ? 10.872 9.979 16.707 1.00 86.06 321 GLY A C 1
ATOM 2423 O O . GLY A 1 321 ? 9.804 10.250 17.264 1.00 86.06 321 GLY A O 1
ATOM 2424 N N . PRO A 1 322 ? 11.864 9.331 17.349 1.00 83.06 322 PRO A N 1
ATOM 2425 C CA . PRO A 1 322 ? 11.796 8.919 18.759 1.00 83.06 322 PRO A CA 1
ATOM 2426 C C . PRO A 1 322 ? 11.511 10.064 19.746 1.00 83.06 322 PRO A C 1
ATOM 2428 O O . PRO A 1 322 ? 11.023 9.844 20.851 1.00 83.06 322 PRO A O 1
ATOM 2431 N N . ASP A 1 323 ? 11.824 11.301 19.360 1.00 83.56 323 ASP A N 1
ATOM 2432 C CA . ASP A 1 323 ? 11.588 12.517 20.140 1.00 83.56 323 ASP A CA 1
ATOM 2433 C C . ASP A 1 323 ? 10.172 13.101 19.955 1.00 83.56 323 ASP A C 1
ATOM 2435 O O . ASP A 1 323 ? 9.845 14.127 20.555 1.00 83.56 323 ASP A O 1
ATOM 2439 N N . GLY A 1 324 ? 9.331 12.458 19.136 1.00 83.19 324 GLY A N 1
ATOM 2440 C CA . GLY A 1 324 ? 7.972 12.894 18.818 1.00 83.19 324 GLY A CA 1
ATOM 2441 C C . GLY A 1 324 ? 7.903 14.058 17.827 1.00 83.19 324 GLY A C 1
ATOM 2442 O O . GLY A 1 324 ? 6.828 14.626 17.635 1.00 83.19 324 GLY A O 1
ATOM 2443 N N . ARG A 1 325 ? 9.022 14.445 17.197 1.00 89.31 325 ARG A N 1
ATOM 2444 C CA . ARG A 1 325 ? 9.044 15.517 16.191 1.00 89.31 325 ARG A CA 1
ATOM 2445 C C . ARG A 1 325 ? 8.895 14.954 14.775 1.00 89.31 325 ARG A C 1
ATOM 2447 O O . ARG A 1 325 ? 9.372 13.847 14.517 1.00 89.31 325 ARG A O 1
ATOM 2454 N N . PRO A 1 326 ? 8.264 15.696 13.844 1.00 90.06 326 PRO A N 1
ATOM 2455 C CA . PRO A 1 326 ? 8.230 15.312 12.437 1.00 90.06 326 PRO A CA 1
ATOM 2456 C C . PRO A 1 326 ? 9.638 15.130 11.869 1.00 90.06 326 PRO A C 1
ATOM 2458 O O . PRO A 1 326 ? 10.503 15.983 12.067 1.00 90.06 326 PRO A O 1
ATOM 2461 N N . LEU A 1 327 ? 9.851 14.029 11.151 1.00 86.44 327 LEU A N 1
ATOM 2462 C CA . LEU A 1 327 ? 11.088 13.790 10.413 1.00 86.44 327 LEU A CA 1
ATOM 2463 C C . LEU A 1 327 ? 11.216 14.772 9.240 1.00 86.44 327 LEU A C 1
ATOM 2465 O O . LEU A 1 327 ? 10.243 15.038 8.533 1.00 86.44 327 LEU A O 1
ATOM 2469 N N . ASP A 1 328 ? 12.418 15.288 9.013 1.00 87.38 328 ASP A N 1
ATOM 2470 C CA . ASP A 1 328 ? 12.744 16.106 7.845 1.00 87.38 328 ASP A CA 1
ATOM 2471 C C . ASP A 1 328 ? 14.085 15.621 7.261 1.00 87.38 328 ASP A C 1
ATOM 2473 O O . ASP A 1 328 ? 15.109 15.735 7.944 1.00 87.38 328 ASP A O 1
ATOM 2477 N N . PRO A 1 329 ? 14.101 15.014 6.055 1.00 86.81 329 PRO A N 1
ATOM 2478 C CA . PRO A 1 329 ? 12.962 14.801 5.156 1.00 86.81 329 PRO A CA 1
ATOM 2479 C C . PRO A 1 329 ? 11.988 13.714 5.647 1.00 86.81 329 PRO A C 1
ATOM 2481 O O . PRO A 1 329 ? 12.352 12.804 6.393 1.00 86.81 329 PRO A O 1
ATOM 2484 N N . GLN A 1 330 ? 10.734 13.786 5.190 1.00 84.50 330 GLN A N 1
ATOM 2485 C CA . GLN A 1 330 ? 9.754 12.714 5.396 1.00 84.50 330 GLN A CA 1
ATOM 2486 C C . GLN A 1 330 ? 10.143 11.461 4.592 1.00 84.50 330 GLN A C 1
ATOM 2488 O O . GLN A 1 330 ? 10.572 11.597 3.442 1.00 84.50 330 GLN A O 1
ATOM 2493 N N . PRO A 1 331 ? 9.957 10.244 5.142 1.00 78.94 331 PRO A N 1
ATOM 2494 C CA . PRO A 1 331 ? 10.224 9.020 4.400 1.00 78.94 331 PRO A CA 1
ATOM 2495 C C . PRO A 1 331 ? 9.276 8.906 3.194 1.00 78.94 331 PRO A C 1
ATOM 2497 O O . PRO A 1 331 ? 8.100 9.303 3.289 1.00 78.94 331 PRO A O 1
ATOM 2500 N N . PRO A 1 332 ? 9.758 8.358 2.066 1.00 73.25 332 PRO A N 1
ATOM 2501 C CA . PRO A 1 332 ? 8.928 8.136 0.889 1.00 73.25 332 PRO A CA 1
ATOM 2502 C C . PRO A 1 332 ? 7.764 7.192 1.224 1.00 73.25 332 PRO A C 1
ATOM 2504 O O . PRO A 1 332 ? 7.831 6.427 2.190 1.00 73.25 332 PRO A O 1
ATOM 2507 N N . ARG A 1 333 ? 6.657 7.282 0.472 1.00 68.62 333 ARG A N 1
ATOM 2508 C CA . ARG A 1 333 ? 5.386 6.606 0.809 1.00 68.62 333 ARG A CA 1
ATOM 2509 C C . ARG A 1 333 ? 5.561 5.101 0.999 1.00 68.62 333 ARG A C 1
ATOM 2511 O O . ARG A 1 333 ? 5.037 4.545 1.956 1.00 68.62 333 ARG A O 1
ATOM 2518 N N . GLU A 1 334 ? 6.357 4.492 0.139 1.00 65.38 334 GLU A N 1
ATOM 2519 C CA . GLU A 1 334 ? 6.734 3.085 0.151 1.00 65.38 334 GLU A CA 1
ATOM 2520 C C . GLU A 1 334 ? 7.484 2.627 1.415 1.00 65.38 334 GLU A C 1
ATOM 2522 O O . GLU A 1 334 ? 7.385 1.465 1.811 1.00 65.38 334 GLU A O 1
ATOM 2527 N N . GLU A 1 335 ? 8.219 3.532 2.064 1.00 67.00 335 GLU A N 1
ATOM 2528 C CA . GLU A 1 335 ? 8.988 3.277 3.290 1.00 67.00 335 GLU A CA 1
ATOM 2529 C C . GLU A 1 335 ? 8.215 3.690 4.552 1.00 67.00 335 GLU A C 1
ATOM 2531 O O . GLU A 1 335 ? 8.694 3.539 5.687 1.00 67.00 335 GLU A O 1
ATOM 2536 N N . ARG A 1 336 ? 6.994 4.217 4.383 1.00 68.19 336 ARG A N 1
ATOM 2537 C CA . ARG A 1 336 ? 6.155 4.594 5.516 1.00 68.19 336 ARG A CA 1
ATOM 2538 C C . ARG A 1 336 ? 5.795 3.377 6.353 1.00 68.19 336 ARG A C 1
ATOM 2540 O O . ARG A 1 336 ? 5.726 2.227 5.927 1.00 68.19 336 ARG A O 1
ATOM 2547 N N . ARG A 1 337 ? 5.584 3.678 7.632 1.00 64.69 337 ARG A N 1
ATOM 2548 C CA . ARG A 1 337 ? 5.339 2.717 8.712 1.00 64.69 337 ARG A CA 1
ATOM 2549 C C . ARG A 1 337 ? 4.071 1.887 8.469 1.00 64.69 337 ARG A C 1
ATOM 2551 O O . ARG A 1 337 ? 4.070 0.710 8.814 1.00 64.69 337 ARG A O 1
ATOM 2558 N N . TRP A 1 338 ? 3.090 2.454 7.770 1.00 63.91 338 TRP A N 1
ATOM 2559 C CA . TRP A 1 338 ? 1.803 1.841 7.450 1.00 63.91 338 TRP A CA 1
ATOM 2560 C C . TRP A 1 338 ? 1.602 1.791 5.940 1.00 63.91 338 TRP A C 1
ATOM 2562 O O . TRP A 1 338 ? 1.846 2.786 5.260 1.00 63.91 338 TRP A O 1
ATOM 2572 N N . ALA A 1 339 ? 1.152 0.641 5.431 1.00 63.81 339 ALA A N 1
ATOM 2573 C CA . ALA A 1 339 ? 0.648 0.563 4.066 1.00 63.81 339 ALA A CA 1
ATOM 2574 C C . ALA A 1 339 ? -0.651 1.382 3.976 1.00 63.81 339 ALA A C 1
ATOM 2576 O O . ALA A 1 339 ? -1.505 1.221 4.862 1.00 63.81 339 ALA A O 1
ATOM 2577 N N . PRO A 1 340 ? -0.815 2.230 2.945 1.00 67.94 340 PRO A N 1
ATOM 2578 C CA . PRO A 1 340 ? -2.023 3.022 2.781 1.00 67.94 340 PRO A CA 1
ATOM 2579 C C . PRO A 1 340 ? -3.238 2.090 2.672 1.00 67.94 340 PRO A C 1
ATOM 2581 O O . PRO A 1 340 ? -3.189 1.077 1.964 1.00 67.94 340 PRO A O 1
ATOM 2584 N N . PRO A 1 341 ? -4.326 2.373 3.400 1.00 71.50 341 PRO A N 1
ATOM 2585 C CA . PRO A 1 341 ? -5.477 1.504 3.424 1.00 71.50 341 PRO A CA 1
ATOM 2586 C C . PRO A 1 341 ? -6.225 1.571 2.096 1.00 71.50 341 PRO A C 1
ATOM 2588 O O . PRO A 1 341 ? -6.497 2.643 1.564 1.00 71.50 341 PRO A O 1
ATOM 2591 N N . LYS A 1 342 ? -6.596 0.403 1.578 1.00 75.06 342 LYS A N 1
ATOM 2592 C CA . LYS A 1 342 ? -7.253 0.267 0.274 1.00 75.06 342 LYS A CA 1
ATOM 2593 C C . LYS A 1 342 ? -8.775 0.292 0.350 1.00 75.06 342 LYS A C 1
ATOM 2595 O O . LYS A 1 342 ? -9.436 0.624 -0.625 1.00 75.06 342 LYS A O 1
ATOM 2600 N N . ASN A 1 343 ? -9.346 -0.045 1.505 1.00 73.75 343 ASN A N 1
ATOM 2601 C CA . ASN A 1 343 ? -10.776 0.097 1.774 1.00 73.75 343 ASN A CA 1
ATOM 2602 C C . ASN A 1 343 ? -10.953 0.714 3.166 1.00 73.75 343 ASN A C 1
ATOM 2604 O O . ASN A 1 343 ? -10.885 -0.005 4.163 1.00 73.75 343 ASN A O 1
ATOM 2608 N N . VAL A 1 344 ? -11.161 2.033 3.236 1.00 79.56 344 VAL A N 1
ATOM 2609 C CA . VAL A 1 344 ? -11.490 2.743 4.483 1.00 79.56 344 VAL A CA 1
ATOM 2610 C C . VAL A 1 344 ? -12.966 3.102 4.480 1.00 79.56 344 VAL A C 1
ATOM 2612 O O . VAL A 1 344 ? -13.440 3.811 3.597 1.00 79.56 344 VAL A O 1
ATOM 2615 N N . ALA A 1 345 ? -13.697 2.647 5.490 1.00 93.50 345 ALA A N 1
ATOM 2616 C CA . ALA A 1 345 ? -15.006 3.190 5.816 1.00 93.50 345 ALA A CA 1
ATOM 2617 C C . ALA A 1 345 ? -14.869 4.089 7.046 1.00 93.50 345 ALA A C 1
ATOM 2619 O O . ALA A 1 345 ? -14.736 3.577 8.155 1.00 93.50 345 ALA A O 1
ATOM 2620 N N . LEU A 1 346 ? -14.901 5.409 6.847 1.00 96.38 346 LEU A N 1
ATOM 2621 C CA . LEU A 1 346 ? -15.043 6.380 7.931 1.00 96.38 346 LEU A CA 1
ATOM 2622 C C . LEU A 1 346 ? -16.536 6.646 8.149 1.00 96.38 346 LEU A C 1
ATOM 2624 O O . LEU A 1 346 ? -17.207 7.186 7.273 1.00 96.38 346 LEU A O 1
ATOM 2628 N N . LEU A 1 347 ? -17.064 6.219 9.294 1.00 97.12 347 LEU A N 1
ATOM 2629 C CA . LEU A 1 347 ? -18.471 6.362 9.652 1.00 97.12 347 LEU A CA 1
ATOM 2630 C C . LEU A 1 347 ? -18.592 7.303 10.849 1.00 97.12 347 LEU A C 1
ATOM 2632 O O . LEU A 1 347 ? -18.195 6.948 11.961 1.00 97.12 347 LEU A O 1
ATOM 2636 N N . LEU A 1 348 ? -19.160 8.488 10.621 1.00 96.69 348 LEU A N 1
ATOM 2637 C CA . LEU A 1 348 ? -19.287 9.522 11.646 1.00 96.69 348 LEU A CA 1
ATOM 2638 C C . LEU A 1 348 ? -20.741 9.745 12.056 1.00 96.69 348 LEU A C 1
ATOM 2640 O O . LEU A 1 348 ? -21.631 9.867 11.209 1.00 96.69 348 LEU A O 1
ATOM 2644 N N . ASN A 1 349 ? -20.979 9.860 13.361 1.00 94.38 349 ASN A N 1
ATOM 2645 C CA . ASN A 1 349 ? -22.245 10.311 13.941 1.00 94.38 349 ASN A CA 1
ATOM 2646 C C . ASN A 1 349 ? -23.468 9.589 13.335 1.00 94.38 349 ASN A C 1
ATOM 2648 O O . ASN A 1 349 ? -23.593 8.372 13.449 1.00 94.38 349 ASN A O 1
ATOM 2652 N N . GLY A 1 350 ? -24.364 10.309 12.652 1.00 90.94 350 GLY A N 1
ATOM 2653 C CA . GLY A 1 350 ? -25.572 9.731 12.049 1.00 90.94 350 GLY A CA 1
ATOM 2654 C C . GLY A 1 350 ? -25.317 8.668 10.968 1.00 90.94 350 GLY A C 1
ATOM 2655 O O . GLY A 1 350 ? -26.227 7.906 10.646 1.00 90.94 350 GLY A O 1
ATOM 2656 N N . GLN A 1 351 ? -24.103 8.587 10.412 1.00 93.62 351 GLN A N 1
ATOM 2657 C CA . GLN A 1 351 ? -23.699 7.530 9.475 1.00 93.62 351 GLN A CA 1
ATOM 2658 C C . GLN A 1 351 ? -23.215 6.266 10.190 1.00 93.62 351 GLN A C 1
ATOM 2660 O O . GLN A 1 351 ? -23.265 5.179 9.616 1.00 93.62 351 GLN A O 1
ATOM 2665 N N . ALA A 1 352 ? -22.758 6.391 11.434 1.00 94.25 352 ALA A N 1
ATOM 2666 C CA . ALA A 1 352 ? -22.201 5.317 12.244 1.00 94.25 352 ALA A CA 1
ATOM 2667 C C . ALA A 1 352 ? -23.285 4.416 12.838 1.00 94.25 352 ALA A C 1
ATOM 2669 O O . ALA A 1 352 ? -23.256 4.134 14.027 1.00 94.25 352 ALA A O 1
ATOM 2670 N N . ARG A 1 353 ? -24.258 3.986 12.030 1.00 94.00 353 ARG A N 1
ATOM 2671 C CA . ARG A 1 353 ? -25.328 3.065 12.433 1.00 94.00 353 ARG A CA 1
ATOM 2672 C C . ARG A 1 353 ? -24.809 1.643 12.570 1.00 94.00 353 ARG A C 1
ATOM 2674 O O . ARG A 1 353 ? -23.915 1.245 11.827 1.00 94.00 353 ARG A O 1
ATOM 2681 N N . CYS A 1 354 ? -25.433 0.842 13.434 1.00 94.62 354 CYS A N 1
ATOM 2682 C CA . CYS A 1 354 ? -25.062 -0.569 13.615 1.00 94.62 354 CYS A CA 1
ATOM 2683 C C . CYS A 1 354 ? -25.059 -1.334 12.275 1.00 94.62 354 CYS A C 1
ATOM 2685 O O . CYS A 1 354 ? -24.082 -2.002 11.941 1.00 94.62 354 CYS A O 1
ATOM 2687 N N . ALA A 1 355 ? -26.107 -1.149 11.464 1.00 94.56 355 ALA A N 1
ATOM 2688 C CA . ALA A 1 355 ? -26.208 -1.750 10.134 1.00 94.56 355 ALA A CA 1
ATOM 2689 C C . ALA A 1 355 ? -25.063 -1.314 9.202 1.00 94.56 355 ALA A C 1
ATOM 2691 O O . ALA A 1 355 ? -24.438 -2.161 8.574 1.00 94.56 355 ALA A O 1
ATOM 2692 N N . ASN A 1 356 ? -24.735 -0.019 9.173 1.00 95.56 356 ASN A N 1
ATOM 2693 C CA . ASN A 1 356 ? -23.685 0.521 8.305 1.00 95.56 356 ASN A CA 1
ATOM 2694 C C . ASN A 1 356 ? -22.289 0.020 8.707 1.00 95.56 356 ASN A C 1
ATOM 2696 O O . ASN A 1 356 ? -21.446 -0.222 7.845 1.00 95.56 356 ASN A O 1
ATOM 2700 N N . VAL A 1 357 ? -22.038 -0.146 10.011 1.00 96.12 357 VAL A N 1
ATOM 2701 C CA . VAL A 1 357 ? -20.783 -0.715 10.525 1.00 96.12 357 VAL A CA 1
ATOM 2702 C C . VAL A 1 357 ? -20.631 -2.171 10.080 1.00 96.12 357 VAL A C 1
ATOM 2704 O O . VAL A 1 357 ? -19.569 -2.558 9.593 1.00 96.12 357 VAL A O 1
ATOM 2707 N N . LEU A 1 358 ? -21.690 -2.975 10.211 1.00 96.06 358 LEU A N 1
ATOM 2708 C CA . LEU A 1 358 ? -21.678 -4.375 9.781 1.00 96.06 358 LEU A CA 1
ATOM 2709 C C . LEU A 1 358 ? -21.550 -4.503 8.257 1.00 96.06 358 LEU A C 1
ATOM 2711 O O . LEU A 1 358 ? -20.722 -5.276 7.786 1.00 96.06 358 LEU A O 1
ATOM 2715 N N . GLU A 1 359 ? -22.276 -3.689 7.492 1.00 95.62 359 GLU A N 1
ATOM 2716 C CA . GLU A 1 359 ? -22.170 -3.636 6.029 1.00 95.62 359 GLU A CA 1
ATOM 2717 C C . GLU A 1 359 ? -20.756 -3.234 5.575 1.00 95.62 359 GLU A C 1
ATOM 2719 O O . GLU A 1 359 ? -20.215 -3.785 4.616 1.00 95.62 359 GLU A O 1
ATOM 2724 N N . ALA A 1 360 ? -20.110 -2.291 6.269 1.00 96.00 360 ALA A N 1
ATOM 2725 C CA . ALA A 1 360 ? -18.725 -1.929 5.982 1.00 96.00 360 ALA A CA 1
ATOM 2726 C C . ALA A 1 360 ? -17.766 -3.112 6.193 1.00 96.00 360 ALA A C 1
ATOM 2728 O O . ALA A 1 360 ? -16.903 -3.354 5.349 1.00 96.00 360 ALA A O 1
ATOM 2729 N N . LEU A 1 361 ? -17.944 -3.884 7.269 1.00 95.69 361 LEU A N 1
ATOM 2730 C CA . LEU A 1 361 ? -17.158 -5.096 7.516 1.00 95.69 361 LEU A CA 1
ATOM 2731 C C . LEU A 1 361 ? -17.434 -6.193 6.481 1.00 95.69 361 LEU A C 1
ATOM 2733 O O . LEU A 1 361 ? -16.502 -6.880 6.069 1.00 95.69 361 LEU A O 1
ATOM 2737 N N . GLU A 1 362 ? -18.673 -6.336 6.013 1.00 94.81 362 GLU A N 1
ATOM 2738 C CA . GLU A 1 362 ? -19.023 -7.261 4.928 1.00 94.81 362 GLU A CA 1
ATOM 2739 C C . GLU A 1 362 ? -18.350 -6.871 3.605 1.00 94.81 362 GLU A C 1
ATOM 2741 O O . GLU A 1 362 ? -17.796 -7.732 2.917 1.00 94.81 362 GLU A O 1
ATOM 2746 N N . ARG A 1 363 ? -18.307 -5.573 3.273 1.00 92.56 363 ARG A N 1
ATOM 2747 C CA . ARG A 1 363 ? -17.565 -5.072 2.102 1.00 92.56 363 ARG A CA 1
ATOM 2748 C C . ARG A 1 363 ? -16.068 -5.356 2.204 1.00 92.56 363 ARG A C 1
ATOM 2750 O O . ARG A 1 363 ? -15.460 -5.740 1.206 1.00 92.56 363 ARG A O 1
ATOM 2757 N N . VAL A 1 364 ? -15.482 -5.208 3.395 1.00 92.50 364 VAL A N 1
ATOM 2758 C CA . VAL A 1 364 ? -14.084 -5.590 3.647 1.00 92.50 364 VAL A CA 1
ATOM 2759 C C . VAL A 1 364 ? -13.900 -7.101 3.480 1.00 92.50 364 VAL A C 1
ATOM 2761 O O . VAL A 1 364 ? -12.985 -7.526 2.778 1.00 92.50 364 VAL A O 1
ATOM 2764 N N . ALA A 1 365 ? -14.791 -7.921 4.044 1.00 92.50 365 ALA A N 1
ATOM 2765 C CA . ALA A 1 365 ? -14.732 -9.379 3.931 1.00 92.50 365 ALA A CA 1
ATOM 2766 C C . ALA A 1 365 ? -14.803 -9.874 2.477 1.00 92.50 365 ALA A C 1
ATOM 2768 O O . ALA A 1 365 ? -14.163 -10.867 2.142 1.00 92.50 365 ALA A O 1
ATOM 2769 N N . ALA A 1 366 ? -15.541 -9.174 1.610 1.00 90.50 366 ALA A N 1
ATOM 2770 C CA . ALA A 1 366 ? -15.667 -9.516 0.195 1.00 90.50 366 ALA A CA 1
ATOM 2771 C C . ALA A 1 366 ? -14.393 -9.257 -0.632 1.00 90.50 366 ALA A C 1
ATOM 2773 O O . ALA A 1 366 ? -14.261 -9.812 -1.722 1.00 90.50 366 ALA A O 1
ATOM 2774 N N . ARG A 1 367 ? -13.476 -8.407 -0.150 1.00 86.44 367 ARG A N 1
ATOM 2775 C CA . ARG A 1 367 ? -12.275 -7.979 -0.892 1.00 86.44 367 ARG A CA 1
ATOM 2776 C C . ARG A 1 367 ? -10.965 -8.462 -0.269 1.00 86.44 367 ARG A C 1
ATOM 2778 O O . ARG A 1 367 ? -10.006 -8.706 -0.998 1.00 86.44 367 ARG A O 1
ATOM 2785 N N . ALA A 1 368 ? -10.917 -8.577 1.056 1.00 89.31 368 ALA A N 1
ATOM 2786 C CA . ALA A 1 368 ? -9.698 -8.896 1.785 1.00 89.31 368 ALA A CA 1
ATOM 2787 C C . ALA A 1 368 ? -9.188 -10.315 1.498 1.00 89.31 368 ALA A C 1
ATOM 2789 O O . ALA A 1 368 ? -9.960 -11.269 1.394 1.00 89.31 368 ALA A O 1
ATOM 2790 N N . GLN A 1 369 ? -7.869 -10.451 1.431 1.00 87.94 369 GLN A N 1
ATOM 2791 C CA . GLN A 1 369 ? -7.159 -11.716 1.271 1.00 87.94 369 GLN A CA 1
ATOM 2792 C C . GLN A 1 369 ? -6.558 -12.188 2.609 1.00 87.94 369 GLN A C 1
ATOM 2794 O O . GLN A 1 369 ? -6.422 -11.392 3.539 1.00 87.94 369 GLN A O 1
ATOM 2799 N N . PRO A 1 370 ? -6.180 -13.473 2.755 1.00 87.00 370 PRO A N 1
ATOM 2800 C CA . PRO A 1 370 ? -5.650 -14.002 4.017 1.00 87.00 370 PRO A CA 1
ATOM 2801 C C . PRO A 1 370 ? -4.415 -13.276 4.567 1.00 87.00 370 PRO A C 1
ATOM 2803 O O . PRO A 1 370 ? -4.276 -13.164 5.787 1.00 87.00 370 PRO A O 1
ATOM 2806 N N . GLN A 1 371 ? -3.545 -12.787 3.680 1.00 85.12 371 GLN A N 1
ATOM 2807 C CA . GLN A 1 371 ? -2.337 -12.035 4.027 1.00 85.12 371 GLN A CA 1
ATOM 2808 C C . GLN A 1 371 ? -2.611 -10.602 4.500 1.00 85.12 371 GLN A C 1
ATOM 2810 O O . GLN A 1 371 ? -1.735 -9.997 5.114 1.00 85.12 371 GLN A O 1
ATOM 2815 N N . ASP A 1 372 ? -3.796 -10.061 4.213 1.00 88.56 372 ASP A N 1
ATOM 2816 C CA . ASP A 1 372 ? -4.134 -8.672 4.503 1.00 88.56 372 ASP A CA 1
ATOM 2817 C C . ASP A 1 372 ? -4.291 -8.419 6.008 1.00 88.56 372 ASP A C 1
ATOM 2819 O O . ASP A 1 372 ? -4.400 -9.333 6.837 1.00 88.56 372 ASP A O 1
ATOM 2823 N N . GLN A 1 373 ? -4.354 -7.135 6.350 1.00 88.25 373 GLN A N 1
ATOM 2824 C CA . GLN A 1 373 ? -4.680 -6.652 7.679 1.00 88.25 373 GLN A CA 1
ATOM 2825 C C . GLN A 1 373 ? -6.050 -5.980 7.688 1.00 88.25 373 GLN A C 1
ATOM 2827 O O . GLN A 1 373 ? -6.354 -5.150 6.833 1.00 88.25 373 GLN A O 1
ATOM 2832 N N . VAL A 1 374 ? -6.854 -6.285 8.707 1.00 92.38 374 VAL A N 1
ATOM 2833 C CA . VAL A 1 374 ? -8.082 -5.545 9.011 1.00 92.38 374 VAL A CA 1
ATOM 2834 C C . VAL A 1 374 ? -7.907 -4.713 10.278 1.00 92.38 374 VAL A C 1
ATOM 2836 O O . VAL A 1 374 ? -7.431 -5.197 11.309 1.00 92.38 374 VAL A O 1
ATOM 2839 N N . VAL A 1 375 ? -8.300 -3.447 10.192 1.00 93.62 375 VAL A N 1
ATOM 2840 C CA . VAL A 1 375 ? -8.297 -2.481 11.286 1.00 93.62 375 VAL A CA 1
ATOM 2841 C C . VAL A 1 375 ? -9.739 -2.112 11.614 1.00 93.62 375 VAL A C 1
ATOM 2843 O O . VAL A 1 375 ? -10.488 -1.666 10.749 1.00 93.62 375 VAL A O 1
ATOM 2846 N N . PHE A 1 376 ? -10.140 -2.289 12.867 1.00 96.19 376 PHE A N 1
ATOM 2847 C CA . PHE A 1 376 ? -11.405 -1.776 13.377 1.00 96.19 376 PHE A CA 1
ATOM 2848 C C . PHE A 1 376 ? -11.120 -0.764 14.474 1.00 96.19 376 PHE A C 1
ATOM 2850 O O . PHE A 1 376 ? -10.470 -1.094 15.464 1.00 96.19 376 PHE A O 1
ATOM 2857 N N . TYR A 1 377 ? -11.622 0.451 14.313 1.00 96.50 377 TYR A N 1
ATOM 2858 C CA . TYR A 1 377 ? -11.463 1.521 15.284 1.00 96.50 377 TYR A CA 1
ATOM 2859 C C . TYR A 1 377 ? -12.833 2.075 15.668 1.00 96.50 377 TYR A C 1
ATOM 2861 O O . TYR A 1 377 ? -13.651 2.366 14.795 1.00 96.50 377 TYR A O 1
ATOM 2869 N N . PHE A 1 378 ? -13.071 2.246 16.967 1.00 96.19 378 PHE A N 1
ATOM 2870 C CA . PHE A 1 378 ? -14.267 2.897 17.486 1.00 96.19 378 PHE A CA 1
ATOM 2871 C C . PHE A 1 378 ? -13.917 3.904 18.581 1.00 96.19 378 PHE A C 1
ATOM 2873 O O . PHE A 1 378 ? -13.310 3.529 19.586 1.00 96.19 378 PHE A O 1
ATOM 2880 N N . ALA A 1 379 ? -14.392 5.137 18.419 1.00 94.12 379 ALA A N 1
ATOM 2881 C CA . ALA A 1 379 ? -14.434 6.163 19.454 1.00 94.12 379 ALA A CA 1
ATOM 2882 C C . ALA A 1 379 ? -15.882 6.580 19.729 1.00 94.12 379 ALA A C 1
ATOM 2884 O O . ALA A 1 379 ? -16.652 6.895 18.816 1.00 94.12 379 ALA A O 1
ATOM 2885 N N . GLY A 1 380 ? -16.268 6.573 21.004 1.00 91.88 380 GLY A N 1
ATOM 2886 C CA . GLY A 1 380 ? -17.634 6.877 21.420 1.00 91.88 380 GLY A CA 1
ATOM 2887 C C . GLY A 1 380 ? -17.984 6.254 22.767 1.00 91.88 380 GLY A C 1
ATOM 2888 O O . GLY A 1 380 ? -17.114 6.044 23.609 1.00 91.88 380 GLY A O 1
ATOM 2889 N N . ARG A 1 381 ? -19.266 5.930 22.969 1.00 91.06 381 ARG A N 1
ATOM 2890 C CA . ARG A 1 381 ? -19.777 5.337 24.206 1.00 91.06 381 ARG A CA 1
ATOM 2891 C C . ARG A 1 381 ? -19.847 3.813 24.117 1.00 91.06 381 ARG A C 1
ATOM 2893 O O . ARG A 1 381 ? -20.442 3.258 23.191 1.00 91.06 381 ARG A O 1
ATOM 2900 N N . GLY A 1 382 ? -19.278 3.133 25.108 1.00 90.56 382 GLY A N 1
ATOM 2901 C CA . GLY A 1 382 ? -19.508 1.710 25.343 1.00 90.56 382 GLY A CA 1
ATOM 2902 C C . GLY A 1 382 ? -20.685 1.488 26.294 1.00 90.56 382 GLY A C 1
ATOM 2903 O O . GLY A 1 382 ? -21.068 2.359 27.072 1.00 90.56 382 GLY A O 1
ATOM 2904 N N . LEU A 1 383 ? -21.283 0.304 26.232 1.00 90.44 383 LEU A N 1
ATOM 2905 C CA . LEU A 1 383 ? -22.384 -0.125 27.084 1.00 90.44 383 LEU A CA 1
ATOM 2906 C C . LEU A 1 383 ? -22.032 -1.458 27.740 1.00 90.44 383 LEU A C 1
ATOM 2908 O O . LEU A 1 383 ? -21.757 -2.435 27.043 1.00 90.44 383 LEU A O 1
ATOM 2912 N N . ARG A 1 384 ? -22.129 -1.532 29.070 1.00 89.56 384 ARG A N 1
ATOM 2913 C CA . ARG A 1 384 ? -22.223 -2.804 29.798 1.00 89.56 384 ARG A CA 1
ATOM 2914 C C . ARG A 1 384 ? -23.655 -3.039 30.237 1.00 89.56 384 ARG A C 1
ATOM 2916 O O . ARG A 1 384 ? -24.176 -2.349 31.115 1.00 89.56 384 ARG A O 1
ATOM 2923 N N . ARG A 1 385 ? -24.276 -4.044 29.631 1.00 87.69 385 ARG A N 1
ATOM 2924 C CA . ARG A 1 385 ? -25.633 -4.483 29.949 1.00 87.69 385 ARG A CA 1
ATOM 2925 C C . ARG A 1 385 ? -25.687 -5.145 31.328 1.00 87.69 385 ARG A C 1
ATOM 2927 O O . ARG A 1 385 ? -24.674 -5.562 31.888 1.00 87.69 385 ARG A O 1
ATOM 2934 N N . SER A 1 386 ? -26.895 -5.253 31.877 1.00 84.06 386 SER A N 1
ATOM 2935 C CA . SER A 1 386 ? -27.149 -5.879 33.182 1.00 84.06 386 SER A CA 1
ATOM 2936 C C . SER A 1 386 ? -26.819 -7.375 33.222 1.00 84.06 386 SER A C 1
ATOM 2938 O O . SER A 1 386 ? -26.494 -7.892 34.286 1.00 84.06 386 SER A O 1
ATOM 2940 N N . ASP A 1 387 ? -26.870 -8.054 32.076 1.00 85.12 387 ASP A N 1
ATOM 2941 C CA . ASP A 1 387 ? -26.446 -9.448 31.891 1.00 85.12 387 ASP A CA 1
ATOM 2942 C C . ASP A 1 387 ? -24.918 -9.602 31.742 1.00 85.12 387 ASP A C 1
ATOM 2944 O O . ASP A 1 387 ? -24.417 -10.716 31.609 1.00 85.12 387 ASP A O 1
ATOM 2948 N N . GLY A 1 388 ? -24.170 -8.494 31.787 1.00 84.00 388 GLY A N 1
ATOM 2949 C CA . GLY A 1 388 ? -22.717 -8.457 31.644 1.00 84.00 388 GLY A CA 1
ATOM 2950 C C . GLY A 1 388 ? -22.225 -8.372 30.198 1.00 84.00 388 GLY A C 1
ATOM 2951 O O . GLY A 1 388 ? -21.020 -8.219 29.996 1.00 84.00 388 GLY A O 1
ATOM 2952 N N . ALA A 1 389 ? -23.112 -8.424 29.198 1.00 88.19 389 ALA A N 1
ATOM 2953 C CA . ALA A 1 389 ? -22.719 -8.282 27.801 1.00 88.19 389 ALA A CA 1
ATOM 2954 C C . ALA A 1 389 ? -22.215 -6.861 27.510 1.00 88.19 389 ALA A C 1
ATOM 2956 O O . ALA A 1 389 ? -22.795 -5.871 27.971 1.00 88.19 389 ALA A O 1
ATOM 2957 N N . LEU A 1 390 ? -21.148 -6.766 26.714 1.00 90.81 390 LEU A N 1
ATOM 2958 C CA . LEU A 1 390 ? -20.609 -5.488 26.262 1.00 90.81 390 LEU A CA 1
ATOM 2959 C C . LEU A 1 390 ? -21.026 -5.171 24.838 1.00 90.81 390 LEU A C 1
ATOM 2961 O O . LEU A 1 390 ? -21.073 -6.047 23.970 1.00 90.81 390 LEU A O 1
ATOM 2965 N N . ALA A 1 391 ? -21.292 -3.894 24.616 1.00 93.50 391 ALA A N 1
ATOM 2966 C CA . ALA A 1 391 ? -21.682 -3.351 23.336 1.00 93.50 391 ALA A CA 1
ATOM 2967 C C . ALA A 1 391 ? -21.049 -1.980 23.112 1.00 93.50 391 ALA A C 1
ATOM 2969 O O . ALA A 1 391 ? -20.696 -1.284 24.059 1.00 93.50 391 ALA A O 1
ATOM 2970 N N . LEU A 1 392 ? -20.944 -1.586 21.854 1.00 94.56 392 LEU A N 1
ATOM 2971 C CA . LEU A 1 392 ? -20.689 -0.211 21.446 1.00 94.56 392 LEU A CA 1
ATOM 2972 C C . LEU A 1 392 ? -22.038 0.452 21.144 1.00 94.56 392 LEU A C 1
ATOM 2974 O O . LEU A 1 392 ? -22.991 -0.243 20.778 1.00 94.56 392 LEU A O 1
ATOM 2978 N N . LEU A 1 393 ? -22.132 1.773 21.298 1.00 94.12 393 LEU A N 1
ATOM 2979 C CA . LEU A 1 393 ? -23.339 2.548 20.994 1.00 94.12 393 LEU A CA 1
ATOM 2980 C C . LEU A 1 393 ? -23.185 3.327 19.673 1.00 94.12 393 LEU A C 1
ATOM 2982 O O . LEU A 1 393 ? -22.893 4.520 19.694 1.00 94.12 393 LEU A O 1
ATOM 2986 N N . PRO A 1 394 ? -23.369 2.676 18.510 1.00 90.06 394 PRO A N 1
ATOM 2987 C CA . PRO A 1 394 ? -23.456 3.370 17.229 1.00 90.06 394 PRO A CA 1
ATOM 2988 C C . PRO A 1 394 ? -24.669 4.319 17.169 1.00 90.06 394 PRO A C 1
ATOM 2990 O O . PRO A 1 394 ? -25.598 4.228 17.973 1.00 90.06 394 PRO A O 1
ATOM 2993 N N . GLY A 1 395 ? -24.673 5.230 16.193 1.00 86.50 395 GLY A N 1
ATOM 2994 C CA . GLY A 1 395 ? -25.851 6.029 15.834 1.00 86.50 395 GLY A CA 1
ATOM 2995 C C . GLY A 1 395 ? -26.348 7.003 16.909 1.00 86.50 395 GLY A C 1
ATOM 2996 O O . GLY A 1 395 ? -27.517 7.370 16.891 1.00 86.50 395 GLY A O 1
ATOM 2997 N N . GLY A 1 396 ? -25.497 7.405 17.859 1.00 82.19 396 GLY A N 1
ATOM 2998 C CA . GLY A 1 396 ? -25.858 8.370 18.906 1.00 82.19 396 GLY A CA 1
ATOM 2999 C C . GLY A 1 396 ? -26.635 7.779 20.090 1.00 82.19 396 GLY A C 1
ATOM 3000 O O . GLY A 1 396 ? -27.138 8.529 20.922 1.00 82.19 396 GLY A O 1
ATOM 3001 N N . GLY A 1 397 ? -26.700 6.448 20.217 1.00 77.25 397 GLY A N 1
ATOM 3002 C CA . GLY A 1 397 ? -27.285 5.760 21.379 1.00 77.25 397 GLY A CA 1
ATOM 3003 C C . GLY A 1 397 ? -28.797 5.512 21.319 1.00 77.25 397 GLY A C 1
ATOM 3004 O O . GLY A 1 397 ? -29.302 4.752 22.142 1.00 77.25 397 GLY A O 1
ATOM 3005 N N . ASP A 1 398 ? -29.493 6.076 20.329 1.00 74.94 398 ASP A N 1
ATOM 3006 C CA . ASP A 1 398 ? -30.928 5.844 20.088 1.00 74.94 398 ASP A CA 1
ATOM 3007 C C . ASP A 1 398 ? -31.203 4.580 19.247 1.00 74.94 398 ASP A C 1
ATOM 3009 O O . ASP A 1 398 ? -32.346 4.142 19.101 1.00 74.94 398 ASP A O 1
ATOM 3013 N N . GLU A 1 399 ? -30.152 3.979 18.686 1.00 79.44 399 GLU A N 1
ATOM 3014 C CA . GLU A 1 399 ? -30.219 2.767 17.870 1.00 79.44 399 GLU A CA 1
ATOM 3015 C C . GLU A 1 399 ? -29.845 1.498 18.650 1.00 79.44 399 GLU A C 1
ATOM 3017 O O . GLU A 1 399 ? -29.421 1.522 19.807 1.00 79.44 399 GLU A O 1
ATOM 3022 N N . GLN A 1 400 ? -29.998 0.346 17.992 1.00 88.19 400 GLN A N 1
ATOM 3023 C CA . GLN A 1 400 ? -29.581 -0.939 18.538 1.00 88.19 400 GLN A CA 1
ATOM 3024 C C . GLN A 1 400 ? -28.069 -0.936 18.860 1.00 88.19 400 GLN A C 1
ATOM 3026 O O . GLN A 1 400 ? -27.260 -0.709 17.954 1.00 88.19 400 GLN A O 1
ATOM 3031 N N . PRO A 1 401 ? -27.668 -1.264 20.106 1.00 93.44 401 PRO A N 1
ATOM 3032 C CA . PRO A 1 401 ? -26.263 -1.433 20.462 1.00 93.44 401 PRO A CA 1
ATOM 3033 C C . PRO A 1 401 ? -25.592 -2.526 19.625 1.00 93.44 401 PRO A C 1
ATOM 3035 O O . PRO A 1 401 ? -26.176 -3.589 19.401 1.00 93.44 401 PRO A O 1
ATOM 3038 N N . LEU A 1 402 ? -24.341 -2.303 19.225 1.00 95.56 402 LEU A N 1
ATOM 3039 C CA . LEU A 1 402 ? -23.527 -3.311 18.549 1.00 95.56 402 LEU A CA 1
ATOM 3040 C C . LEU A 1 402 ? -22.828 -4.169 19.602 1.00 95.56 402 LEU A C 1
ATOM 3042 O O . LEU A 1 402 ? -21.858 -3.723 20.217 1.00 95.56 402 LEU A O 1
ATOM 3046 N N . LEU A 1 403 ? -23.312 -5.392 19.834 1.00 95.25 403 LEU A N 1
ATOM 3047 C CA . LEU A 1 403 ? -22.667 -6.310 20.774 1.00 95.25 403 LEU A CA 1
ATOM 3048 C C . LEU A 1 403 ? -21.243 -6.631 20.304 1.00 95.25 403 LEU A C 1
ATOM 3050 O O . LEU A 1 403 ? -21.015 -6.905 19.124 1.00 95.25 403 LEU A O 1
ATOM 3054 N N . LEU A 1 404 ? -20.285 -6.687 21.235 1.00 94.12 404 LEU A N 1
ATOM 3055 C CA . LEU A 1 404 ? -18.909 -7.071 20.899 1.00 94.12 404 LEU A CA 1
ATOM 3056 C C . LEU A 1 404 ? -18.828 -8.502 20.349 1.00 94.12 404 LEU A C 1
ATOM 3058 O O . LEU A 1 404 ? -17.948 -8.793 19.545 1.00 94.12 404 LEU A O 1
ATOM 3062 N N . SER A 1 405 ? -19.759 -9.385 20.728 1.00 94.25 405 SER A N 1
ATOM 3063 C CA . SER A 1 405 ? -19.881 -10.730 20.153 1.00 94.25 405 SER A CA 1
ATOM 3064 C C . SER A 1 405 ? -20.242 -10.706 18.669 1.00 94.25 405 SER A C 1
ATOM 3066 O O . SER A 1 405 ? -19.695 -11.498 17.902 1.00 94.25 405 SER A O 1
ATOM 3068 N N . ASP A 1 406 ? -21.130 -9.796 18.268 1.00 95.75 406 ASP A N 1
ATOM 3069 C CA . ASP A 1 406 ? -21.595 -9.666 16.886 1.00 95.75 406 ASP A CA 1
ATOM 3070 C C . ASP A 1 406 ? -20.513 -9.011 16.028 1.00 95.75 406 ASP A C 1
ATOM 3072 O O . ASP A 1 406 ? -20.205 -9.499 14.941 1.00 95.75 406 ASP A O 1
ATOM 3076 N N . LEU A 1 407 ? -19.853 -7.978 16.565 1.00 96.44 407 LEU A N 1
ATOM 3077 C CA . LEU A 1 407 ? -18.674 -7.373 15.949 1.00 96.44 407 LEU A CA 1
ATOM 3078 C C . LEU A 1 407 ? -17.554 -8.403 15.750 1.00 96.44 407 LEU A C 1
ATOM 3080 O O . LEU A 1 407 ? -16.994 -8.507 14.661 1.00 96.44 407 LEU A O 1
ATOM 3084 N N . ALA A 1 408 ? -17.241 -9.199 16.776 1.00 94.44 408 ALA A N 1
ATOM 3085 C CA . ALA A 1 408 ? -16.249 -10.259 16.663 1.00 94.44 408 ALA A CA 1
ATOM 3086 C C . ALA A 1 408 ? -16.662 -11.299 15.614 1.00 94.44 408 ALA A C 1
ATOM 3088 O O . ALA A 1 408 ? -15.847 -11.682 14.782 1.00 94.44 408 ALA A O 1
ATOM 3089 N N . ALA A 1 409 ? -17.928 -11.724 15.590 1.00 94.81 409 ALA A N 1
ATOM 3090 C CA . ALA A 1 409 ? -18.428 -12.648 14.574 1.00 94.81 409 ALA A CA 1
ATOM 3091 C C . ALA A 1 409 ? -18.332 -12.077 13.147 1.00 94.81 409 ALA A C 1
ATOM 3093 O O . ALA A 1 409 ? -18.044 -12.830 12.218 1.00 94.81 409 ALA A O 1
ATOM 3094 N N . ALA A 1 410 ? -18.545 -10.772 12.963 1.00 95.12 410 ALA A N 1
ATOM 3095 C CA . ALA A 1 410 ? -18.338 -10.093 11.686 1.00 95.12 410 ALA A CA 1
ATOM 3096 C C . ALA A 1 410 ? -16.849 -10.056 11.301 1.00 95.12 410 ALA A C 1
ATOM 3098 O O . ALA A 1 410 ? -16.498 -10.452 10.193 1.00 95.12 410 ALA A O 1
ATOM 3099 N N . LEU A 1 411 ? -15.958 -9.690 12.228 1.00 93.75 411 LEU A N 1
ATOM 3100 C CA . LEU A 1 411 ? -14.509 -9.675 11.991 1.00 93.75 411 LEU A CA 1
ATOM 3101 C C . LEU A 1 411 ? -13.943 -11.064 11.661 1.00 93.75 411 LEU A C 1
ATOM 3103 O O . LEU A 1 411 ? -13.072 -11.167 10.803 1.00 93.75 411 LEU A O 1
ATOM 3107 N N . ARG A 1 412 ? -14.464 -12.144 12.260 1.00 92.25 412 ARG A N 1
ATOM 3108 C CA . ARG A 1 412 ? -14.063 -13.525 11.917 1.00 92.25 412 ARG A CA 1
ATOM 3109 C C . ARG A 1 412 ? -14.441 -13.952 10.500 1.00 92.25 412 ARG A C 1
ATOM 3111 O O . ARG A 1 412 ? -13.874 -14.910 9.985 1.00 92.25 412 ARG A O 1
ATOM 3118 N N . ARG A 1 413 ? -15.408 -13.276 9.870 1.00 93.56 413 ARG A N 1
ATOM 3119 C CA . ARG A 1 413 ? -15.756 -13.518 8.461 1.00 93.56 413 ARG A CA 1
ATOM 3120 C C . ARG A 1 413 ? -14.786 -12.846 7.495 1.00 93.56 413 ARG A C 1
ATOM 3122 O O . ARG A 1 413 ? -14.772 -13.223 6.328 1.00 93.56 413 ARG A O 1
ATOM 3129 N N . VAL A 1 414 ? -13.990 -11.880 7.956 1.00 93.56 414 VAL A N 1
ATOM 3130 C CA . VAL A 1 414 ? -12.961 -11.246 7.132 1.00 93.56 414 VAL A CA 1
ATOM 3131 C C . VAL A 1 414 ? -11.798 -12.234 6.960 1.00 93.56 414 VAL A C 1
ATOM 3133 O O . VAL A 1 414 ? -11.258 -12.696 7.968 1.00 93.56 414 VAL A O 1
ATOM 3136 N N . PRO A 1 415 ? -11.377 -12.558 5.720 1.00 91.75 415 PRO A N 1
ATOM 3137 C CA . PRO A 1 415 ? -10.280 -13.503 5.482 1.00 91.75 415 PRO A CA 1
ATOM 3138 C C . PRO A 1 415 ? -8.936 -13.079 6.090 1.00 91.75 415 PRO A C 1
ATOM 3140 O O . PRO A 1 415 ? -8.134 -13.946 6.441 1.00 91.75 415 PRO A O 1
ATOM 3143 N N . ALA A 1 416 ? -8.709 -11.767 6.220 1.00 88.81 416 ALA A N 1
ATOM 3144 C CA . ALA A 1 416 ? -7.515 -11.160 6.804 1.00 88.81 416 ALA A CA 1
ATOM 3145 C C . ALA A 1 416 ? -7.207 -11.731 8.195 1.00 88.81 416 ALA A C 1
ATOM 3147 O O . ALA A 1 416 ? -8.001 -11.619 9.138 1.00 88.81 416 ALA A O 1
ATOM 3148 N N . ARG A 1 417 ? -6.021 -12.330 8.333 1.00 82.75 417 ARG A N 1
ATOM 3149 C CA . ARG A 1 417 ? -5.600 -12.975 9.585 1.00 82.75 417 ARG A CA 1
ATOM 3150 C C . ARG A 1 417 ? -4.843 -12.050 10.527 1.00 82.75 417 ARG A C 1
ATOM 3152 O O . ARG A 1 417 ? -4.652 -12.420 11.685 1.00 82.75 417 ARG A O 1
ATOM 3159 N N . ARG A 1 418 ? -4.448 -10.859 10.063 1.00 87.69 418 ARG A N 1
ATOM 3160 C CA . ARG A 1 418 ? -3.857 -9.810 10.902 1.00 87.69 418 ARG A CA 1
ATOM 3161 C C . ARG A 1 418 ? -4.939 -8.832 11.341 1.00 87.69 418 ARG A C 1
ATOM 3163 O O . ARG A 1 418 ? -5.657 -8.295 10.497 1.00 87.69 418 ARG A O 1
ATOM 3170 N N . ARG A 1 419 ? -5.077 -8.603 12.650 1.00 90.00 419 ARG A N 1
ATOM 3171 C CA . ARG A 1 419 ? -6.155 -7.761 13.199 1.00 90.00 419 ARG A CA 1
ATOM 3172 C C . ARG A 1 419 ? -5.628 -6.696 14.146 1.00 90.00 419 ARG A C 1
ATOM 3174 O O . ARG A 1 419 ? -4.921 -7.006 15.099 1.00 90.00 419 ARG A O 1
ATOM 3181 N N . LEU A 1 420 ? -6.042 -5.454 13.925 1.00 91.00 420 LEU A N 1
ATOM 3182 C CA . LEU A 1 420 ? -5.917 -4.384 14.907 1.00 91.00 420 LEU A CA 1
ATOM 3183 C C . LEU A 1 420 ? -7.319 -3.914 15.282 1.00 91.00 420 LEU A C 1
ATOM 3185 O O . LEU A 1 420 ? -8.039 -3.378 14.445 1.00 91.00 420 LEU A O 1
ATOM 3189 N N . VAL A 1 421 ? -7.712 -4.127 16.532 1.00 94.00 421 VAL A N 1
ATOM 3190 C CA . VAL A 1 421 ? -9.006 -3.677 17.053 1.00 94.00 421 VAL A CA 1
ATOM 3191 C C . VAL A 1 421 ? -8.747 -2.633 18.126 1.00 94.00 421 VAL A C 1
ATOM 3193 O O . VAL A 1 421 ? -7.963 -2.875 19.038 1.00 94.00 421 VAL A O 1
ATOM 3196 N N . VAL A 1 422 ? -9.376 -1.468 18.020 1.00 93.88 422 VAL A N 1
ATOM 3197 C CA . VAL A 1 422 ? -9.170 -0.345 18.937 1.00 93.88 422 VAL A CA 1
ATOM 3198 C C . VAL A 1 422 ? -10.514 0.167 19.432 1.00 93.88 422 VAL A C 1
ATOM 3200 O O . VAL A 1 422 ? -11.380 0.529 18.635 1.00 93.88 422 VAL A O 1
ATOM 3203 N N . PHE A 1 423 ? -10.671 0.225 20.752 1.00 92.75 423 PHE A N 1
ATOM 3204 C CA . PHE A 1 423 ? -11.823 0.823 21.418 1.00 92.75 423 PHE A CA 1
ATOM 3205 C C . PHE A 1 423 ? -11.367 1.999 22.288 1.00 92.75 423 PHE A C 1
ATOM 3207 O O . PHE A 1 423 ? -10.834 1.795 23.381 1.00 92.75 423 PHE A O 1
ATOM 3214 N N . ASP A 1 424 ? -11.618 3.223 21.823 1.00 90.88 424 ASP A N 1
ATOM 3215 C CA . ASP A 1 424 ? -11.559 4.446 22.633 1.00 90.88 424 ASP A CA 1
ATOM 3216 C C . ASP A 1 424 ? -12.949 4.762 23.211 1.00 90.88 424 ASP A C 1
ATOM 3218 O O . ASP A 1 424 ? -13.624 5.738 22.862 1.00 90.88 424 ASP A O 1
ATOM 3222 N N . ALA A 1 425 ? -13.404 3.835 24.054 1.00 87.69 425 ALA A N 1
ATOM 3223 C CA . ALA A 1 425 ? -14.697 3.837 24.721 1.00 87.69 425 ALA A CA 1
ATOM 3224 C C . ALA A 1 425 ? -14.565 3.219 26.119 1.00 87.69 425 ALA A C 1
ATOM 3226 O O . ALA A 1 425 ? -13.677 2.401 26.359 1.00 87.69 425 ALA A O 1
ATOM 3227 N N . ASP A 1 426 ? -15.475 3.569 27.029 1.00 82.69 426 ASP A N 1
ATOM 3228 C CA . ASP A 1 426 ? -15.589 2.951 28.351 1.00 82.69 426 ASP A CA 1
ATOM 3229 C C . ASP A 1 426 ? -16.866 2.103 28.442 1.00 82.69 426 ASP A C 1
ATOM 3231 O O . ASP A 1 426 ? -17.886 2.387 27.823 1.00 82.69 426 ASP A O 1
ATOM 3235 N N . PHE A 1 427 ? -16.820 1.045 29.240 1.00 84.88 427 PHE A N 1
ATOM 3236 C CA . PHE A 1 427 ? -17.949 0.153 29.509 1.00 84.88 427 PHE A CA 1
ATOM 3237 C C . PHE A 1 427 ? -18.460 0.276 30.955 1.00 84.88 427 PHE A C 1
ATOM 3239 O O . PHE A 1 427 ? -19.337 -0.471 31.396 1.00 84.88 427 PHE A O 1
ATOM 3246 N N . GLN A 1 428 ? -17.897 1.208 31.720 1.00 79.12 428 GLN A N 1
ATOM 3247 C CA . GLN A 1 428 ? -18.404 1.661 33.012 1.00 79.12 428 GLN A CA 1
ATOM 3248 C C . GLN A 1 428 ? -19.161 2.981 32.854 1.00 79.12 428 GLN A C 1
ATOM 3250 O O . GLN A 1 428 ? -19.117 3.601 31.799 1.00 79.12 428 GLN A O 1
ATOM 3255 N N . ALA A 1 429 ? -19.854 3.429 33.903 1.00 74.56 429 ALA A N 1
ATOM 3256 C CA . ALA A 1 429 ? -20.405 4.785 33.914 1.00 74.56 429 ALA A CA 1
ATOM 3257 C C . ALA A 1 429 ? -19.284 5.836 33.828 1.00 74.56 429 ALA A C 1
ATOM 3259 O O . ALA A 1 429 ? -18.396 5.855 34.682 1.00 74.56 429 ALA A O 1
ATOM 3260 N N . GLY A 1 430 ? -19.379 6.742 32.857 1.00 73.56 430 GLY A N 1
ATOM 3261 C CA . GLY A 1 430 ? -18.455 7.862 32.682 1.00 73.56 430 GLY A CA 1
ATOM 3262 C C . GLY A 1 430 ? -18.678 8.586 31.354 1.00 73.56 430 GLY A C 1
ATOM 3263 O O . GLY A 1 430 ? -19.609 8.262 30.622 1.00 73.56 430 GLY A O 1
ATOM 3264 N N . ALA A 1 431 ? -17.785 9.522 31.028 1.00 72.25 431 ALA A N 1
ATOM 3265 C CA . ALA A 1 431 ? -17.813 10.337 29.805 1.00 72.25 431 ALA A CA 1
ATOM 3266 C C . ALA A 1 431 ? -18.076 9.526 28.520 1.00 72.25 431 ALA A C 1
ATOM 3268 O O . ALA A 1 431 ? -18.887 9.879 27.662 1.00 72.25 431 ALA A O 1
ATOM 3269 N N . ARG A 1 432 ? -17.386 8.386 28.417 1.00 81.12 432 ARG A N 1
ATOM 3270 C CA . ARG A 1 432 ? -17.408 7.493 27.256 1.00 81.12 432 ARG A CA 1
ATOM 3271 C C . ARG A 1 432 ? -18.078 6.151 27.545 1.00 81.12 432 ARG A C 1
ATOM 3273 O O . ARG A 1 432 ? -17.810 5.187 26.834 1.00 81.12 432 ARG A O 1
ATOM 3280 N N . GLY A 1 433 ? -18.932 6.049 28.569 1.00 83.19 433 GLY A N 1
ATOM 3281 C CA . GLY A 1 433 ? -19.516 4.759 28.931 1.00 83.19 433 GLY A CA 1
ATOM 3282 C C . GLY A 1 433 ? -20.832 4.789 29.701 1.00 83.19 433 GLY A C 1
ATOM 3283 O O . GLY A 1 433 ? -21.110 5.661 30.524 1.00 83.19 433 GLY A O 1
ATOM 3284 N N . VAL A 1 434 ? -21.643 3.767 29.437 1.00 80.94 434 VAL A N 1
ATOM 3285 C CA . VAL A 1 434 ? -22.933 3.508 30.072 1.00 80.94 434 VAL A CA 1
ATOM 3286 C C . VAL A 1 434 ? -22.864 2.149 30.760 1.00 80.94 434 VAL A C 1
ATOM 3288 O O . VAL A 1 434 ? -22.686 1.112 30.124 1.00 80.94 434 VAL A O 1
ATOM 3291 N N . GLY A 1 435 ? -23.017 2.113 32.080 1.00 81.38 435 GLY A N 1
ATOM 3292 C CA . GLY A 1 435 ? -22.983 0.852 32.812 1.00 81.38 435 GLY A CA 1
ATOM 3293 C C . GLY A 1 435 ? -22.854 1.032 34.322 1.00 81.38 435 GLY A C 1
ATOM 3294 O O . GLY A 1 435 ? -22.906 2.148 34.833 1.00 81.38 435 GLY A O 1
ATOM 3295 N N . PRO A 1 436 ? -22.670 -0.063 35.075 1.00 74.44 436 PRO A N 1
ATOM 3296 C CA . PRO A 1 436 ? -22.353 0.021 36.494 1.00 74.44 436 PRO A CA 1
ATOM 3297 C C . PRO A 1 436 ? -21.032 0.770 36.726 1.00 74.44 436 PRO A C 1
ATOM 3299 O O . PRO A 1 436 ? -20.103 0.644 35.929 1.00 74.44 436 PRO A O 1
ATOM 3302 N N . ARG A 1 437 ? -20.927 1.482 37.856 1.00 73.06 437 ARG A N 1
ATOM 3303 C CA . ARG A 1 437 ? -19.686 2.143 38.314 1.00 73.06 437 ARG A CA 1
ATOM 3304 C C . ARG A 1 437 ? -18.616 1.166 38.817 1.00 73.06 437 ARG A C 1
ATOM 3306 O O . ARG A 1 437 ? -17.499 1.579 39.095 1.00 73.06 437 ARG A O 1
ATOM 3313 N N . SER A 1 438 ? -18.962 -0.107 39.014 1.00 70.06 438 SER A N 1
ATOM 3314 C CA . SER A 1 438 ? -17.989 -1.126 39.406 1.00 70.06 438 SER A CA 1
ATOM 3315 C C . SER A 1 438 ? -17.016 -1.398 38.263 1.00 70.06 438 SER A C 1
ATOM 3317 O O . SER A 1 438 ? -17.416 -1.401 37.100 1.00 70.06 438 SER A O 1
ATOM 3319 N N . GLY A 1 439 ? -15.760 -1.701 38.593 1.00 63.97 439 GLY A N 1
ATOM 3320 C CA . GLY A 1 439 ? -14.759 -2.081 37.596 1.00 63.97 439 GLY A CA 1
ATOM 3321 C C . GLY A 1 439 ? -15.193 -3.270 36.720 1.00 63.97 439 GLY A C 1
ATOM 3322 O O . GLY A 1 439 ? -16.173 -3.965 37.033 1.00 63.97 439 GLY A O 1
ATOM 3323 N N . PRO A 1 440 ? -14.502 -3.525 35.596 1.00 65.25 440 PRO A N 1
ATOM 3324 C CA . PRO A 1 440 ? -14.728 -4.731 34.809 1.00 65.25 440 PRO A CA 1
ATOM 3325 C C . PRO A 1 440 ? -14.499 -5.986 35.673 1.00 65.25 440 PRO A C 1
ATOM 3327 O O . PRO A 1 440 ? -13.670 -5.959 36.588 1.00 65.25 440 PRO A O 1
ATOM 3330 N N . PRO A 1 441 ? -15.226 -7.088 35.417 1.00 69.00 441 PRO A N 1
ATOM 3331 C CA . PRO A 1 441 ? -14.999 -8.340 36.130 1.00 69.00 441 PRO A CA 1
ATOM 3332 C C . PRO A 1 441 ? -13.566 -8.854 35.913 1.00 69.00 441 PRO A C 1
ATOM 3334 O O . PRO A 1 441 ? -12.939 -8.595 34.882 1.00 69.00 441 PRO A O 1
ATOM 3337 N N . ALA A 1 442 ? -13.038 -9.594 36.893 1.00 71.62 442 ALA A N 1
ATOM 3338 C CA . ALA A 1 442 ? -11.722 -10.219 36.781 1.00 71.62 442 ALA A CA 1
ATOM 3339 C C . ALA A 1 442 ? -11.662 -11.132 35.540 1.00 71.62 442 ALA A C 1
ATOM 3341 O O . ALA A 1 442 ? -12.607 -11.868 35.268 1.00 71.62 442 ALA A O 1
ATOM 3342 N N . GLY A 1 443 ? -10.564 -11.068 34.778 1.00 75.06 443 GLY A N 1
ATOM 3343 C CA . GLY A 1 443 ? -10.387 -11.849 33.544 1.00 75.06 443 GLY A CA 1
ATOM 3344 C C . GLY A 1 443 ? -11.053 -11.261 32.292 1.00 75.06 443 GLY A C 1
ATOM 3345 O O . GLY A 1 443 ? -10.834 -11.779 31.202 1.00 75.06 443 GLY A O 1
ATOM 3346 N N . TRP A 1 444 ? -11.794 -10.152 32.407 1.00 79.25 444 TRP A N 1
ATOM 3347 C CA . TRP A 1 444 ? -12.418 -9.482 31.259 1.00 79.25 444 TRP A CA 1
ATOM 3348 C C . TRP A 1 444 ? -11.447 -9.150 30.101 1.00 79.25 444 TRP A C 1
ATOM 3350 O O . TRP A 1 444 ? -11.797 -9.428 28.953 1.00 79.25 444 TRP A O 1
ATOM 3360 N N . PRO A 1 445 ? -10.233 -8.602 30.347 1.00 80.88 445 PRO A N 1
ATOM 3361 C CA . PRO A 1 445 ? -9.284 -8.329 29.265 1.00 80.88 445 PRO A CA 1
ATOM 3362 C C . PRO A 1 445 ? -8.915 -9.586 28.470 1.00 80.88 445 PRO A C 1
ATOM 3364 O O . PRO A 1 445 ? -8.870 -9.555 27.247 1.00 80.88 445 PRO A O 1
ATOM 3367 N N . GLU A 1 446 ? -8.718 -10.710 29.157 1.00 83.31 446 GLU A N 1
ATOM 3368 C CA . GLU A 1 446 ? -8.359 -11.973 28.515 1.00 83.31 446 GLU A CA 1
ATOM 3369 C C . GLU A 1 446 ? -9.520 -12.532 27.685 1.00 83.31 446 GLU A C 1
ATOM 3371 O O . GLU A 1 446 ? -9.323 -12.933 26.542 1.00 83.31 446 GLU A O 1
ATOM 3376 N N . ALA A 1 447 ? -10.751 -12.443 28.201 1.00 86.31 447 ALA A N 1
ATOM 3377 C CA . ALA A 1 447 ? -11.949 -12.819 27.453 1.00 86.31 447 ALA A CA 1
ATOM 3378 C C . ALA A 1 447 ? -12.118 -11.985 26.171 1.00 86.31 447 ALA A C 1
ATOM 3380 O O . ALA A 1 447 ? -12.519 -12.506 25.133 1.00 86.31 447 ALA A O 1
ATOM 3381 N N . LEU A 1 448 ? -11.784 -10.691 26.216 1.00 87.81 448 LEU A N 1
ATOM 3382 C CA . LEU A 1 448 ? -11.776 -9.836 25.031 1.00 87.81 448 LEU A CA 1
ATOM 3383 C C . LEU A 1 448 ? -10.678 -10.215 24.033 1.00 87.81 448 LEU A C 1
ATOM 3385 O O . LEU A 1 448 ? -10.936 -10.254 22.828 1.00 87.81 448 LEU A O 1
ATOM 3389 N N . ARG A 1 449 ? -9.469 -10.508 24.524 1.00 88.56 449 ARG A N 1
ATOM 3390 C CA . ARG A 1 449 ? -8.356 -10.985 23.695 1.00 88.56 449 ARG A CA 1
ATOM 3391 C C . ARG A 1 449 ? -8.762 -12.250 22.943 1.00 88.56 449 ARG A C 1
ATOM 3393 O O . ARG A 1 449 ? -8.626 -12.305 21.725 1.00 88.56 449 ARG A O 1
ATOM 3400 N N . GLU A 1 450 ? -9.318 -13.232 23.648 1.00 88.56 450 GLU A N 1
ATOM 3401 C CA . GLU A 1 450 ? -9.837 -14.465 23.050 1.00 88.56 450 GLU A CA 1
ATOM 3402 C C . GLU A 1 450 ? -10.966 -14.179 22.051 1.00 88.56 450 GLU A C 1
ATOM 3404 O O . GLU A 1 450 ? -10.963 -14.709 20.941 1.00 88.56 450 GLU A O 1
ATOM 3409 N N . LEU A 1 451 ? -11.906 -13.295 22.395 1.00 90.31 451 LEU A N 1
ATOM 3410 C CA . LEU A 1 451 ? -13.046 -12.988 21.536 1.00 90.31 451 LEU A CA 1
ATOM 3411 C C . LEU A 1 451 ? -12.616 -12.444 20.164 1.00 90.31 451 LEU A C 1
ATOM 3413 O O . LEU A 1 451 ? -13.182 -12.866 19.151 1.00 90.31 451 LEU A O 1
ATOM 3417 N N . PHE A 1 452 ? -11.635 -11.540 20.122 1.00 90.56 452 PHE A N 1
ATOM 3418 C CA . PHE A 1 452 ? -11.224 -10.854 18.891 1.00 90.56 452 PHE A CA 1
ATOM 3419 C C . PHE A 1 452 ? -10.043 -11.503 18.161 1.00 90.56 452 PHE A C 1
ATOM 3421 O O . PHE A 1 452 ? -9.947 -11.373 16.936 1.00 90.56 452 PHE A O 1
ATOM 3428 N N . LEU A 1 453 ? -9.154 -12.192 18.883 1.00 87.88 453 LEU A N 1
ATOM 3429 C CA . LEU A 1 453 ? -7.868 -12.640 18.345 1.00 87.88 453 LEU A CA 1
ATOM 3430 C C . LEU A 1 453 ? -7.689 -14.166 18.311 1.00 87.88 453 LEU A C 1
ATOM 3432 O O . LEU A 1 453 ? -6.686 -14.614 17.770 1.00 87.88 453 LEU A O 1
ATOM 3436 N N . ALA A 1 454 ? -8.617 -14.981 18.835 1.00 85.62 454 ALA A N 1
ATOM 3437 C CA . ALA A 1 454 ? -8.421 -16.440 18.915 1.00 85.62 454 ALA A CA 1
ATOM 3438 C C . ALA A 1 454 ? -8.145 -17.133 17.565 1.00 85.62 454 ALA A C 1
ATOM 3440 O O . ALA A 1 454 ? -7.450 -18.145 17.531 1.00 85.62 454 ALA A O 1
ATOM 3441 N N . ASP A 1 455 ? -8.689 -16.611 16.466 1.00 83.31 455 ASP A N 1
ATOM 3442 C CA . ASP A 1 455 ? -8.514 -17.122 15.101 1.00 83.31 455 ASP A CA 1
ATOM 3443 C C . ASP A 1 455 ? -7.602 -16.240 14.225 1.00 83.31 455 ASP A C 1
ATOM 3445 O O . ASP A 1 455 ? -7.424 -16.522 13.039 1.00 83.31 455 ASP A O 1
ATOM 3449 N N . ALA A 1 456 ? -7.015 -15.183 14.793 1.00 80.50 456 ALA A N 1
ATOM 3450 C CA . ALA A 1 456 ? -6.034 -14.352 14.105 1.00 80.50 456 ALA A CA 1
ATOM 3451 C C . ALA A 1 456 ? -4.644 -15.013 14.137 1.00 80.50 456 ALA A C 1
ATOM 3453 O O . ALA A 1 456 ? -4.279 -15.690 15.097 1.00 80.50 456 ALA A O 1
ATOM 3454 N N . SER A 1 457 ? -3.853 -14.818 13.079 1.00 75.69 457 SER A N 1
ATOM 3455 C CA . SER A 1 457 ? -2.452 -15.265 13.045 1.00 75.69 457 SER A CA 1
ATOM 3456 C C . SER A 1 457 ? -1.507 -14.268 13.713 1.00 75.69 457 SER A C 1
ATOM 3458 O O . SER A 1 457 ? -0.424 -14.656 14.135 1.00 75.69 457 SER A O 1
ATOM 3460 N N . ALA A 1 458 ? -1.923 -13.002 13.754 1.00 74.00 458 ALA A N 1
ATOM 3461 C CA . ALA A 1 458 ? -1.197 -11.850 14.266 1.00 74.00 458 ALA A CA 1
ATOM 3462 C C . ALA A 1 458 ? -2.213 -10.786 14.687 1.00 74.00 458 ALA A C 1
ATOM 3464 O O . ALA A 1 458 ? -3.270 -10.658 14.056 1.00 74.00 458 ALA A O 1
ATOM 3465 N N . GLY A 1 459 ? -1.917 -9.988 15.706 1.00 78.75 459 GLY A N 1
ATOM 3466 C CA . GLY A 1 459 ? -2.794 -8.863 16.013 1.00 78.75 459 GLY A CA 1
ATOM 3467 C C . GLY A 1 459 ? -2.785 -8.375 17.444 1.00 78.75 459 GLY A C 1
ATOM 3468 O O . GLY A 1 459 ? -2.258 -9.015 18.357 1.00 78.75 459 GLY A O 1
ATOM 3469 N N . ALA A 1 460 ? -3.444 -7.235 17.624 1.00 82.25 460 ALA A N 1
ATOM 3470 C CA . ALA A 1 460 ? -3.652 -6.621 18.918 1.00 82.25 460 ALA A CA 1
ATOM 3471 C C . ALA A 1 460 ? -5.060 -6.053 19.064 1.00 82.25 460 ALA A C 1
ATOM 3473 O O . ALA A 1 460 ? -5.685 -5.571 18.118 1.00 82.25 460 ALA A O 1
ATOM 3474 N N . LEU A 1 461 ? -5.521 -6.082 20.304 1.00 83.44 461 LEU A N 1
ATOM 3475 C CA . LEU A 1 461 ? -6.688 -5.378 20.781 1.00 83.44 461 LEU A CA 1
ATOM 3476 C C . LEU A 1 461 ? -6.215 -4.285 21.742 1.00 83.44 461 LEU A C 1
ATOM 3478 O O . LEU A 1 461 ? -5.578 -4.579 22.751 1.00 83.44 461 LEU A O 1
ATOM 3482 N N . VAL A 1 462 ? -6.542 -3.034 21.438 1.00 81.69 462 VAL A N 1
ATOM 3483 C CA . VAL A 1 462 ? -6.281 -1.880 22.297 1.00 81.69 462 VAL A CA 1
ATOM 3484 C C . VAL A 1 462 ? -7.607 -1.399 22.863 1.00 81.69 462 VAL A C 1
ATOM 3486 O O . VAL A 1 462 ? -8.534 -1.091 22.119 1.00 81.69 462 VAL A O 1
ATOM 3489 N N . VAL A 1 463 ? -7.711 -1.329 24.185 1.00 81.06 463 VAL A N 1
ATOM 3490 C CA . VAL A 1 463 ? -8.920 -0.857 24.866 1.00 81.06 463 VAL A CA 1
ATOM 3491 C C . VAL A 1 463 ? -8.544 0.232 25.853 1.00 81.06 463 VAL A C 1
ATOM 3493 O O . VAL A 1 463 ? -7.697 0.027 26.726 1.00 81.06 463 VAL A O 1
ATOM 3496 N N . ALA A 1 464 ? -9.200 1.383 25.747 1.00 75.25 464 ALA A N 1
ATOM 3497 C CA . ALA A 1 464 ? -9.212 2.370 26.811 1.00 75.25 464 ALA A CA 1
ATOM 3498 C C . ALA A 1 464 ? -9.963 1.781 28.010 1.00 75.25 464 ALA A C 1
ATOM 3500 O O . ALA A 1 464 ? -11.159 1.518 27.934 1.00 75.25 464 ALA A O 1
ATOM 3501 N N . THR A 1 465 ? -9.291 1.578 29.142 1.00 64.38 465 THR A N 1
ATOM 3502 C CA . THR A 1 465 ? -10.000 1.309 30.399 1.00 64.38 465 THR A CA 1
ATOM 3503 C C . THR A 1 465 ? -9.850 2.525 31.296 1.00 64.38 465 THR A C 1
ATOM 3505 O O . THR A 1 465 ? -8.734 2.934 31.614 1.00 64.38 465 THR A O 1
ATOM 3508 N N . SER A 1 466 ? -10.964 3.152 31.670 1.00 60.94 466 SER A N 1
ATOM 3509 C CA . SER A 1 466 ? -10.952 4.263 32.618 1.00 60.94 466 SER A CA 1
ATOM 3510 C C . SER A 1 466 ? -11.593 3.840 33.939 1.00 60.94 466 SER A C 1
ATOM 3512 O O . SER A 1 466 ? -12.479 2.984 33.991 1.00 60.94 466 SER A O 1
ATOM 3514 N N . LEU A 1 467 ? -11.110 4.430 35.029 1.00 49.84 467 LEU A N 1
ATOM 3515 C CA . LEU A 1 467 ? -11.911 4.655 36.224 1.00 49.84 467 LEU A CA 1
ATOM 3516 C C . LEU A 1 467 ? -12.327 6.128 36.163 1.00 49.84 467 LEU A C 1
ATOM 3518 O O . LEU A 1 467 ? -11.703 6.971 36.793 1.00 49.84 467 LEU A O 1
ATOM 3522 N N . ALA A 1 468 ? -13.337 6.428 35.346 1.00 49.47 468 ALA A N 1
ATOM 3523 C CA . ALA A 1 468 ? -13.964 7.741 35.219 1.00 49.47 468 ALA A CA 1
ATOM 3524 C C . ALA A 1 468 ? -12.986 8.905 34.955 1.00 49.47 468 ALA A C 1
ATOM 3526 O O . ALA A 1 468 ? -12.850 9.775 35.809 1.00 49.47 468 ALA A O 1
ATOM 3527 N N . ALA A 1 469 ? -12.328 8.953 33.794 1.00 48.59 469 ALA A N 1
ATOM 3528 C CA . ALA A 1 469 ? -11.671 10.196 33.365 1.00 48.59 469 ALA A CA 1
ATOM 3529 C C . ALA A 1 469 ? -12.723 11.316 33.197 1.00 48.59 469 ALA A C 1
ATOM 3531 O O . ALA A 1 469 ? -13.795 11.061 32.641 1.00 48.59 469 ALA A O 1
ATOM 3532 N N . ASP A 1 470 ? -12.435 12.520 33.698 1.00 54.91 470 ASP A N 1
ATOM 3533 C CA . ASP A 1 470 ? -13.352 13.664 33.622 1.00 54.91 470 ASP A CA 1
ATOM 3534 C C . ASP A 1 470 ? -13.395 14.253 32.191 1.00 54.91 470 ASP A C 1
ATOM 3536 O O . ASP A 1 470 ? -12.384 14.291 31.485 1.00 54.91 470 ASP A O 1
ATOM 3540 N N . GLU A 1 471 ? -14.582 14.694 31.750 1.00 54.00 471 GLU A N 1
ATOM 3541 C CA . GLU A 1 471 ? -14.844 15.207 30.388 1.00 54.00 471 GLU A CA 1
ATOM 3542 C C . GLU A 1 471 ? -14.026 16.465 30.046 1.00 54.00 471 GLU A C 1
ATOM 3544 O O . GLU A 1 471 ? -13.617 16.642 28.898 1.00 54.00 471 GLU A O 1
ATOM 3549 N N . GLU A 1 472 ? -13.739 17.313 31.039 1.00 50.69 472 GLU A N 1
ATOM 3550 C CA . GLU A 1 472 ? -13.025 18.587 30.860 1.00 50.69 472 GLU A CA 1
ATOM 3551 C C . GLU A 1 472 ? -11.591 18.404 30.347 1.00 50.69 472 GLU A C 1
ATOM 3553 O O . GLU A 1 472 ? -11.158 19.135 29.459 1.00 50.69 472 GLU A O 1
ATOM 3558 N N . ALA A 1 473 ? -10.875 17.376 30.807 1.00 53.12 473 ALA A N 1
ATOM 3559 C CA . ALA A 1 473 ? -9.509 17.125 30.353 1.00 53.12 473 ALA A CA 1
ATOM 3560 C C . ALA A 1 473 ? -9.430 16.543 28.927 1.00 53.12 473 ALA A C 1
ATOM 3562 O O . ALA A 1 473 ? -8.397 16.655 28.268 1.00 53.12 473 ALA A O 1
ATOM 3563 N N . GLN A 1 474 ? -10.513 15.925 28.438 1.00 55.72 474 GLN A N 1
ATOM 3564 C CA . GLN A 1 474 ? -10.614 15.442 27.053 1.00 55.72 474 GLN A CA 1
ATOM 3565 C C . GLN A 1 474 ? -10.994 16.573 26.086 1.00 55.72 474 GLN A C 1
ATOM 3567 O O . GLN A 1 474 ? -10.563 16.563 24.934 1.00 55.72 474 GLN A O 1
ATOM 3572 N N . ALA A 1 475 ? -11.759 17.566 26.550 1.00 51.69 475 ALA A N 1
ATOM 3573 C CA . ALA A 1 475 ? -12.195 18.699 25.737 1.00 51.69 475 ALA A CA 1
ATOM 3574 C C . ALA A 1 475 ? -11.039 19.642 25.346 1.00 51.69 475 ALA A C 1
ATOM 3576 O O . ALA A 1 475 ? -10.957 20.051 24.188 1.00 51.69 475 ALA A O 1
ATOM 3577 N N . ASP A 1 476 ? -10.106 19.925 26.264 1.00 52.25 476 ASP A N 1
ATOM 3578 C CA . ASP A 1 476 ? -8.959 20.818 26.008 1.00 52.25 476 ASP A CA 1
ATOM 3579 C C . ASP A 1 476 ? -7.948 20.247 24.995 1.00 52.25 476 ASP A C 1
ATOM 3581 O O . ASP A 1 476 ? -7.199 20.991 24.357 1.00 52.25 476 ASP A O 1
ATOM 3585 N N . ALA A 1 477 ? -7.917 18.923 24.819 1.00 52.75 477 ALA A N 1
ATOM 3586 C CA . ALA A 1 477 ? -6.980 18.249 23.924 1.00 52.75 477 ALA A CA 1
ATOM 3587 C C . ALA A 1 477 ? -7.480 18.128 22.473 1.00 52.75 477 ALA A C 1
ATOM 3589 O O . ALA A 1 477 ? -6.696 17.730 21.609 1.00 52.75 477 ALA A O 1
ATOM 3590 N N . GLY A 1 478 ? -8.763 18.411 22.205 1.00 62.44 478 GLY A N 1
ATOM 3591 C CA . GLY A 1 478 ? -9.416 18.192 20.904 1.00 62.44 478 GLY A CA 1
ATOM 3592 C C . GLY A 1 478 ? -9.607 16.717 20.511 1.00 62.44 478 GLY A C 1
ATOM 3593 O O . GLY A 1 478 ? -10.315 16.438 19.547 1.00 62.44 478 GLY A O 1
ATOM 3594 N N . HIS A 1 479 ? -9.017 15.791 21.275 1.00 67.00 479 HIS A N 1
ATOM 3595 C CA . HIS A 1 479 ? -8.998 14.348 21.050 1.00 67.00 479 HIS A CA 1
ATOM 3596 C C . HIS A 1 479 ? -9.051 13.574 22.376 1.00 67.00 479 HIS A C 1
ATOM 3598 O O . HIS A 1 479 ? -8.544 14.039 23.401 1.00 67.00 479 HIS A O 1
ATOM 3604 N N . GLY A 1 480 ? -9.576 12.349 22.347 1.00 76.81 480 GLY A N 1
ATOM 3605 C CA . GLY A 1 480 ? -9.419 11.366 23.412 1.00 76.81 480 GLY A CA 1
ATOM 3606 C C . GLY A 1 480 ? -7.940 11.058 23.671 1.00 76.81 480 GLY A C 1
ATOM 3607 O O . GLY A 1 480 ? -7.138 10.910 22.745 1.00 76.81 480 GLY A O 1
ATOM 3608 N N . LEU A 1 481 ? -7.556 10.954 24.948 1.00 82.19 481 LEU A N 1
ATOM 3609 C CA . LEU A 1 481 ? -6.157 10.750 25.354 1.00 82.19 481 LEU A CA 1
ATOM 3610 C C . LEU A 1 481 ? -5.544 9.471 24.774 1.00 82.19 481 LEU A C 1
ATOM 3612 O O . LEU A 1 481 ? -4.377 9.485 24.378 1.00 82.19 481 LEU A O 1
ATOM 3616 N N . LEU A 1 482 ? -6.322 8.383 24.691 1.00 86.94 482 LEU A N 1
ATOM 3617 C CA . LEU A 1 482 ? -5.874 7.159 24.027 1.00 86.94 482 LEU A CA 1
ATOM 3618 C C . LEU A 1 482 ? -5.582 7.440 22.554 1.00 86.94 482 LEU A C 1
ATOM 3620 O O . LEU A 1 482 ? -4.486 7.134 22.094 1.00 86.94 482 LEU A O 1
ATOM 3624 N N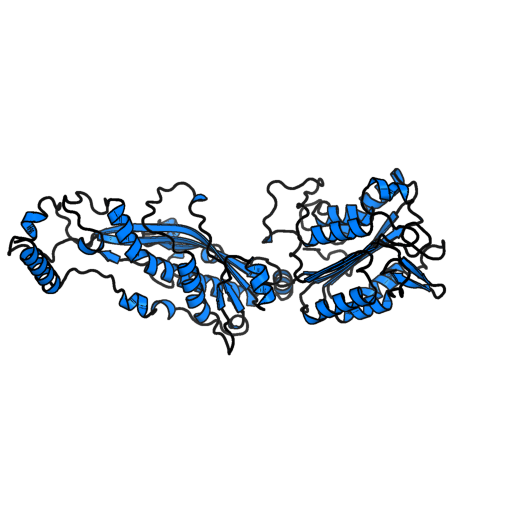 . THR A 1 483 ? -6.536 8.022 21.827 1.00 89.75 483 THR A N 1
ATOM 3625 C CA . THR A 1 483 ? -6.393 8.267 20.388 1.00 89.75 483 THR A CA 1
ATOM 3626 C C . THR A 1 483 ? -5.210 9.167 20.069 1.00 89.75 483 THR A C 1
ATOM 3628 O O . THR A 1 483 ? -4.413 8.823 19.198 1.00 89.75 483 THR A O 1
ATOM 3631 N N . ARG A 1 484 ? -5.019 10.255 20.822 1.00 88.19 484 ARG A N 1
ATOM 3632 C CA . ARG A 1 484 ? -3.870 11.156 20.661 1.00 88.19 484 ARG A CA 1
ATOM 3633 C C . ARG A 1 484 ? -2.537 10.405 20.703 1.00 88.19 484 ARG A C 1
ATOM 3635 O O . ARG A 1 484 ? -1.742 10.500 19.769 1.00 88.19 484 ARG A O 1
ATOM 3642 N N . TYR A 1 485 ? -2.285 9.666 21.783 1.00 90.06 485 TYR A N 1
ATOM 3643 C CA . TYR A 1 485 ? -1.006 8.975 21.964 1.00 90.06 485 TYR A CA 1
ATOM 3644 C C . TYR A 1 485 ? -0.895 7.705 21.121 1.00 90.06 485 TYR A C 1
ATOM 3646 O O . TYR A 1 485 ? 0.211 7.312 20.760 1.00 90.06 485 TYR A O 1
ATOM 3654 N N . LEU A 1 486 ? -2.014 7.086 20.746 1.00 91.38 486 LEU A N 1
ATOM 3655 C CA . LEU A 1 486 ? -2.020 6.009 19.764 1.00 91.38 486 LEU A CA 1
ATOM 3656 C C . LEU A 1 486 ? -1.569 6.532 18.400 1.00 91.38 486 LEU A C 1
ATOM 3658 O O . LEU A 1 486 ? -0.685 5.934 17.796 1.00 91.38 486 LEU A O 1
ATOM 3662 N N . VAL A 1 487 ? -2.103 7.667 17.943 1.00 91.44 487 VAL A N 1
ATOM 3663 C CA . VAL A 1 487 ? -1.689 8.276 16.674 1.00 91.44 487 VAL A CA 1
ATOM 3664 C C . VAL A 1 487 ? -0.214 8.684 16.706 1.00 91.44 487 VAL A C 1
ATOM 3666 O O . VAL A 1 487 ? 0.529 8.310 15.802 1.00 91.44 487 VAL A O 1
ATOM 3669 N N . GLU A 1 488 ? 0.242 9.359 17.768 1.00 90.88 488 GLU A N 1
ATOM 3670 C CA . GLU A 1 488 ? 1.654 9.750 17.944 1.00 90.88 488 GLU A CA 1
ATOM 3671 C C . GLU A 1 488 ? 2.588 8.521 17.968 1.00 90.88 488 GLU A C 1
ATOM 3673 O O . GLU A 1 488 ? 3.606 8.474 17.270 1.00 90.88 488 GLU A O 1
ATOM 3678 N N . GLY A 1 489 ? 2.215 7.484 18.726 1.00 90.88 489 GLY A N 1
ATOM 3679 C CA . GLY A 1 489 ? 2.983 6.249 18.858 1.00 90.88 489 GLY A CA 1
ATOM 3680 C C . GLY A 1 489 ? 3.101 5.483 17.539 1.00 90.88 489 GLY A C 1
ATOM 3681 O O . GLY A 1 489 ? 4.208 5.130 17.127 1.00 90.88 489 GLY A O 1
ATOM 3682 N N . LEU A 1 490 ? 1.979 5.283 16.839 1.00 89.44 490 LEU A N 1
ATOM 3683 C CA . LEU A 1 490 ? 1.936 4.606 15.539 1.00 89.44 490 LEU A CA 1
ATOM 3684 C C . LEU A 1 490 ? 2.643 5.420 14.439 1.00 89.44 490 LEU A C 1
ATOM 3686 O O . LEU A 1 490 ? 3.224 4.827 13.527 1.00 89.44 490 LEU A O 1
ATOM 3690 N N . ALA A 1 491 ? 2.650 6.755 14.523 1.00 88.62 491 ALA A N 1
ATOM 3691 C CA . ALA A 1 491 ? 3.396 7.621 13.606 1.00 88.62 491 ALA A CA 1
ATOM 3692 C C . ALA A 1 491 ? 4.925 7.515 13.781 1.00 88.62 491 ALA A C 1
ATOM 3694 O O . ALA A 1 491 ? 5.676 7.869 12.870 1.00 88.62 491 ALA A O 1
ATOM 3695 N N . GLY A 1 492 ? 5.394 6.966 14.906 1.00 88.94 492 GLY A N 1
ATOM 3696 C CA . GLY A 1 492 ? 6.796 6.610 15.124 1.00 88.94 492 GLY A CA 1
ATOM 3697 C C . GLY A 1 492 ? 7.332 6.936 16.514 1.00 88.94 492 GLY A C 1
ATOM 3698 O O . GLY A 1 492 ? 8.357 6.379 16.887 1.00 88.94 492 GLY A O 1
ATOM 3699 N N . ALA A 1 493 ? 6.639 7.752 17.315 1.00 90.69 493 ALA A N 1
ATOM 3700 C CA . ALA A 1 493 ? 7.154 8.194 18.615 1.00 90.69 493 ALA A CA 1
ATOM 3701 C C . ALA A 1 493 ? 7.322 7.058 19.643 1.00 90.69 493 ALA A C 1
ATOM 3703 O O . ALA A 1 493 ? 8.041 7.217 20.627 1.00 90.69 493 ALA A O 1
ATOM 3704 N N . ALA A 1 494 ? 6.663 5.915 19.427 1.00 89.94 494 ALA A N 1
ATOM 3705 C CA . ALA A 1 494 ? 6.819 4.736 20.274 1.00 89.94 494 ALA A CA 1
ATOM 3706 C C . ALA A 1 494 ? 8.074 3.900 19.932 1.00 89.94 494 ALA A C 1
ATOM 3708 O O . ALA A 1 494 ? 8.542 3.142 20.778 1.00 89.94 494 ALA A O 1
ATOM 3709 N N . ASP A 1 495 ? 8.654 4.068 18.739 1.00 88.56 495 ASP A N 1
ATOM 3710 C CA . ASP A 1 495 ? 9.834 3.339 18.243 1.00 88.56 495 ASP A CA 1
ATOM 3711 C C . ASP A 1 495 ? 11.139 3.992 18.730 1.00 88.56 495 ASP A C 1
ATOM 3713 O O . ASP A 1 495 ? 11.867 4.633 17.971 1.00 88.56 495 ASP A O 1
ATOM 3717 N N . ALA A 1 496 ? 11.384 3.905 20.038 1.00 85.56 496 ALA A N 1
ATOM 3718 C CA . ALA A 1 496 ? 12.416 4.685 20.722 1.00 85.56 496 ALA A CA 1
ATOM 3719 C C . ALA A 1 496 ? 13.859 4.343 20.299 1.00 85.56 496 ALA A C 1
ATOM 3721 O O . ALA A 1 496 ? 14.731 5.211 20.343 1.00 85.56 496 ALA A O 1
ATOM 3722 N N . ASP A 1 497 ? 14.117 3.097 19.908 1.00 85.06 497 ASP A N 1
ATOM 3723 C CA . ASP A 1 497 ? 15.423 2.595 19.466 1.00 85.06 497 ASP A CA 1
ATOM 3724 C C . ASP A 1 497 ? 15.573 2.557 17.935 1.00 85.06 497 ASP A C 1
ATOM 3726 O O . ASP A 1 497 ? 16.641 2.199 17.435 1.00 85.06 497 ASP A O 1
ATOM 3730 N N . ALA A 1 498 ? 14.540 2.995 17.203 1.00 82.44 498 ALA A N 1
ATOM 3731 C CA . ALA A 1 498 ? 14.475 3.011 15.743 1.00 82.44 498 ALA A CA 1
ATOM 3732 C C . ALA A 1 498 ? 14.712 1.635 15.099 1.00 82.44 498 ALA A C 1
ATOM 3734 O O . ALA A 1 498 ? 15.150 1.551 13.946 1.00 82.44 498 ALA A O 1
ATOM 3735 N N . ASP A 1 499 ? 14.431 0.556 15.829 1.00 81.44 499 ASP A N 1
ATOM 3736 C CA . ASP A 1 499 ? 14.631 -0.802 15.346 1.00 81.44 499 ASP A CA 1
ATOM 3737 C C . ASP A 1 499 ? 13.372 -1.362 14.660 1.00 81.44 499 ASP A C 1
ATOM 3739 O O . ASP A 1 499 ? 13.466 -2.331 13.904 1.00 81.44 499 ASP A O 1
ATOM 3743 N N . GLY A 1 500 ? 12.222 -0.704 14.830 1.00 79.06 500 GLY A N 1
ATOM 3744 C CA . GLY A 1 5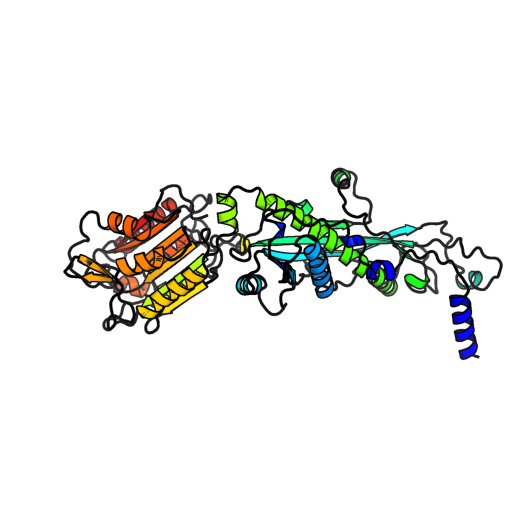00 ? 10.945 -1.048 14.228 1.00 79.06 500 GLY A CA 1
ATOM 3745 C C . GLY A 1 500 ? 9.877 -1.313 15.283 1.00 79.06 500 GLY A C 1
ATOM 3746 O O . GLY A 1 500 ? 9.893 -2.340 15.947 1.00 79.06 500 GLY A O 1
ATOM 3747 N N . LEU A 1 501 ? 8.865 -0.440 15.315 1.00 82.81 501 LEU A N 1
ATOM 3748 C CA . LEU A 1 501 ? 7.755 -0.468 16.271 1.00 82.81 501 LEU A CA 1
ATOM 3749 C C . LEU A 1 501 ? 7.194 -1.878 16.541 1.00 82.81 501 LEU A C 1
ATOM 3751 O O . LEU A 1 501 ? 6.614 -2.505 15.649 1.00 82.81 501 LEU A O 1
ATOM 3755 N N . SER A 1 502 ? 7.284 -2.340 17.788 1.00 85.56 502 SER A N 1
ATOM 3756 C CA . SER A 1 502 ? 6.599 -3.545 18.260 1.00 85.56 502 SER A CA 1
ATOM 3757 C C . SER A 1 502 ? 5.322 -3.231 19.043 1.00 85.56 502 SER A C 1
ATOM 3759 O O . SER A 1 502 ? 5.087 -2.101 19.480 1.00 85.56 502 SER A O 1
ATOM 3761 N N . TYR A 1 503 ? 4.484 -4.249 19.269 1.00 84.69 503 TYR A N 1
ATOM 3762 C CA . TYR A 1 503 ? 3.353 -4.107 20.192 1.00 84.69 503 TYR A CA 1
ATOM 3763 C C . TYR A 1 503 ? 3.795 -3.800 21.631 1.00 84.69 503 TYR A C 1
ATOM 3765 O O . TYR A 1 503 ? 3.071 -3.106 22.343 1.00 84.69 503 TYR A O 1
ATOM 3773 N N . ALA A 1 504 ? 4.967 -4.283 22.057 1.00 85.75 504 ALA A N 1
ATOM 3774 C CA . ALA A 1 504 ? 5.514 -3.996 23.382 1.00 85.75 504 ALA A CA 1
ATOM 3775 C C . ALA A 1 504 ? 5.958 -2.532 23.511 1.00 85.75 504 ALA A C 1
ATOM 3777 O O . ALA A 1 504 ? 5.717 -1.908 24.544 1.00 85.75 504 ALA A O 1
ATOM 3778 N N . ASP A 1 505 ? 6.547 -1.967 22.456 1.00 89.38 505 ASP A N 1
ATOM 3779 C CA . ASP A 1 505 ? 6.907 -0.548 22.413 1.00 89.38 505 ASP A CA 1
ATOM 3780 C C . ASP A 1 505 ? 5.679 0.342 22.464 1.00 89.38 505 ASP A C 1
ATOM 3782 O O . ASP A 1 505 ? 5.637 1.302 23.234 1.00 89.38 505 ASP A O 1
ATOM 3786 N N . LEU A 1 506 ? 4.654 -0.016 21.689 1.00 89.19 506 LEU A N 1
ATOM 3787 C CA . LEU A 1 506 ? 3.392 0.703 21.694 1.00 89.19 506 LEU A CA 1
ATOM 3788 C C . LEU A 1 506 ? 2.698 0.615 23.059 1.00 89.19 506 LEU A C 1
ATOM 3790 O O . LEU A 1 506 ? 2.245 1.642 23.555 1.00 89.19 506 LEU A O 1
ATOM 3794 N N . ASP A 1 507 ? 2.632 -0.563 23.691 1.00 88.88 507 ASP A N 1
ATOM 3795 C CA . ASP A 1 507 ? 2.036 -0.698 25.029 1.00 88.88 507 ASP A CA 1
ATOM 3796 C C . ASP A 1 507 ? 2.796 0.150 26.049 1.00 88.88 507 ASP A C 1
ATOM 3798 O O . ASP A 1 507 ? 2.187 0.977 26.722 1.00 88.88 507 ASP A O 1
ATOM 3802 N N . ARG A 1 508 ? 4.129 0.030 26.103 1.00 90.31 508 ARG A N 1
ATOM 3803 C CA . ARG A 1 508 ? 4.985 0.842 26.981 1.00 90.31 508 ARG A CA 1
ATOM 3804 C C . ARG A 1 508 ? 4.738 2.335 26.777 1.00 90.31 508 ARG A C 1
ATOM 3806 O O . ARG A 1 508 ? 4.482 3.046 27.746 1.00 90.31 508 ARG A O 1
ATOM 3813 N N . TYR A 1 509 ? 4.749 2.796 25.529 1.00 91.19 509 TYR A N 1
ATOM 3814 C CA . TYR A 1 509 ? 4.520 4.196 25.186 1.00 91.19 509 TYR A CA 1
ATOM 3815 C C . TYR A 1 509 ? 3.123 4.676 25.611 1.00 91.19 509 TYR A C 1
ATOM 3817 O O . TYR A 1 509 ? 2.986 5.747 26.203 1.00 91.19 509 TYR A O 1
ATOM 3825 N N . LEU A 1 510 ? 2.082 3.876 25.362 1.00 89.94 510 LEU A N 1
ATOM 3826 C CA . LEU A 1 510 ? 0.713 4.199 25.762 1.00 89.94 510 LEU A CA 1
ATOM 3827 C C . LEU A 1 510 ? 0.560 4.218 27.286 1.00 89.94 510 LEU A C 1
ATOM 3829 O O . LEU A 1 510 ? -0.054 5.148 27.805 1.00 89.94 510 LEU A O 1
ATOM 3833 N N . GLN A 1 511 ? 1.127 3.249 28.013 1.00 88.25 511 GLN A N 1
ATOM 3834 C CA . GLN A 1 511 ? 1.131 3.267 29.480 1.00 88.25 511 GLN A CA 1
ATOM 3835 C C . GLN A 1 511 ? 1.817 4.534 29.993 1.00 88.25 511 GLN A C 1
ATOM 3837 O O . GLN A 1 511 ? 1.240 5.252 30.803 1.00 88.25 511 GLN A O 1
ATOM 3842 N N . GLU A 1 512 ? 3.017 4.843 29.503 1.00 88.75 512 GLU A N 1
ATOM 3843 C CA . GLU A 1 512 ? 3.781 6.008 29.946 1.00 88.75 512 GLU A CA 1
ATOM 3844 C C . GLU A 1 512 ? 3.046 7.316 29.649 1.00 88.75 512 GLU A C 1
ATOM 3846 O O . GLU A 1 512 ? 2.910 8.158 30.530 1.00 88.75 512 GLU A O 1
ATOM 3851 N N . ARG A 1 513 ? 2.550 7.521 28.428 1.00 88.62 513 ARG A N 1
ATOM 3852 C CA . ARG A 1 513 ? 1.959 8.808 28.042 1.00 88.62 513 ARG A CA 1
ATOM 3853 C C . ARG A 1 513 ? 0.533 8.989 28.554 1.00 88.62 513 ARG A C 1
ATOM 3855 O O . ARG A 1 513 ? 0.228 10.041 29.113 1.00 88.62 513 ARG A O 1
ATOM 3862 N N . VAL A 1 514 ? -0.326 7.977 28.413 1.00 83.88 514 VAL A N 1
ATOM 3863 C CA . VAL A 1 514 ? -1.743 8.077 28.801 1.00 83.88 514 VAL A CA 1
ATOM 3864 C C . VAL A 1 514 ? -1.883 8.121 30.323 1.00 83.88 514 VAL A C 1
ATOM 3866 O O . VAL A 1 514 ? -2.620 8.965 30.836 1.00 83.88 514 VAL A O 1
ATOM 3869 N N . VAL A 1 515 ? -1.161 7.268 31.063 1.00 80.69 515 VAL A N 1
ATOM 3870 C CA . VAL A 1 515 ? -1.252 7.248 32.534 1.00 80.69 515 VAL A CA 1
ATOM 3871 C C . VAL A 1 515 ? -0.652 8.522 33.117 1.00 80.69 515 VAL A C 1
ATOM 3873 O O . VAL A 1 515 ? -1.332 9.188 33.889 1.00 80.69 515 VAL A O 1
ATOM 3876 N N . ASN A 1 516 ? 0.555 8.927 32.699 1.00 81.25 516 ASN A N 1
ATOM 3877 C CA . ASN A 1 516 ? 1.177 10.137 33.247 1.00 81.25 516 ASN A CA 1
ATOM 3878 C C . ASN A 1 516 ? 0.336 11.388 32.962 1.00 81.25 516 ASN A C 1
ATOM 3880 O O . ASN A 1 516 ? 0.146 12.211 33.855 1.00 81.25 516 ASN A O 1
ATOM 3884 N N . TYR A 1 517 ? -0.196 11.537 31.742 1.00 76.25 517 TYR A N 1
ATOM 3885 C CA . TYR A 1 517 ? -1.042 12.688 31.425 1.00 76.25 517 TYR A CA 1
ATOM 3886 C C . TYR A 1 517 ? -2.343 12.667 32.232 1.00 76.25 517 TYR A C 1
ATOM 3888 O O . TYR A 1 517 ? -2.714 13.681 32.814 1.00 76.25 517 TYR A O 1
ATOM 3896 N N . SER A 1 518 ? -3.026 11.522 32.311 1.00 72.81 518 SER A N 1
ATOM 3897 C CA . SER A 1 518 ? -4.298 11.432 33.039 1.00 72.81 518 SER A CA 1
ATOM 3898 C C . SER A 1 518 ? -4.145 11.580 34.558 1.00 72.81 518 SER A C 1
ATOM 3900 O O . SER A 1 518 ? -5.007 12.181 35.194 1.00 72.81 518 SER A O 1
ATOM 3902 N N . GLU A 1 519 ? -3.039 11.124 35.152 1.00 74.69 519 GLU A N 1
ATOM 3903 C CA . GLU A 1 519 ? -2.741 11.355 36.573 1.00 74.69 519 GLU A CA 1
ATOM 3904 C C . GLU A 1 519 ? -2.451 12.833 36.871 1.00 74.69 519 GLU A C 1
ATOM 3906 O O . GLU A 1 519 ? -2.922 13.349 37.882 1.00 74.69 519 GLU A O 1
ATOM 3911 N N . VAL A 1 520 ? -1.718 13.525 35.991 1.00 71.50 520 VAL A N 1
ATOM 3912 C CA . VAL A 1 520 ? -1.349 14.937 36.189 1.00 71.50 520 VAL A CA 1
ATOM 3913 C C . VAL A 1 520 ? -2.499 15.891 35.860 1.00 71.50 520 VAL A C 1
ATOM 3915 O O . VAL A 1 520 ? -2.681 16.882 36.562 1.00 71.50 520 VAL A O 1
ATOM 3918 N N . ALA A 1 521 ? -3.255 15.622 34.793 1.00 67.19 521 ALA A N 1
ATOM 3919 C CA . ALA A 1 521 ? -4.245 16.552 34.252 1.00 67.19 521 ALA A CA 1
ATOM 3920 C C . ALA A 1 521 ? -5.690 16.250 34.679 1.00 67.19 521 ALA A C 1
ATOM 3922 O O . ALA A 1 521 ? -6.504 17.165 34.702 1.00 67.19 521 ALA A O 1
ATOM 3923 N N . CYS A 1 522 ? -6.027 14.989 34.987 1.00 64.56 522 CYS A N 1
ATOM 3924 C CA . CYS A 1 522 ? -7.419 14.557 35.205 1.00 64.56 522 CYS A CA 1
ATOM 3925 C C . CYS A 1 522 ? -7.703 14.069 36.636 1.00 64.56 522 CYS A C 1
ATOM 3927 O O . CYS A 1 522 ? -8.822 13.644 36.908 1.00 64.56 522 CYS A O 1
ATOM 3929 N N . GLU A 1 523 ? -6.691 14.000 37.513 1.00 63.50 523 GLU A N 1
ATOM 3930 C CA . GLU A 1 523 ? -6.753 13.426 38.876 1.00 63.50 523 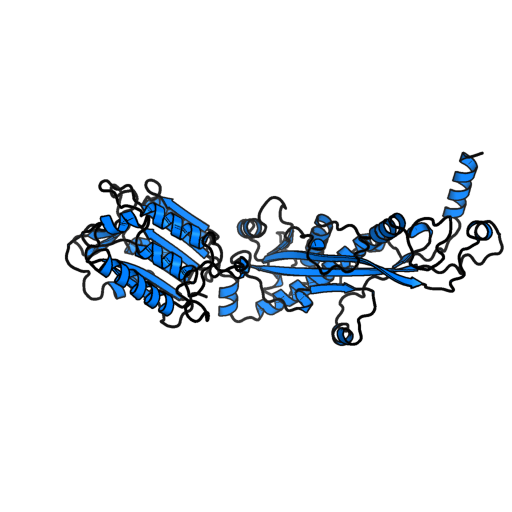GLU A CA 1
ATOM 3931 C C . GLU A 1 523 ? -7.263 11.964 38.961 1.00 63.50 523 GLU A C 1
ATOM 3933 O O . GLU A 1 523 ? -7.393 11.392 40.048 1.00 63.50 523 GLU A O 1
ATOM 3938 N N . ARG A 1 524 ? -7.522 11.319 37.816 1.00 67.44 524 ARG A N 1
ATOM 3939 C CA . ARG A 1 524 ? -7.987 9.936 37.682 1.00 67.44 524 ARG A CA 1
ATOM 3940 C C . ARG A 1 524 ? -7.301 9.263 36.492 1.00 67.44 524 ARG A C 1
ATOM 3942 O O . ARG A 1 524 ? -7.510 9.685 35.353 1.00 67.44 524 ARG A O 1
ATOM 3949 N N . PRO A 1 525 ? -6.516 8.194 36.719 1.00 67.06 525 PRO A N 1
ATOM 3950 C CA . PRO A 1 525 ? -5.754 7.561 35.655 1.00 67.06 525 PRO A CA 1
ATOM 3951 C C . PRO A 1 525 ? -6.664 6.838 34.657 1.00 67.06 525 PRO A C 1
ATOM 3953 O O . PRO A 1 525 ? -7.443 5.951 35.024 1.00 67.06 525 PRO A O 1
ATOM 3956 N N . GLN A 1 526 ? -6.483 7.139 33.374 1.00 76.50 526 GLN A N 1
ATOM 3957 C CA . GLN A 1 526 ? -6.880 6.256 32.287 1.00 76.50 526 GLN A CA 1
ATOM 3958 C C . GLN A 1 526 ? -5.755 5.241 32.073 1.00 76.50 526 GLN A C 1
ATOM 3960 O O . GLN A 1 526 ? -4.590 5.604 31.929 1.00 76.50 526 GLN A O 1
ATOM 3965 N N . ARG A 1 527 ? -6.095 3.951 32.064 1.00 77.81 527 ARG A N 1
ATOM 3966 C CA . ARG A 1 527 ? -5.133 2.869 31.841 1.00 77.81 527 ARG A CA 1
ATOM 3967 C C . ARG A 1 527 ? -5.459 2.194 30.513 1.00 77.81 527 ARG A C 1
ATOM 3969 O O . ARG A 1 527 ? -6.432 1.434 30.450 1.00 77.81 527 ARG A O 1
ATOM 3976 N N . PRO A 1 528 ? -4.697 2.455 29.441 1.00 84.25 528 PRO A N 1
ATOM 3977 C CA . PRO A 1 528 ? -4.868 1.697 28.215 1.00 84.25 528 PRO A CA 1
ATOM 3978 C C . PRO A 1 528 ? -4.526 0.227 28.479 1.00 84.25 528 PRO A C 1
ATOM 3980 O O . PRO A 1 528 ? -3.752 -0.103 29.379 1.00 84.25 528 PRO A O 1
ATOM 3983 N N . ARG A 1 529 ? -5.136 -0.681 27.729 1.00 84.88 529 ARG A N 1
ATOM 3984 C CA . ARG A 1 529 ? -4.785 -2.100 27.729 1.00 84.88 529 ARG A CA 1
ATOM 3985 C C . ARG A 1 529 ? -4.518 -2.514 26.299 1.00 84.88 529 ARG A C 1
ATOM 3987 O O . ARG A 1 529 ? -5.450 -2.527 25.500 1.00 84.88 529 ARG A O 1
ATOM 3994 N N . LEU A 1 530 ? -3.270 -2.854 25.998 1.00 86.56 530 LEU A N 1
ATOM 3995 C CA . LEU A 1 530 ? -2.902 -3.512 24.755 1.00 86.56 530 LEU A CA 1
ATOM 3996 C C . LEU A 1 530 ? -2.792 -5.016 25.014 1.00 86.56 530 LEU A C 1
ATOM 3998 O O . LEU A 1 530 ? -2.066 -5.467 25.896 1.00 86.56 530 LEU A O 1
ATOM 4002 N N . LEU A 1 531 ? -3.555 -5.795 24.259 1.00 84.94 531 LEU A N 1
ATOM 4003 C CA . LEU A 1 531 ? -3.624 -7.247 24.348 1.00 84.94 531 LEU A CA 1
ATOM 4004 C C . LEU A 1 531 ? -3.218 -7.804 22.985 1.00 84.94 531 LEU A C 1
ATOM 4006 O O . LEU A 1 531 ? -3.995 -7.708 22.038 1.00 84.94 531 LEU A O 1
ATOM 4010 N N . SER A 1 532 ? -2.012 -8.356 22.867 1.00 83.06 532 SER A N 1
ATOM 4011 C CA . SER A 1 532 ? -1.499 -8.918 21.611 1.00 83.06 532 SER A CA 1
ATOM 4012 C C . SER A 1 532 ? -1.398 -10.446 21.653 1.00 83.06 532 SER A C 1
ATOM 4014 O O . SER A 1 532 ? -1.471 -11.066 22.718 1.00 83.06 532 SER A O 1
ATOM 4016 N N . LEU A 1 533 ? -1.244 -11.071 20.482 1.00 73.50 533 LEU A N 1
ATOM 4017 C CA . LEU A 1 533 ? -0.984 -12.513 20.358 1.00 73.50 533 LEU A CA 1
ATOM 4018 C C . LEU A 1 533 ? 0.472 -12.905 20.679 1.00 73.50 533 LEU A C 1
ATOM 4020 O O . LEU A 1 533 ? 0.747 -14.084 20.906 1.00 73.50 533 LEU A O 1
ATOM 4024 N N . GLY A 1 534 ? 1.392 -11.937 20.778 1.00 59.09 534 GLY A N 1
ATOM 4025 C CA . GLY A 1 534 ? 2.766 -12.163 21.223 1.00 59.09 534 GLY A CA 1
ATOM 4026 C C . GLY A 1 534 ? 3.530 -10.864 21.538 1.00 59.09 534 GLY A C 1
ATOM 4027 O O . GLY A 1 534 ? 3.346 -9.864 20.845 1.00 59.09 534 GLY A O 1
ATOM 4028 N N . PRO A 1 535 ? 4.414 -10.855 22.557 1.00 46.00 535 PRO A N 1
ATOM 4029 C CA . PRO A 1 535 ? 5.156 -9.659 22.977 1.00 46.00 535 PRO A CA 1
ATOM 4030 C C . PRO A 1 535 ? 6.293 -9.246 22.024 1.00 46.00 535 PRO A C 1
ATOM 4032 O O . PRO A 1 535 ? 6.808 -8.144 22.153 1.00 46.00 535 PRO A O 1
ATOM 4035 N N . GLY A 1 536 ? 6.692 -10.106 21.078 1.00 51.47 536 GLY A N 1
ATOM 4036 C CA . GLY A 1 536 ? 7.764 -9.831 20.106 1.00 51.47 536 GLY A CA 1
ATOM 4037 C C . GLY A 1 536 ? 7.281 -9.609 18.672 1.00 51.47 536 GLY A C 1
ATOM 4038 O O . GLY A 1 536 ? 8.097 -9.551 17.755 1.00 51.47 536 GLY A O 1
ATOM 4039 N N . GLU A 1 537 ? 5.967 -9.549 18.455 1.00 62.50 537 GLU A N 1
ATOM 4040 C CA . GLU A 1 537 ? 5.414 -9.320 17.126 1.00 62.50 537 GLU A CA 1
ATOM 4041 C C . GLU A 1 537 ? 5.551 -7.835 16.766 1.00 62.50 537 GLU A C 1
ATOM 4043 O O . GLU A 1 537 ? 5.099 -6.944 17.495 1.00 62.50 537 GLU A O 1
ATOM 4048 N N . ARG A 1 538 ? 6.259 -7.573 15.665 1.00 65.19 538 ARG A N 1
ATOM 4049 C CA . ARG A 1 538 ? 6.476 -6.223 15.155 1.00 65.19 538 ARG A CA 1
ATOM 4050 C C . ARG A 1 538 ? 5.234 -5.758 14.406 1.00 65.19 538 ARG A C 1
ATOM 4052 O O . ARG A 1 538 ? 4.630 -6.520 13.656 1.00 65.19 538 ARG A O 1
ATOM 4059 N N . LEU A 1 539 ? 4.895 -4.482 14.573 1.00 63.00 539 LEU A N 1
ATOM 4060 C CA . LEU A 1 539 ? 3.919 -3.786 13.731 1.00 63.00 539 LEU A CA 1
ATOM 4061 C C . LEU A 1 539 ? 4.490 -3.502 12.323 1.00 63.00 539 LEU A C 1
ATOM 4063 O O . LEU A 1 539 ? 3.771 -2.990 11.467 1.00 63.00 539 LEU A O 1
ATOM 4067 N N . ARG A 1 540 ? 5.763 -3.859 12.077 1.00 53.44 540 ARG A N 1
ATOM 4068 C CA . ARG A 1 540 ? 6.512 -3.722 10.820 1.00 53.44 540 ARG A CA 1
ATOM 4069 C C . ARG A 1 540 ? 7.143 -5.026 10.340 1.00 53.44 540 ARG A C 1
ATOM 4071 O O . ARG A 1 540 ? 7.832 -5.678 11.156 1.00 53.44 540 ARG A O 1
#

pLDDT: mean 79.42, std 15.95, range [31.56, 97.44]

Sequence (540 aa):
MGRTLAAALAAVLAAGGSGCSSYDPGALARGEEFSVLEPLAGKGGRHRVLVAPVRDARGEAEPAELRSAMRLDAPALAAELRRALERVFPGGDEPSVEVADPTLPAAEQAWEGGYDLVLEARVRRWDAVFLDTNGWWLPNALFLAWYFWPIGPHWVIADELYGVDCDLELSLLSAGSERPLPLREPERRVRVRSLAPDEEESAGAADELLAPPRLALDDLDRGLDLFGTWTPGDLDEEQWSQVGTLLEPIARRHAAVRGAAAVAKAVARFDRLDEREKERLLAATHAVVVGVSAYAEPCAGADADAEAFAALLAGDVPALGPDGRPLDPQPPREERRWAPPKNVALLLNGQARCANVLEALERVAARAQPQDQVVFYFAGRGLRRSDGALALLPGGGDEQPLLLSDLAAALRRVPARRRLVVFDADFQAGARGVGPRSGPPAGWPEALRELFLADASAGALVVATSLAADEEAQADAGHGLLTRYLVEGLAGAADADADGLSYADLDRYLQERVVNYSEVACERPQRPRLLSLGPGERLR